Protein AF-A0A5E4Q870-F1 (afdb_monomer)

Sequence (388 aa):
MEVLGPQESLSTSPPDKPKLMNGGNYILEGRDSSKSTWLLFAPGTRDEAGSLAKFLSVFSRHGVNLSHIESRSSARRPGYEFMVECEHGSGDFAAVPWFPRRIRDLDRFANQILSYGAELDSDHPGFTDAEYRARRKYFADIAYHYKHGQPLPHVVYTKDEIATWGAVFRKLTELYPTHACKEHNHVFPLLIENCGYREDNIPQLEDVSNFLKDCTGFTLRPVAGLLSSRDFLAGLAFRVFHSTQYIRHHSRPLYTPEPDCFWFTVEFGLCRQDGELKAFGAGLLSSFGELQYCLSGEPELKPFEPEVTGIQKYPITEYQPIYFVANSFESAKEKMIKFSETIPRDFGVRYNPYTQSIDILDSPKQMKDLLRQVHTEMDHLLKTLEKI

Foldseek 3Di:
DDDDDDDDPDPPDPWAAWDQDPFDRAIHHTHPQPDWDKDKDDDPDDDDPCPVVVVCVVCVVQQWDWPDWDWDQDPPDGDIIIITTTRGPGGDPVDDPDFFFFLQCLLVFLLRADDQFLAHDPPAPCNVPPVLSVVLNVQNVQQNPDGPPDQRDDDDDDQLLLQLQLVQLVLLVVCCVPAADPVCVVCVVVCVVFQVPDSRDDGGQRSVQVVCCVVPNAGEGEGRADGRLRSQVSCVLLNYHHDHDDAGDSVCSQDDLGDDPPPQPQAFEWEDDPNAIHTNHPVLSRHSVLSCVVRVPQAAEAADACVVVVPDGFDSRDRTNYHHYYHDPVRVVVRVVVVVVVPDDQWDWDQDNVRSGIDTGNDPVVVVVVVVVVVVVVVVVVVVVVVD

Solvent-accessible surface area (backbone atoms only — not comparable to full-atom values): 22728 Å² total; per-residue (Å²): 139,82,83,82,72,84,79,77,77,78,78,76,73,74,54,48,64,35,42,81,42,91,70,55,84,52,23,44,69,40,48,65,79,87,54,68,51,73,47,78,49,59,76,92,64,82,94,52,94,62,47,67,59,61,59,55,46,56,35,58,75,27,49,30,43,68,77,42,80,47,77,44,78,37,93,87,50,97,59,56,30,36,42,35,30,32,39,69,92,37,51,56,62,95,58,79,75,88,73,72,48,41,65,63,45,51,62,76,53,64,72,54,52,59,46,62,37,54,60,67,56,87,84,43,93,43,49,84,39,66,67,56,37,53,52,37,34,54,44,21,54,53,23,65,70,59,50,79,90,58,84,58,83,80,75,90,75,52,72,63,57,31,50,33,49,20,60,43,45,54,59,36,63,74,42,36,86,76,41,38,28,69,68,55,65,62,47,50,62,52,36,35,74,71,28,49,52,47,50,86,36,78,56,48,65,45,48,45,20,52,52,37,33,76,76,73,56,29,36,63,38,64,24,33,41,44,53,19,44,64,60,50,56,56,32,50,68,66,36,32,46,77,39,70,82,72,77,74,51,69,95,42,60,86,60,80,85,84,82,75,73,61,49,60,44,61,25,46,13,31,32,50,56,98,87,40,79,21,38,69,3,51,57,31,75,74,26,65,69,49,42,51,45,77,71,65,74,78,46,47,80,41,75,63,43,67,84,61,56,75,72,59,74,59,69,83,90,54,80,66,63,64,38,25,36,28,74,40,73,67,58,48,49,54,50,49,52,58,52,54,71,72,52,95,62,98,51,46,77,44,71,38,82,92,77,43,27,52,46,76,46,73,47,75,64,60,51,52,55,50,52,51,51,54,49,52,53,50,53,51,49,52,62,49,57,77,73,110

Structure (mmCIF, N/CA/C/O backbone):
data_AF-A0A5E4Q870-F1
#
_entry.id   AF-A0A5E4Q870-F1
#
loop_
_atom_site.group_PDB
_atom_site.id
_atom_site.type_symbol
_atom_site.label_atom_id
_atom_site.label_alt_id
_atom_site.label_comp_id
_atom_site.label_asym_id
_atom_site.label_entity_id
_atom_site.label_seq_id
_atom_site.pdbx_PDB_ins_code
_atom_site.Cartn_x
_atom_site.Cartn_y
_atom_site.Cartn_z
_atom_site.occupancy
_atom_site.B_iso_or_equiv
_atom_site.auth_seq_id
_atom_site.auth_comp_id
_atom_site.auth_asym_id
_atom_site.auth_atom_id
_atom_site.pdbx_PDB_model_num
ATOM 1 N N . MET A 1 1 ? 45.204 -42.569 -15.835 1.00 34.38 1 MET A N 1
ATOM 2 C CA . MET A 1 1 ? 44.010 -43.168 -15.207 1.00 34.38 1 MET A CA 1
ATOM 3 C C . MET A 1 1 ? 44.022 -42.693 -13.764 1.00 34.38 1 MET A C 1
ATOM 5 O O . MET A 1 1 ? 44.590 -43.354 -12.909 1.00 34.38 1 MET A O 1
ATOM 9 N N . GLU A 1 2 ? 43.568 -41.461 -13.541 1.00 26.22 2 GLU A N 1
ATOM 10 C CA . GLU A 1 2 ? 43.507 -40.863 -12.203 1.00 26.22 2 GLU A CA 1
ATOM 11 C C . GLU A 1 2 ? 42.165 -41.214 -11.569 1.00 26.22 2 GLU A C 1
ATOM 13 O O . GLU A 1 2 ? 41.113 -41.107 -12.199 1.00 26.22 2 GLU A O 1
ATOM 18 N N . VAL A 1 3 ? 42.241 -41.719 -10.344 1.00 28.73 3 VAL A N 1
ATOM 19 C CA . VAL A 1 3 ? 41.113 -42.193 -9.552 1.00 28.73 3 VAL A CA 1
ATOM 20 C C . VAL A 1 3 ? 40.398 -40.970 -8.981 1.00 28.73 3 VAL A C 1
ATOM 22 O O . VAL A 1 3 ? 40.966 -40.244 -8.170 1.00 28.73 3 VAL A O 1
ATOM 25 N N . LEU A 1 4 ? 39.163 -40.734 -9.427 1.00 31.64 4 LEU A N 1
ATOM 26 C CA . LEU A 1 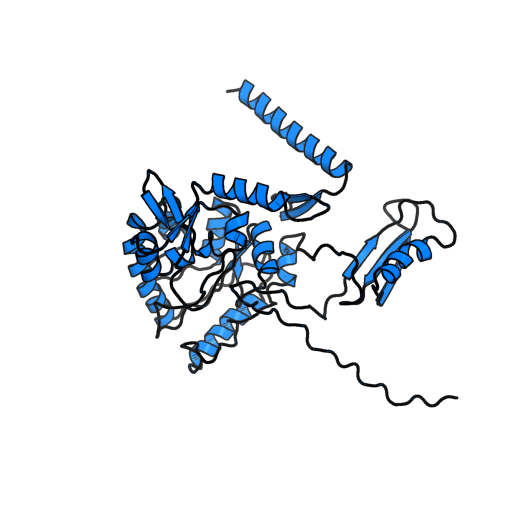4 ? 38.281 -39.702 -8.883 1.00 31.64 4 LEU A CA 1
ATOM 27 C C . LEU A 1 4 ? 37.914 -40.064 -7.436 1.00 31.64 4 LEU A C 1
ATOM 29 O O . LEU A 1 4 ? 37.296 -41.100 -7.189 1.00 31.64 4 LEU A O 1
ATOM 33 N N . GLY A 1 5 ? 38.314 -39.215 -6.488 1.00 34.06 5 GLY A N 1
ATOM 34 C CA . GLY A 1 5 ? 37.804 -39.241 -5.117 1.00 34.06 5 GLY A CA 1
ATOM 35 C C . GLY A 1 5 ? 36.318 -38.849 -5.058 1.00 34.06 5 GLY A C 1
ATOM 36 O O . GLY A 1 5 ? 35.787 -38.320 -6.040 1.00 34.06 5 GLY A O 1
ATOM 37 N N . PRO A 1 6 ? 35.625 -39.114 -3.936 1.00 31.77 6 PRO A N 1
ATOM 38 C CA . PRO A 1 6 ? 34.196 -38.850 -3.816 1.00 31.77 6 PRO A CA 1
ATOM 39 C C . PRO A 1 6 ? 33.921 -37.353 -3.979 1.00 31.77 6 PRO A C 1
ATOM 41 O O . PRO A 1 6 ? 34.582 -36.533 -3.346 1.00 31.77 6 PRO A O 1
ATOM 44 N N . GLN A 1 7 ? 32.941 -37.013 -4.822 1.00 32.59 7 GLN A N 1
ATOM 45 C CA . GLN A 1 7 ? 32.405 -35.658 -4.932 1.00 32.59 7 GLN A CA 1
ATOM 46 C C . GLN A 1 7 ? 31.969 -35.182 -3.542 1.00 32.59 7 GLN A C 1
ATOM 48 O O . GLN A 1 7 ? 31.058 -35.760 -2.946 1.00 32.59 7 GLN A O 1
ATOM 53 N N . GLU A 1 8 ? 32.617 -34.132 -3.035 1.00 29.36 8 GLU A N 1
ATOM 54 C CA . GLU A 1 8 ? 32.072 -33.343 -1.937 1.00 29.36 8 GLU A CA 1
ATOM 55 C C . GLU A 1 8 ? 30.670 -32.893 -2.346 1.00 29.36 8 GLU A C 1
ATOM 57 O O . GLU A 1 8 ? 30.467 -32.269 -3.390 1.00 29.36 8 GLU A O 1
ATOM 62 N N . SER A 1 9 ? 29.683 -33.277 -1.540 1.00 28.94 9 SER A N 1
ATOM 63 C CA . SER A 1 9 ? 28.315 -32.810 -1.679 1.00 28.94 9 SER A CA 1
ATOM 64 C C . SER A 1 9 ? 28.327 -31.284 -1.661 1.00 28.94 9 SER A C 1
ATOM 66 O O . SER A 1 9 ? 28.672 -30.689 -0.638 1.00 28.94 9 SER A O 1
ATOM 68 N N . LEU A 1 10 ? 27.947 -30.665 -2.780 1.00 30.84 10 LEU A N 1
ATOM 69 C CA . LEU A 1 10 ? 27.603 -29.249 -2.847 1.00 30.84 10 LEU A CA 1
ATOM 70 C C . LEU A 1 10 ? 26.642 -28.946 -1.695 1.00 30.84 10 LEU A C 1
ATOM 72 O O . LEU A 1 10 ? 25.490 -29.380 -1.699 1.00 30.84 10 LEU A O 1
ATOM 76 N N . SER A 1 11 ? 27.144 -28.242 -0.682 1.00 28.45 11 SER A N 1
ATOM 77 C CA . SER A 1 11 ? 26.327 -27.701 0.392 1.00 28.45 11 SER A CA 1
ATOM 78 C C . SER A 1 11 ? 25.436 -26.641 -0.254 1.00 28.45 11 SER A C 1
ATOM 80 O O . SER A 1 11 ? 25.856 -25.505 -0.474 1.00 28.45 11 SER A O 1
ATOM 82 N N . THR A 1 12 ? 24.220 -27.022 -0.634 1.00 31.17 12 THR A N 1
ATOM 83 C CA . THR A 1 12 ? 23.179 -26.063 -0.984 1.00 31.17 12 THR A CA 1
ATOM 84 C C . THR A 1 12 ? 22.791 -25.369 0.314 1.00 31.17 12 THR A C 1
ATOM 86 O O . THR A 1 12 ? 22.024 -25.914 1.111 1.00 31.17 12 THR A O 1
ATOM 89 N N . SER A 1 13 ? 23.367 -24.196 0.568 1.00 32.78 13 SER A N 1
ATOM 90 C CA . SER A 1 13 ? 22.831 -23.280 1.565 1.00 32.78 13 SER A CA 1
ATOM 91 C C . SER A 1 13 ? 21.344 -23.056 1.249 1.00 32.78 13 SER A C 1
ATOM 93 O O . SER A 1 13 ? 20.990 -22.877 0.078 1.00 32.78 13 SER A O 1
ATOM 95 N N . PRO A 1 14 ? 20.441 -23.125 2.245 1.00 40.41 14 PRO A N 1
ATOM 96 C CA . PRO A 1 14 ? 19.041 -22.796 2.012 1.00 40.41 14 PRO A CA 1
ATOM 97 C C . PRO A 1 14 ? 18.946 -21.368 1.445 1.00 40.41 14 PRO A C 1
ATOM 99 O O . PRO A 1 14 ? 19.812 -20.549 1.766 1.00 40.41 14 PRO A O 1
ATOM 102 N N . PRO A 1 15 ? 17.942 -21.057 0.600 1.00 50.78 15 PRO A N 1
ATOM 103 C CA . PRO A 1 15 ? 17.728 -19.687 0.137 1.00 50.78 15 PRO A CA 1
ATOM 104 C C . PRO A 1 15 ? 17.719 -18.747 1.347 1.00 50.78 15 PRO A C 1
ATOM 106 O O . PRO A 1 15 ? 17.046 -19.047 2.341 1.00 50.78 15 PRO A O 1
ATOM 109 N N . ASP A 1 16 ? 18.486 -17.651 1.284 1.00 66.06 16 ASP A N 1
ATOM 110 C CA . ASP A 1 16 ? 18.460 -16.636 2.339 1.00 66.06 16 ASP A CA 1
ATOM 111 C C . ASP A 1 16 ? 17.007 -16.179 2.462 1.00 66.06 16 ASP A C 1
ATOM 113 O O . ASP A 1 16 ? 16.440 -15.645 1.511 1.00 66.06 16 ASP A O 1
ATOM 117 N N . LYS A 1 17 ? 16.368 -16.438 3.603 1.00 70.69 17 LYS A N 1
ATOM 118 C CA . LYS A 1 17 ? 15.019 -15.934 3.872 1.00 70.69 17 LYS A CA 1
ATOM 119 C C . LYS A 1 17 ? 15.074 -14.406 4.022 1.00 70.69 17 LYS A C 1
ATOM 121 O O . LYS A 1 17 ? 16.126 -13.885 4.406 1.00 70.69 17 LYS A O 1
ATOM 126 N N . PRO A 1 18 ? 13.966 -13.682 3.764 1.00 80.12 18 PRO A N 1
ATOM 127 C CA . PRO A 1 18 ? 13.876 -12.273 4.130 1.00 80.12 18 PRO A CA 1
ATOM 128 C C . PRO A 1 18 ? 14.265 -12.060 5.599 1.00 80.12 18 PRO A C 1
ATOM 130 O O . PRO A 1 18 ? 14.118 -12.972 6.417 1.00 80.12 18 PRO A O 1
ATOM 133 N N . LYS A 1 19 ? 14.758 -10.867 5.950 1.00 82.69 19 LYS A N 1
ATOM 134 C CA . LYS A 1 19 ? 15.234 -10.566 7.310 1.00 82.69 19 LYS A CA 1
ATOM 135 C C . LYS A 1 19 ? 14.814 -9.174 7.776 1.00 82.69 19 LYS A C 1
ATOM 137 O O . LYS A 1 19 ? 15.059 -8.191 7.082 1.00 82.69 19 LYS A O 1
ATOM 142 N N . LEU A 1 20 ? 14.254 -9.081 8.984 1.00 80.31 20 LEU A N 1
ATOM 143 C CA . LEU A 1 20 ? 14.001 -7.799 9.646 1.00 80.31 20 LEU A CA 1
ATOM 144 C C . LEU A 1 20 ? 15.324 -7.128 10.045 1.00 80.31 20 LEU A C 1
ATOM 146 O O . LEU A 1 20 ? 16.193 -7.750 10.664 1.00 80.31 20 LEU A O 1
ATOM 150 N N . MET A 1 21 ? 15.473 -5.856 9.693 1.00 80.56 21 MET A N 1
ATOM 151 C CA . MET A 1 21 ? 16.670 -5.068 9.964 1.00 80.56 21 MET A CA 1
ATOM 152 C C . MET A 1 21 ? 16.521 -4.256 11.253 1.00 80.56 21 MET A C 1
ATOM 154 O O . MET A 1 21 ? 15.448 -3.754 11.577 1.00 80.56 21 MET A O 1
ATOM 158 N N . ASN A 1 22 ? 17.622 -4.101 11.995 1.00 74.31 22 ASN A N 1
ATOM 159 C CA . ASN A 1 22 ? 17.614 -3.365 13.259 1.00 74.31 22 ASN A CA 1
ATOM 160 C C . ASN A 1 22 ? 17.220 -1.893 13.057 1.00 74.31 22 ASN A C 1
ATOM 162 O O . ASN A 1 22 ? 17.796 -1.205 12.216 1.00 74.31 22 ASN A O 1
ATOM 166 N N . GLY A 1 23 ? 16.329 -1.393 13.918 1.00 66.81 23 GLY A N 1
ATOM 167 C CA . GLY A 1 23 ? 15.981 0.029 13.997 1.00 66.81 23 GLY A CA 1
ATOM 168 C C . GLY A 1 23 ? 14.707 0.448 13.259 1.00 66.81 23 GLY A C 1
ATOM 169 O O . GLY A 1 23 ? 14.521 1.648 13.070 1.00 66.81 23 GLY A O 1
ATOM 170 N N . GLY A 1 24 ? 13.847 -0.498 12.864 1.00 71.38 24 GLY A N 1
ATOM 171 C CA . GLY A 1 24 ? 12.538 -0.202 12.280 1.00 71.38 24 GLY A CA 1
ATOM 172 C C . GLY A 1 24 ? 11.807 -1.440 11.753 1.00 71.38 24 GLY A C 1
ATOM 173 O O . GLY A 1 24 ? 12.074 -2.558 12.185 1.00 71.38 24 GLY A O 1
ATOM 174 N N . ASN A 1 25 ? 10.905 -1.224 10.796 1.00 77.69 25 ASN A N 1
ATOM 175 C CA . ASN A 1 25 ? 10.112 -2.240 10.097 1.00 77.69 25 ASN A CA 1
ATOM 176 C C . ASN A 1 25 ? 10.728 -2.681 8.752 1.00 77.69 25 ASN A C 1
ATOM 178 O O . ASN A 1 25 ? 10.073 -3.372 7.976 1.00 77.69 25 ASN A O 1
ATOM 182 N N . TYR A 1 26 ? 11.953 -2.247 8.433 1.00 82.56 26 TYR A N 1
ATOM 183 C CA . TYR A 1 26 ? 12.580 -2.561 7.150 1.00 82.56 26 TYR A CA 1
ATOM 184 C C . TYR A 1 26 ? 12.913 -4.054 7.063 1.00 82.56 26 TYR A C 1
ATOM 186 O O . TYR A 1 26 ? 13.690 -4.575 7.868 1.00 82.56 26 TYR A O 1
ATOM 194 N N . ILE A 1 27 ? 12.353 -4.724 6.057 1.00 81.81 27 ILE A N 1
ATOM 195 C CA . ILE A 1 27 ? 12.596 -6.136 5.771 1.00 81.81 27 ILE A CA 1
ATOM 196 C C . ILE A 1 27 ? 13.452 -6.227 4.514 1.00 81.81 27 ILE A C 1
ATOM 198 O O . ILE A 1 27 ? 12.992 -5.912 3.413 1.00 81.81 27 ILE A O 1
ATOM 202 N N . LEU A 1 28 ? 14.688 -6.685 4.694 1.00 81.88 28 LEU A N 1
ATOM 203 C CA . LEU A 1 28 ? 15.610 -6.983 3.608 1.00 81.88 28 LEU A CA 1
ATOM 204 C C . LEU A 1 28 ? 15.137 -8.236 2.863 1.00 81.88 28 LEU A C 1
ATOM 206 O O . LEU A 1 28 ? 14.824 -9.248 3.496 1.00 81.88 28 LEU A O 1
ATOM 210 N N . GLU A 1 29 ? 15.094 -8.167 1.532 1.00 79.75 29 GLU A N 1
ATOM 211 C CA . GLU A 1 29 ? 14.752 -9.303 0.679 1.00 79.75 29 GLU A CA 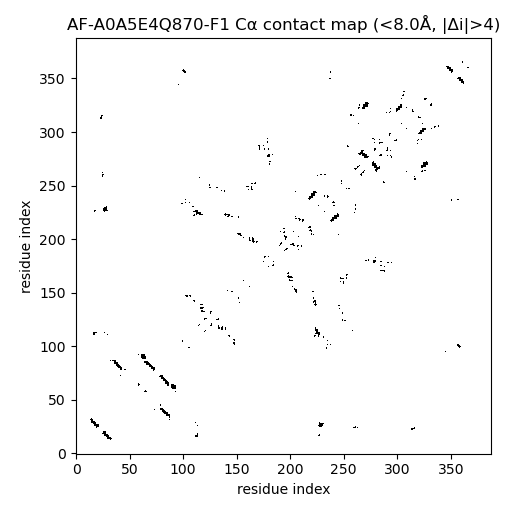1
ATOM 212 C C . GLU A 1 29 ? 15.655 -10.523 0.907 1.00 79.75 29 GLU A C 1
ATOM 214 O O . GLU A 1 29 ? 16.857 -10.416 1.157 1.00 79.75 29 GLU A O 1
ATOM 219 N N . GLY A 1 30 ? 15.049 -11.704 0.798 1.00 69.06 30 GLY A N 1
ATOM 220 C CA . GLY A 1 30 ? 15.774 -12.963 0.782 1.00 69.06 30 GLY A CA 1
ATOM 221 C C . GLY A 1 30 ? 16.439 -13.226 -0.572 1.00 69.06 30 GLY A C 1
ATOM 222 O O . GLY A 1 30 ? 15.958 -12.762 -1.608 1.00 69.06 30 GLY A O 1
ATOM 223 N N . ARG A 1 31 ? 17.526 -14.007 -0.597 1.00 65.50 31 ARG A N 1
ATOM 224 C CA . ARG A 1 31 ? 18.103 -14.497 -1.858 1.00 65.50 31 ARG A CA 1
ATOM 225 C C . ARG A 1 31 ? 17.307 -15.696 -2.338 1.00 65.50 31 ARG A C 1
ATOM 227 O O . ARG A 1 31 ? 17.291 -16.749 -1.701 1.00 65.50 31 ARG A O 1
ATOM 234 N N . ASP A 1 32 ? 16.686 -15.553 -3.499 1.00 59.06 32 ASP A N 1
ATOM 235 C CA . ASP A 1 32 ? 16.038 -16.673 -4.166 1.00 59.06 32 ASP A CA 1
ATOM 236 C C . ASP A 1 32 ? 17.072 -17.507 -4.932 1.00 59.06 32 ASP A C 1
ATOM 238 O O . ASP A 1 32 ? 17.370 -17.237 -6.097 1.00 59.06 32 ASP A O 1
ATOM 242 N N . SER A 1 33 ? 17.605 -18.538 -4.273 1.00 49.47 33 SER A N 1
ATOM 243 C CA . SER A 1 33 ? 18.595 -19.455 -4.852 1.00 49.47 33 SER A CA 1
ATOM 244 C C . SER A 1 33 ? 18.071 -20.274 -6.040 1.00 49.47 33 SER A C 1
ATOM 246 O O . SER A 1 33 ? 18.860 -20.933 -6.712 1.00 49.47 33 SER A O 1
ATOM 248 N N . SER A 1 34 ? 16.764 -20.230 -6.335 1.00 50.38 34 SER A N 1
ATOM 249 C CA . SER A 1 34 ? 16.153 -20.961 -7.453 1.00 50.38 34 SER A CA 1
ATOM 250 C C . SER A 1 34 ? 16.127 -20.184 -8.775 1.00 50.38 34 SER A C 1
ATOM 252 O O . SER A 1 34 ? 15.692 -20.720 -9.797 1.00 50.38 34 SER A O 1
ATOM 254 N N . LYS A 1 35 ? 16.562 -18.916 -8.781 1.00 57.50 35 LYS A N 1
ATOM 255 C CA . LYS A 1 35 ? 16.386 -18.014 -9.926 1.00 57.50 35 LYS A CA 1
ATOM 256 C C . LYS A 1 35 ? 17.698 -17.706 -10.639 1.00 57.50 35 LYS A C 1
ATOM 258 O O . LYS A 1 35 ? 18.497 -16.893 -10.172 1.00 57.50 35 LYS A O 1
ATOM 263 N N . SER A 1 36 ? 17.847 -18.271 -11.834 1.00 56.16 36 SER A N 1
ATOM 264 C CA . SER A 1 36 ? 18.851 -17.845 -12.806 1.00 56.16 36 SER A CA 1
ATOM 265 C C . SER A 1 36 ? 18.412 -16.570 -13.533 1.00 56.16 36 SER A C 1
ATOM 267 O O . SER A 1 36 ? 17.265 -16.454 -13.984 1.00 56.16 36 SER A O 1
ATOM 269 N N . THR A 1 37 ? 19.327 -15.614 -13.693 1.00 72.75 37 THR A N 1
ATOM 270 C CA . THR A 1 37 ? 19.075 -14.403 -14.487 1.00 72.75 37 THR A CA 1
ATOM 271 C C . THR A 1 37 ? 19.427 -14.679 -15.939 1.00 72.75 37 THR A C 1
ATOM 273 O O . THR A 1 37 ? 20.583 -14.928 -16.261 1.00 72.75 37 THR A O 1
ATOM 276 N N . TRP A 1 38 ? 18.434 -14.596 -16.822 1.00 71.19 38 TRP A N 1
ATOM 277 C CA . TRP A 1 38 ? 18.636 -14.727 -18.262 1.00 71.19 38 TRP A CA 1
ATOM 278 C C . TRP A 1 38 ? 18.725 -13.344 -18.910 1.00 71.19 38 TRP A C 1
ATOM 280 O O . TRP A 1 38 ? 17.777 -12.558 -18.839 1.00 71.19 38 TRP A O 1
ATOM 290 N N . LEU A 1 39 ? 19.842 -13.045 -19.570 1.00 78.12 39 LEU A N 1
ATOM 291 C CA . LEU A 1 39 ? 20.020 -11.833 -20.365 1.00 78.12 39 LEU A CA 1
ATOM 292 C C . LEU A 1 39 ? 20.000 -12.182 -21.849 1.00 78.12 39 LEU A C 1
ATOM 294 O O . LEU A 1 39 ? 20.816 -12.967 -22.324 1.00 78.12 39 LEU A O 1
ATOM 298 N N . LEU A 1 40 ? 19.090 -11.549 -22.588 1.00 77.44 40 LEU A N 1
ATOM 299 C CA . LEU A 1 40 ? 19.073 -11.575 -24.045 1.00 77.44 40 LEU A CA 1
ATOM 300 C C . LEU A 1 40 ? 19.614 -10.246 -24.567 1.00 77.44 40 LEU A C 1
ATOM 302 O O . LEU A 1 40 ? 19.002 -9.197 -24.360 1.00 77.44 40 LEU A O 1
ATOM 306 N N . PHE A 1 41 ? 20.726 -10.283 -25.288 1.00 79.38 41 PHE A N 1
ATOM 307 C CA . PHE A 1 41 ? 21.295 -9.102 -25.923 1.00 79.38 41 PHE A CA 1
ATOM 308 C C . PHE A 1 41 ? 21.727 -9.411 -27.351 1.00 79.38 41 PHE A C 1
ATOM 310 O O . PHE A 1 41 ? 22.021 -10.546 -27.707 1.00 79.38 41 PHE A O 1
ATOM 317 N N . ALA A 1 42 ? 21.776 -8.381 -28.192 1.00 76.75 42 ALA A N 1
ATOM 318 C CA . ALA A 1 42 ? 22.473 -8.479 -29.466 1.00 76.75 42 ALA A CA 1
ATOM 319 C C . ALA A 1 42 ? 23.435 -7.295 -29.611 1.00 76.75 42 ALA A C 1
ATOM 321 O O . ALA A 1 42 ? 23.049 -6.157 -29.297 1.00 76.75 42 ALA A O 1
ATOM 322 N N . PRO A 1 43 ? 24.667 -7.534 -30.076 1.00 75.06 43 PRO A N 1
ATOM 323 C CA . PRO A 1 43 ? 25.654 -6.485 -30.251 1.00 75.06 43 PRO A CA 1
ATOM 324 C C . PRO A 1 43 ? 25.199 -5.406 -31.231 1.00 75.06 43 PRO A C 1
ATOM 326 O O . PRO A 1 43 ? 24.482 -5.674 -32.194 1.00 75.06 43 PRO A O 1
ATOM 329 N N . GLY A 1 44 ? 25.598 -4.160 -30.974 1.00 66.81 44 GLY A N 1
ATOM 330 C CA . GLY A 1 44 ? 25.367 -3.041 -31.895 1.00 66.81 44 GLY A CA 1
ATOM 331 C C . GLY A 1 44 ? 26.428 -2.915 -32.996 1.00 66.81 44 GLY A C 1
ATOM 332 O O . GLY A 1 44 ? 26.247 -2.135 -33.925 1.00 66.81 44 GLY A O 1
ATOM 333 N N . THR A 1 45 ? 27.536 -3.650 -32.887 1.00 66.00 45 THR A N 1
ATOM 334 C CA . THR A 1 45 ? 28.685 -3.591 -33.802 1.00 66.00 45 THR A CA 1
ATOM 335 C C . THR A 1 45 ? 28.678 -4.762 -34.783 1.00 66.00 45 THR A C 1
ATOM 337 O O . THR A 1 45 ? 28.065 -5.791 -34.510 1.00 66.00 45 THR A O 1
ATOM 340 N N . ARG A 1 46 ? 29.385 -4.625 -35.916 1.00 68.62 46 ARG A N 1
ATOM 341 C CA . ARG A 1 46 ? 29.600 -5.731 -36.867 1.00 68.62 46 ARG A CA 1
ATOM 342 C C . ARG A 1 46 ? 30.225 -6.945 -36.168 1.00 68.62 46 ARG A C 1
ATOM 344 O O . ARG A 1 46 ? 31.060 -6.790 -35.276 1.00 68.62 46 ARG A O 1
ATOM 351 N N . ASP A 1 47 ? 29.827 -8.137 -36.608 1.00 68.12 47 ASP A N 1
ATOM 352 C CA . ASP A 1 47 ? 30.459 -9.384 -36.186 1.00 68.12 47 ASP A CA 1
ATOM 353 C C . ASP A 1 47 ? 31.893 -9.440 -36.724 1.00 68.12 47 ASP A C 1
ATOM 355 O O . ASP A 1 47 ? 32.129 -9.448 -37.932 1.00 68.12 47 ASP A O 1
ATOM 359 N N . GLU A 1 48 ? 32.851 -9.475 -35.803 1.00 77.19 48 GLU A N 1
ATOM 360 C CA . GLU A 1 48 ? 34.276 -9.645 -36.061 1.00 77.19 48 GLU A CA 1
ATOM 361 C C . GLU A 1 48 ? 34.784 -10.828 -35.230 1.00 77.19 48 GLU A C 1
ATOM 363 O O . GLU A 1 48 ? 34.181 -11.220 -34.221 1.00 77.19 48 GLU A O 1
ATOM 368 N N . ALA A 1 49 ? 35.912 -11.413 -35.637 1.00 76.62 49 ALA A N 1
ATOM 369 C CA . ALA A 1 49 ? 36.533 -12.487 -34.873 1.00 76.62 49 ALA A CA 1
ATOM 370 C C . ALA A 1 49 ? 36.832 -12.019 -33.433 1.00 76.62 49 ALA A C 1
ATOM 372 O O . ALA A 1 49 ? 37.474 -10.993 -33.210 1.00 76.62 49 ALA A O 1
ATOM 373 N N . GLY A 1 50 ? 36.339 -12.771 -32.445 1.00 76.12 50 GLY A N 1
ATOM 374 C CA . GLY A 1 50 ? 36.509 -12.456 -31.023 1.00 76.12 50 GLY A CA 1
ATOM 375 C C . GLY A 1 50 ? 35.469 -11.499 -30.423 1.00 76.12 50 GLY A C 1
ATOM 376 O O . GLY A 1 50 ? 35.534 -11.235 -29.223 1.00 76.12 50 GLY A O 1
ATOM 377 N N . SER A 1 51 ? 34.484 -11.014 -31.191 1.00 76.81 51 SER A N 1
ATOM 378 C CA . SER A 1 51 ? 33.428 -10.128 -30.670 1.00 76.81 51 SER A CA 1
ATOM 379 C C . SER A 1 51 ? 32.647 -10.753 -29.510 1.00 76.81 51 SER A C 1
ATOM 381 O O . SER A 1 51 ? 32.461 -10.100 -28.486 1.00 76.81 51 SER A O 1
ATOM 383 N N . LEU A 1 52 ? 32.279 -12.037 -29.595 1.00 78.50 52 LEU A N 1
ATOM 384 C CA . LEU A 1 52 ? 31.603 -12.736 -28.495 1.00 78.50 52 LEU A CA 1
ATOM 385 C C . LEU A 1 52 ? 32.440 -12.747 -27.209 1.00 78.50 52 LEU A C 1
ATOM 387 O O . LEU A 1 52 ? 31.931 -12.409 -26.147 1.00 78.50 52 LEU A O 1
ATOM 391 N N . ALA A 1 53 ? 33.732 -13.072 -27.301 1.00 82.00 53 ALA A N 1
ATOM 392 C CA . ALA A 1 53 ? 34.625 -13.070 -26.143 1.00 82.00 53 ALA A CA 1
ATOM 393 C C . ALA A 1 53 ? 34.732 -11.670 -25.515 1.00 82.00 53 ALA A C 1
ATOM 395 O O . ALA A 1 53 ? 34.710 -11.537 -24.293 1.00 82.00 53 ALA A O 1
ATOM 396 N N . LYS A 1 54 ? 34.761 -10.610 -26.337 1.00 81.94 54 LYS A N 1
ATOM 397 C CA . LYS A 1 54 ? 34.708 -9.224 -25.849 1.00 81.94 54 LYS A CA 1
ATOM 398 C C . LYS A 1 54 ? 33.402 -8.935 -25.106 1.00 81.94 54 LYS A C 1
ATOM 400 O O . LYS A 1 54 ? 33.465 -8.330 -24.038 1.00 81.94 54 LYS A O 1
ATOM 405 N N . PHE A 1 55 ? 32.250 -9.390 -25.603 1.00 81.44 55 PHE A N 1
ATOM 406 C CA . PHE A 1 55 ? 30.972 -9.209 -24.902 1.00 81.44 55 PHE A CA 1
ATOM 407 C C . PHE A 1 55 ? 30.915 -10.005 -23.602 1.00 81.44 55 PHE A C 1
ATOM 409 O O . PHE A 1 55 ? 30.613 -9.439 -22.561 1.00 81.44 55 PHE A O 1
ATOM 416 N N . LEU A 1 56 ? 31.290 -11.282 -23.620 1.00 85.12 56 LEU A N 1
ATOM 417 C CA . LEU A 1 56 ? 31.265 -12.123 -22.423 1.00 85.12 56 LEU A CA 1
ATOM 418 C C . LEU A 1 56 ? 32.290 -11.685 -21.366 1.00 85.12 56 LEU A C 1
ATOM 420 O O . LEU A 1 56 ? 32.069 -11.886 -20.175 1.00 85.12 56 LEU A O 1
ATOM 424 N N . SER A 1 57 ? 33.374 -11.009 -21.767 1.00 85.06 57 SER A N 1
ATOM 425 C CA . SER A 1 57 ? 34.371 -10.479 -20.827 1.00 85.06 57 SER A CA 1
ATOM 426 C C . SER A 1 57 ? 33.791 -9.492 -19.813 1.00 85.06 57 SER A C 1
ATOM 428 O O . SER A 1 57 ? 34.419 -9.257 -18.783 1.00 85.06 57 SER A O 1
ATOM 430 N N . VAL A 1 58 ? 32.627 -8.882 -20.088 1.00 79.88 58 VAL A N 1
ATOM 431 C CA . VAL A 1 58 ? 31.984 -7.990 -19.118 1.00 79.88 58 VAL A CA 1
ATOM 432 C C . VAL A 1 58 ? 31.501 -8.764 -17.889 1.00 79.88 58 VAL A C 1
ATOM 434 O O . VAL A 1 58 ? 31.618 -8.249 -16.786 1.00 79.88 58 VAL A O 1
ATOM 437 N N . PHE A 1 59 ? 31.064 -10.014 -18.060 1.00 83.50 59 PHE A N 1
ATOM 438 C CA . PHE A 1 59 ? 30.605 -10.879 -16.971 1.00 83.50 59 PHE A CA 1
ATOM 439 C C . PHE A 1 59 ? 31.774 -11.250 -16.065 1.00 83.50 59 PHE A C 1
ATOM 441 O O . PHE A 1 59 ? 31.752 -10.957 -14.875 1.00 83.50 59 PHE A O 1
ATOM 448 N N . SER A 1 60 ? 32.865 -11.741 -16.659 1.00 80.88 60 SER A N 1
ATOM 449 C CA . SER A 1 60 ? 34.089 -12.066 -15.919 1.00 80.88 60 SER A CA 1
ATOM 450 C C . SER A 1 60 ? 34.689 -10.854 -15.191 1.00 80.88 60 SER A C 1
ATOM 452 O O . SER A 1 60 ? 35.095 -10.980 -14.039 1.00 80.88 60 SER A O 1
ATOM 454 N N . ARG A 1 61 ? 34.684 -9.662 -15.808 1.00 80.25 61 ARG A N 1
ATOM 455 C CA . ARG A 1 61 ? 35.161 -8.420 -15.165 1.00 80.25 61 ARG A CA 1
ATOM 456 C C . ARG A 1 61 ? 34.367 -8.027 -13.920 1.00 80.25 61 ARG A C 1
ATOM 458 O O . ARG A 1 61 ? 34.934 -7.408 -13.029 1.00 80.25 61 ARG A O 1
ATOM 465 N N . HIS A 1 62 ? 33.090 -8.385 -13.873 1.00 76.81 62 HIS A N 1
ATOM 466 C CA . HIS A 1 62 ? 32.209 -8.123 -12.739 1.00 76.81 62 HIS A CA 1
ATOM 467 C C . HIS A 1 62 ? 32.065 -9.341 -11.817 1.00 76.81 62 HIS A C 1
ATOM 469 O O . HIS A 1 62 ? 31.204 -9.348 -10.948 1.00 76.81 62 HIS A O 1
ATOM 475 N N . GLY A 1 63 ? 32.888 -10.382 -11.993 1.00 76.62 63 GLY A N 1
ATOM 476 C CA . GLY A 1 63 ? 32.824 -11.608 -11.193 1.00 76.62 63 GLY A CA 1
ATOM 477 C C . GLY A 1 63 ? 31.565 -12.449 -11.421 1.00 76.62 63 GLY A C 1
ATOM 478 O O . GLY A 1 63 ? 31.279 -13.324 -10.611 1.00 76.62 63 GLY A O 1
ATOM 479 N N . VAL A 1 64 ? 30.797 -12.176 -12.481 1.00 80.94 64 VAL A N 1
ATOM 480 C CA . VAL A 1 64 ? 29.577 -12.917 -12.811 1.00 80.94 64 VAL A CA 1
ATOM 481 C C . VAL A 1 64 ? 29.935 -14.168 -13.593 1.00 80.94 64 VAL A C 1
ATOM 483 O O . VAL A 1 64 ? 30.501 -14.101 -14.689 1.00 80.94 64 VAL A O 1
ATOM 486 N N . ASN A 1 65 ? 29.565 -15.308 -13.032 1.00 81.56 65 ASN A N 1
ATOM 487 C CA . ASN A 1 65 ? 29.672 -16.605 -13.668 1.00 81.56 65 ASN A CA 1
ATOM 488 C C . ASN A 1 65 ? 28.459 -16.841 -14.570 1.00 81.56 65 ASN A C 1
ATOM 490 O O . ASN A 1 65 ? 27.350 -16.364 -14.319 1.00 81.56 65 ASN A O 1
ATOM 494 N N . LEU A 1 66 ? 28.675 -17.601 -15.638 1.00 83.75 66 LEU A N 1
ATOM 495 C CA . LEU A 1 66 ? 27.637 -17.960 -16.595 1.00 83.75 66 LEU A CA 1
ATOM 496 C C . LEU A 1 66 ? 27.408 -19.468 -16.523 1.00 83.75 66 LEU A C 1
ATOM 498 O O . LEU A 1 66 ? 28.345 -20.236 -16.732 1.00 83.75 66 LEU A O 1
ATOM 502 N N . SER A 1 67 ? 26.174 -19.883 -16.242 1.00 81.44 67 SER A N 1
ATOM 503 C CA . SER A 1 67 ? 25.770 -21.294 -16.233 1.00 81.44 67 SER A CA 1
ATOM 504 C C . SER A 1 67 ? 25.411 -21.789 -17.633 1.00 81.44 67 SER A C 1
ATOM 506 O O . SER A 1 67 ? 25.616 -22.961 -17.953 1.00 81.44 67 SER A O 1
ATOM 508 N N . HIS A 1 68 ? 24.915 -20.895 -18.494 1.00 81.06 68 HIS A N 1
ATOM 509 C CA . HIS A 1 68 ? 24.535 -21.217 -19.864 1.00 81.06 68 HIS A CA 1
ATOM 510 C C . HIS A 1 68 ? 24.795 -20.046 -20.813 1.00 81.06 68 HIS A C 1
ATOM 512 O O . HIS A 1 68 ? 24.591 -18.882 -20.472 1.00 81.06 68 HIS A O 1
ATOM 518 N N . ILE A 1 69 ? 25.236 -20.351 -22.034 1.00 85.69 69 ILE A N 1
ATOM 519 C CA . ILE A 1 69 ? 25.436 -19.371 -23.104 1.00 85.69 69 ILE A CA 1
ATOM 520 C C . ILE A 1 69 ? 24.908 -19.971 -24.399 1.00 85.69 69 ILE A C 1
ATOM 522 O O . ILE A 1 69 ? 25.383 -21.007 -24.861 1.00 85.69 69 ILE A O 1
ATOM 526 N N . GLU A 1 70 ? 23.965 -19.274 -25.014 1.00 83.38 70 GLU A N 1
ATOM 527 C CA . GLU A 1 70 ? 23.368 -19.627 -26.289 1.00 83.38 70 GLU A CA 1
ATOM 528 C C . GLU A 1 70 ? 23.525 -18.467 -27.277 1.00 83.38 70 GLU A C 1
ATOM 530 O O . GLU A 1 70 ? 23.349 -17.301 -26.926 1.00 83.38 70 GLU A O 1
ATOM 535 N N . SER A 1 71 ? 23.834 -18.782 -28.537 1.00 83.06 71 SER A N 1
ATOM 536 C CA . SER A 1 71 ? 23.784 -17.827 -29.645 1.00 83.06 71 SER A CA 1
ATOM 537 C C . SER A 1 71 ? 22.833 -18.305 -30.740 1.00 83.06 71 SER A C 1
ATOM 539 O O . SER A 1 71 ? 22.761 -19.498 -31.053 1.00 83.06 71 SER A O 1
ATOM 541 N N . ARG A 1 72 ? 22.083 -17.373 -31.333 1.00 78.75 72 ARG A N 1
ATOM 542 C CA . ARG A 1 72 ? 21.137 -17.627 -32.432 1.00 78.75 72 ARG A CA 1
ATOM 543 C C . ARG A 1 72 ? 21.199 -16.509 -33.458 1.00 78.75 72 ARG A C 1
ATOM 545 O O . ARG A 1 72 ? 21.496 -15.371 -33.111 1.00 78.75 72 ARG A O 1
ATOM 552 N N . SER A 1 73 ? 20.907 -16.807 -34.722 1.00 77.69 73 SER A N 1
ATOM 553 C CA . SER A 1 73 ? 20.732 -15.757 -35.733 1.00 77.69 73 SER A CA 1
ATOM 554 C C . SER A 1 73 ? 19.572 -14.845 -35.327 1.00 77.69 73 SER A C 1
ATOM 556 O O . SER A 1 73 ? 18.492 -15.326 -34.985 1.00 77.69 73 SER A O 1
ATOM 558 N N . SER A 1 74 ? 19.790 -13.530 -35.333 1.00 73.25 74 SER A N 1
ATOM 559 C CA . SER A 1 74 ? 18.759 -12.569 -34.945 1.00 73.25 74 SER A CA 1
ATOM 560 C C . SER A 1 74 ? 17.681 -12.470 -36.023 1.00 73.25 74 SER A C 1
ATOM 562 O O . SER A 1 74 ? 17.969 -12.267 -37.200 1.00 73.25 74 SER A O 1
ATOM 564 N N . ALA A 1 75 ? 16.418 -12.553 -35.604 1.00 69.56 75 ALA A N 1
ATOM 565 C CA . ALA A 1 75 ? 15.266 -12.297 -36.469 1.00 69.56 75 ALA A CA 1
ATOM 566 C C . ALA A 1 75 ? 14.932 -10.796 -36.599 1.00 69.56 75 ALA A C 1
ATOM 568 O O . ALA A 1 75 ? 14.085 -10.418 -37.404 1.00 69.56 75 ALA A O 1
ATOM 569 N N . ARG A 1 76 ? 15.557 -9.932 -35.782 1.00 64.25 76 ARG A N 1
ATOM 570 C CA . ARG A 1 76 ? 15.218 -8.500 -35.656 1.00 64.25 76 ARG A CA 1
ATOM 571 C C . ARG A 1 76 ? 16.226 -7.574 -36.331 1.00 64.25 76 ARG A C 1
ATOM 573 O O . ARG A 1 76 ? 15.871 -6.463 -36.714 1.00 64.25 76 ARG A O 1
ATOM 580 N N . ARG A 1 77 ? 17.483 -8.001 -36.435 1.00 71.62 77 ARG A N 1
ATOM 581 C CA . ARG A 1 77 ? 18.579 -7.250 -37.058 1.00 71.62 77 ARG A CA 1
ATOM 582 C C . ARG A 1 77 ? 19.585 -8.213 -37.690 1.00 71.62 77 ARG A C 1
ATOM 584 O O . ARG A 1 77 ? 19.664 -9.351 -37.250 1.00 71.62 77 ARG A O 1
ATOM 591 N N . PRO A 1 78 ? 20.380 -7.783 -38.680 1.00 73.12 78 PRO A N 1
ATOM 592 C CA . PRO A 1 78 ? 21.501 -8.588 -39.160 1.00 73.12 78 PRO A CA 1
ATOM 593 C C . PRO A 1 78 ? 22.484 -8.902 -38.015 1.00 73.12 78 PRO A C 1
ATOM 595 O O . PRO A 1 78 ? 22.892 -7.982 -37.306 1.00 73.12 78 PRO A O 1
ATOM 598 N N . GLY A 1 79 ? 22.859 -10.175 -37.843 1.00 79.00 79 GLY A N 1
ATOM 599 C CA . GLY A 1 79 ? 23.822 -10.638 -36.829 1.00 79.00 79 GLY A CA 1
ATOM 600 C C . GLY A 1 79 ? 23.270 -11.723 -35.897 1.00 79.00 79 GLY A C 1
ATOM 601 O O . GLY A 1 79 ? 22.261 -12.365 -36.203 1.00 79.00 79 GLY A O 1
ATOM 602 N N . TYR A 1 80 ? 23.930 -11.925 -34.754 1.00 78.38 80 TYR A N 1
ATOM 603 C CA . TYR A 1 80 ? 23.534 -12.896 -33.725 1.00 78.38 80 TYR A CA 1
ATOM 604 C C . TYR A 1 80 ? 22.924 -12.234 -32.480 1.00 78.38 80 TYR A C 1
ATOM 606 O O . TYR A 1 80 ? 23.327 -11.152 -32.053 1.00 78.38 80 TYR A O 1
ATOM 614 N N . GLU A 1 81 ? 21.954 -12.918 -31.881 1.00 79.25 81 GLU A N 1
ATOM 615 C CA . GLU A 1 81 ? 21.460 -12.692 -30.525 1.00 79.25 81 GLU A CA 1
ATOM 616 C C . GLU A 1 81 ? 22.099 -13.699 -29.573 1.00 79.25 81 GLU A C 1
ATOM 618 O O . GLU A 1 81 ? 22.264 -14.873 -29.909 1.00 79.25 81 GLU A O 1
ATOM 623 N N . PHE A 1 82 ? 22.458 -13.221 -28.387 1.00 84.19 82 PHE A N 1
ATOM 624 C CA . PHE A 1 82 ? 23.062 -14.000 -27.322 1.00 84.19 82 PHE A CA 1
ATOM 625 C C . PHE A 1 82 ? 22.119 -14.034 -26.138 1.00 84.19 82 PHE A C 1
ATOM 627 O O . PHE A 1 82 ? 21.653 -12.996 -25.666 1.00 84.19 82 PHE A O 1
ATOM 634 N N . MET A 1 83 ? 21.859 -15.242 -25.671 1.00 79.62 83 MET A N 1
ATOM 635 C CA . MET A 1 83 ? 21.100 -15.518 -24.473 1.00 79.62 83 MET A CA 1
ATOM 636 C C . MET A 1 83 ? 22.064 -16.127 -23.460 1.00 79.62 83 MET A C 1
ATOM 638 O O . MET A 1 83 ? 22.634 -17.187 -23.703 1.00 79.62 83 MET A O 1
ATOM 642 N N . VAL A 1 84 ? 22.292 -15.430 -22.355 1.00 84.88 84 VAL A N 1
ATOM 643 C CA . VAL A 1 84 ? 23.192 -15.880 -21.291 1.00 84.88 84 VAL A CA 1
ATOM 644 C C . VAL A 1 84 ? 22.413 -16.071 -20.008 1.00 84.88 84 VAL A C 1
ATOM 646 O O . VAL A 1 84 ? 21.624 -15.211 -19.624 1.00 84.88 84 VAL A O 1
ATOM 649 N N . GLU A 1 85 ? 22.639 -17.198 -19.357 1.00 80.81 85 GLU A N 1
ATOM 650 C CA . GLU A 1 85 ? 22.166 -17.480 -18.014 1.00 80.81 85 GLU A CA 1
ATOM 651 C C . GLU A 1 85 ? 23.309 -17.200 -17.040 1.00 80.81 85 GLU A C 1
ATOM 653 O O . GLU A 1 85 ? 24.397 -17.772 -17.155 1.00 80.81 85 GLU A O 1
ATOM 658 N N . CYS A 1 86 ? 23.074 -16.285 -16.108 1.00 80.12 86 CYS A N 1
ATOM 659 C CA . CYS A 1 86 ? 24.016 -15.942 -15.054 1.00 80.12 86 CYS A CA 1
ATOM 660 C C . CYS A 1 86 ? 23.771 -16.819 -13.825 1.00 80.12 86 CYS A C 1
ATOM 662 O O . CYS A 1 86 ? 22.626 -16.970 -13.383 1.00 80.12 86 CYS A O 1
ATOM 664 N N . GLU A 1 87 ? 24.856 -17.337 -13.251 1.00 70.69 87 GLU A N 1
ATOM 665 C CA . GLU A 1 87 ? 24.820 -18.076 -11.994 1.00 70.69 87 GLU A CA 1
ATOM 666 C C . GLU A 1 87 ? 24.415 -17.133 -10.853 1.00 70.69 87 GLU A C 1
ATOM 668 O O . GLU A 1 87 ? 24.947 -16.026 -10.705 1.00 70.69 87 GLU A O 1
ATOM 673 N N . HIS A 1 88 ? 23.454 -17.570 -10.043 1.00 65.62 88 HIS A N 1
ATOM 674 C CA . HIS A 1 88 ? 22.917 -16.768 -8.952 1.00 65.62 88 HIS A CA 1
ATOM 675 C C . HIS A 1 88 ? 23.985 -16.475 -7.886 1.00 65.62 88 HIS A C 1
ATOM 677 O O . HIS A 1 88 ? 24.699 -17.370 -7.447 1.00 65.62 88 HIS A O 1
ATOM 683 N N . GLY A 1 89 ? 24.074 -15.219 -7.436 1.00 59.78 89 GLY A N 1
ATOM 684 C CA . GLY A 1 89 ? 25.016 -14.805 -6.388 1.00 59.78 89 GLY A CA 1
ATOM 685 C C . GLY A 1 89 ? 26.478 -14.687 -6.834 1.00 59.78 89 GLY A C 1
ATOM 686 O O . GLY A 1 89 ? 27.337 -14.432 -5.991 1.00 59.78 89 GLY A O 1
ATOM 687 N N . SER A 1 90 ? 26.767 -14.853 -8.130 1.00 59.53 90 SER A N 1
ATOM 688 C CA . SER A 1 90 ? 28.099 -14.626 -8.691 1.00 59.53 90 SER A CA 1
ATOM 689 C C . SER A 1 90 ? 28.269 -13.170 -9.131 1.00 59.53 90 SER A C 1
ATOM 691 O O . SER A 1 90 ? 27.504 -12.660 -9.950 1.00 59.53 90 SER A O 1
ATOM 693 N N . GLY A 1 91 ? 29.293 -12.515 -8.583 1.00 55.94 91 GLY A N 1
ATOM 694 C CA . GLY A 1 91 ? 29.714 -11.178 -8.986 1.00 55.94 91 GLY A CA 1
ATOM 695 C C . GLY A 1 91 ? 28.742 -10.046 -8.675 1.00 55.94 91 GLY A C 1
ATOM 696 O O . GLY A 1 91 ? 27.670 -10.227 -8.109 1.00 55.94 91 GLY A O 1
ATOM 697 N N . ASP A 1 92 ? 29.164 -8.852 -9.062 1.00 58.09 92 ASP A N 1
ATOM 698 C CA . ASP A 1 92 ? 28.421 -7.605 -8.969 1.00 58.09 92 ASP A CA 1
ATOM 699 C C . ASP A 1 92 ? 28.685 -6.865 -10.285 1.00 58.09 92 ASP A C 1
ATOM 701 O O . ASP A 1 92 ? 29.602 -6.050 -10.405 1.00 58.09 92 ASP A O 1
ATOM 705 N N . PHE A 1 93 ? 27.893 -7.150 -11.331 1.00 56.97 93 PHE A N 1
ATOM 706 C CA . PHE A 1 93 ? 27.505 -5.999 -12.152 1.00 56.97 93 PHE A CA 1
ATOM 707 C C . PHE A 1 93 ? 26.855 -5.086 -11.145 1.00 56.97 93 PHE A C 1
ATOM 709 O O . PHE A 1 93 ? 26.027 -5.634 -10.436 1.00 56.97 93 PHE A O 1
ATOM 716 N N . ALA A 1 94 ? 27.193 -3.801 -11.066 1.00 53.22 94 ALA A N 1
ATOM 717 C CA . ALA A 1 94 ? 26.447 -2.823 -10.275 1.00 53.22 94 ALA A CA 1
ATOM 718 C C . ALA A 1 94 ? 24.976 -2.818 -10.743 1.00 53.22 94 ALA A C 1
ATOM 720 O O . ALA A 1 94 ? 24.530 -1.986 -11.533 1.00 53.22 94 ALA A O 1
ATOM 721 N N . ALA A 1 95 ? 24.266 -3.877 -10.386 1.00 60.16 95 ALA A N 1
ATOM 722 C CA . ALA A 1 95 ? 23.153 -4.411 -11.119 1.00 60.16 95 ALA A CA 1
ATOM 723 C C . ALA A 1 95 ? 21.982 -3.774 -10.450 1.00 60.16 95 ALA A C 1
ATOM 725 O O . ALA A 1 95 ? 21.768 -3.913 -9.246 1.00 60.16 95 ALA A O 1
ATOM 726 N N . VAL A 1 96 ? 21.238 -3.054 -11.268 1.00 66.88 96 VAL A N 1
ATOM 727 C CA . VAL A 1 96 ? 19.936 -2.547 -10.904 1.00 66.88 96 VAL A CA 1
ATOM 728 C C . VAL A 1 96 ? 19.189 -3.661 -10.167 1.00 66.88 96 VAL A C 1
ATOM 730 O O . VAL A 1 96 ? 18.956 -4.715 -10.774 1.00 66.88 96 VAL A O 1
ATOM 733 N N . PRO A 1 97 ? 18.839 -3.466 -8.880 1.00 77.62 97 PRO A N 1
ATOM 734 C CA . PRO A 1 97 ? 18.089 -4.462 -8.140 1.00 77.62 97 PRO A CA 1
ATOM 735 C C . PRO A 1 97 ? 16.855 -4.858 -8.941 1.00 77.62 97 PRO A C 1
ATOM 737 O O . PRO A 1 97 ? 16.161 -3.991 -9.479 1.00 77.62 97 PRO A O 1
ATOM 740 N N . TRP A 1 98 ? 16.609 -6.162 -9.062 1.00 80.25 98 TRP A N 1
ATOM 741 C CA . TRP A 1 98 ? 15.487 -6.655 -9.853 1.00 80.25 98 TRP A CA 1
ATOM 742 C C . TRP A 1 98 ? 14.168 -6.041 -9.361 1.00 80.25 98 TRP A C 1
ATOM 744 O O . TRP A 1 98 ? 13.946 -5.886 -8.159 1.00 80.25 98 TRP A O 1
ATOM 754 N N . PHE A 1 99 ? 13.280 -5.715 -10.300 1.00 82.94 99 PHE A N 1
ATOM 755 C CA . PHE A 1 99 ? 11.916 -5.287 -10.013 1.00 82.94 99 PHE A CA 1
ATOM 756 C C . PHE A 1 99 ? 10.936 -5.880 -11.042 1.00 82.94 99 PHE A C 1
ATOM 758 O O . PHE A 1 99 ? 11.311 -6.098 -12.203 1.00 82.94 99 PHE A O 1
ATOM 765 N N . PRO A 1 100 ? 9.676 -6.149 -10.650 1.00 84.19 100 PRO A N 1
ATOM 766 C CA . PRO A 1 100 ? 8.633 -6.610 -11.566 1.00 84.19 100 PRO A CA 1
ATOM 767 C C . PRO A 1 100 ? 8.395 -5.595 -12.692 1.00 84.19 100 PRO A C 1
ATOM 769 O O . PRO A 1 100 ? 8.262 -4.397 -12.445 1.00 84.19 100 PRO A O 1
ATOM 772 N N . ARG A 1 101 ? 8.306 -6.066 -13.944 1.00 83.50 101 ARG A N 1
ATOM 773 C CA . ARG A 1 101 ? 8.051 -5.203 -15.114 1.00 83.50 101 ARG A CA 1
ATOM 774 C C . ARG A 1 101 ? 6.617 -5.282 -15.607 1.00 83.50 101 ARG A C 1
ATOM 776 O O . ARG A 1 101 ? 6.150 -4.360 -16.269 1.00 83.50 101 ARG A O 1
ATOM 783 N N . ARG A 1 102 ? 5.920 -6.374 -15.318 1.00 84.44 102 ARG A N 1
ATOM 784 C CA . ARG A 1 102 ? 4.496 -6.570 -15.595 1.00 84.44 102 ARG A CA 1
ATOM 785 C C . ARG A 1 102 ? 3.784 -6.909 -14.299 1.00 84.44 102 ARG A C 1
ATOM 787 O O . ARG A 1 102 ? 4.357 -7.583 -13.452 1.00 84.44 102 ARG A O 1
ATOM 794 N N . ILE A 1 103 ? 2.509 -6.547 -14.192 1.00 90.44 103 ILE A N 1
ATOM 795 C CA . ILE A 1 103 ? 1.698 -6.842 -13.001 1.00 90.44 103 ILE A CA 1
ATOM 796 C C . ILE A 1 103 ? 1.666 -8.342 -12.638 1.00 90.44 103 ILE A C 1
ATOM 798 O O . ILE A 1 103 ? 1.646 -8.705 -11.468 1.00 90.44 103 ILE A O 1
ATOM 802 N N . ARG A 1 104 ? 1.755 -9.240 -13.629 1.00 88.12 104 ARG A N 1
ATOM 803 C CA . ARG A 1 104 ? 1.847 -10.694 -13.395 1.00 88.12 104 ARG A CA 1
ATOM 804 C C . ARG A 1 104 ? 3.163 -11.139 -12.750 1.00 88.12 104 ARG A C 1
ATOM 806 O O . ARG A 1 104 ? 3.219 -12.214 -12.169 1.00 88.12 104 ARG A O 1
ATOM 813 N N . ASP A 1 105 ? 4.223 -10.336 -12.846 1.00 86.00 105 ASP A N 1
ATOM 814 C CA . ASP A 1 105 ? 5.525 -10.673 -12.266 1.00 86.00 105 ASP A CA 1
ATOM 815 C C . ASP A 1 105 ? 5.485 -10.636 -10.730 1.00 86.00 105 ASP A C 1
ATOM 817 O O . ASP A 1 105 ? 6.356 -11.229 -10.098 1.00 86.00 105 ASP A O 1
ATOM 821 N N . LEU A 1 106 ? 4.451 -10.026 -10.129 1.00 89.69 106 LEU A N 1
ATOM 822 C CA . LEU A 1 106 ? 4.189 -10.081 -8.685 1.00 89.69 106 LEU A CA 1
ATOM 823 C C . LEU A 1 106 ? 4.007 -11.530 -8.186 1.00 89.69 106 LEU A C 1
ATOM 825 O O . LEU A 1 106 ? 4.381 -11.855 -7.061 1.00 89.69 106 LEU A O 1
ATOM 829 N N . ASP A 1 107 ? 3.534 -12.446 -9.045 1.00 88.25 107 ASP A N 1
ATOM 830 C CA . ASP A 1 107 ? 3.421 -13.878 -8.723 1.00 88.25 107 ASP A CA 1
ATOM 831 C C . ASP A 1 107 ? 4.770 -14.538 -8.391 1.00 88.25 107 ASP A C 1
ATOM 833 O O . ASP A 1 107 ? 4.789 -15.636 -7.829 1.00 88.25 107 ASP A O 1
ATOM 837 N N . ARG A 1 108 ? 5.894 -13.906 -8.761 1.00 83.94 108 ARG A N 1
ATOM 838 C CA . ARG A 1 108 ? 7.246 -14.455 -8.584 1.00 83.94 108 ARG A CA 1
ATOM 839 C C . ARG A 1 108 ? 7.793 -14.303 -7.171 1.00 83.94 108 ARG A C 1
ATOM 841 O O . ARG A 1 108 ? 8.721 -15.037 -6.837 1.00 83.94 108 ARG A O 1
ATOM 848 N N . PHE A 1 109 ? 7.288 -13.356 -6.387 1.00 82.12 109 PHE A N 1
ATOM 849 C CA . PHE A 1 109 ? 7.796 -13.069 -5.040 1.00 82.12 109 PHE A CA 1
ATOM 850 C C . PHE A 1 109 ? 6.709 -13.054 -3.966 1.00 82.12 109 PHE A C 1
ATOM 852 O O . PHE A 1 109 ? 7.041 -13.076 -2.791 1.00 82.12 109 PHE A O 1
ATOM 859 N N . ALA A 1 110 ? 5.422 -13.095 -4.331 1.00 81.81 110 ALA A N 1
ATOM 860 C CA . ALA A 1 110 ? 4.312 -13.050 -3.372 1.00 81.81 110 ALA A CA 1
ATOM 861 C C . ALA A 1 110 ? 4.342 -14.145 -2.280 1.00 81.81 110 ALA A C 1
ATOM 863 O O . ALA A 1 110 ? 3.654 -14.017 -1.271 1.00 81.81 110 ALA A O 1
ATOM 864 N N . ASN A 1 111 ? 5.141 -15.202 -2.468 1.00 82.25 111 ASN A N 1
ATOM 865 C CA . ASN A 1 111 ? 5.306 -16.301 -1.513 1.00 82.25 111 ASN A CA 1
ATOM 866 C C . ASN A 1 111 ? 6.605 -16.199 -0.684 1.00 82.25 111 ASN A C 1
ATOM 868 O O . ASN A 1 111 ? 6.880 -17.085 0.122 1.00 82.25 111 ASN A O 1
ATOM 872 N N . GLN A 1 112 ? 7.417 -15.151 -0.869 1.00 82.06 112 GLN A N 1
ATOM 873 C CA . GLN A 1 112 ? 8.652 -14.915 -0.113 1.00 82.06 112 GLN A CA 1
ATOM 874 C C . GLN A 1 112 ? 8.339 -14.186 1.201 1.00 82.06 112 GLN A C 1
ATOM 876 O O . GLN A 1 112 ? 8.511 -12.977 1.324 1.00 82.06 112 GLN A O 1
ATOM 881 N N . ILE A 1 113 ? 7.832 -14.943 2.175 1.00 79.06 113 ILE A N 1
ATOM 882 C CA . ILE A 1 113 ? 7.352 -14.414 3.458 1.00 79.06 113 ILE A CA 1
ATOM 883 C C . ILE A 1 113 ? 8.460 -14.443 4.519 1.00 79.06 113 ILE A C 1
ATOM 885 O O . ILE A 1 113 ? 9.143 -15.457 4.672 1.00 79.06 113 ILE A O 1
ATOM 889 N N . LEU A 1 114 ? 8.602 -13.349 5.273 1.00 76.25 114 LEU A N 1
ATOM 890 C CA . LEU A 1 114 ? 9.470 -13.253 6.451 1.00 76.25 114 LEU A CA 1
ATOM 891 C C . LEU A 1 114 ? 8.872 -13.998 7.654 1.00 76.25 114 LEU A C 1
ATOM 893 O O . LEU A 1 114 ? 9.493 -14.899 8.212 1.00 76.25 114 LEU A O 1
ATOM 897 N N . SER A 1 115 ? 7.689 -13.557 8.079 1.00 69.19 115 SER A N 1
ATOM 898 C CA . SER A 1 115 ? 7.044 -13.924 9.342 1.00 69.19 115 SER A CA 1
ATOM 899 C C . SER A 1 115 ? 5.530 -13.711 9.258 1.00 69.19 115 SER A C 1
ATOM 901 O O . SER A 1 115 ? 5.013 -13.249 8.234 1.00 69.19 115 SER A O 1
ATOM 903 N N . TYR A 1 116 ? 4.817 -14.089 10.326 1.00 68.38 116 TYR A N 1
ATOM 904 C CA . TYR A 1 116 ? 3.354 -14.018 10.416 1.00 68.38 116 TYR A CA 1
ATOM 905 C C . TYR A 1 116 ? 2.650 -14.752 9.262 1.00 68.38 116 TYR A C 1
ATOM 907 O O . TYR A 1 116 ? 1.582 -14.356 8.807 1.00 68.38 116 TYR A O 1
ATOM 915 N N . GLY A 1 117 ? 3.257 -15.836 8.775 1.00 71.31 117 GLY A N 1
ATOM 916 C CA . GLY A 1 117 ? 2.663 -16.735 7.790 1.00 71.31 117 GLY A CA 1
ATOM 917 C C . GLY A 1 117 ? 1.793 -17.802 8.458 1.00 71.31 117 GLY A C 1
ATOM 918 O O . GLY A 1 117 ? 0.904 -17.510 9.261 1.00 71.31 117 GLY A O 1
ATOM 919 N N . ALA A 1 118 ? 2.081 -19.066 8.139 1.00 73.06 118 ALA A N 1
ATOM 920 C CA . ALA A 1 118 ? 1.509 -20.219 8.837 1.00 73.06 118 ALA A CA 1
ATOM 921 C C . ALA A 1 118 ? 2.153 -20.467 10.217 1.00 73.06 118 ALA A C 1
ATOM 923 O O . ALA A 1 118 ? 1.511 -21.029 11.102 1.00 73.06 118 ALA A O 1
ATOM 924 N N . GLU A 1 119 ? 3.411 -20.057 10.396 1.00 78.31 119 GLU A N 1
ATOM 925 C CA . GLU A 1 119 ? 4.133 -20.145 11.667 1.00 78.31 119 GLU A CA 1
ATOM 926 C C . GLU A 1 119 ? 4.000 -18.826 12.437 1.00 78.31 119 GLU A C 1
ATOM 928 O O . GLU A 1 119 ? 4.099 -17.742 11.855 1.00 78.31 119 GLU A O 1
ATOM 933 N N . LEU A 1 120 ? 3.740 -18.938 13.741 1.00 79.25 120 LEU A N 1
ATOM 934 C CA . LEU A 1 120 ? 3.552 -17.817 14.660 1.00 79.25 120 LEU A CA 1
ATOM 935 C C . LEU A 1 120 ? 4.695 -17.797 15.674 1.00 79.25 120 LEU A C 1
ATOM 937 O O . LEU A 1 120 ? 5.149 -18.859 16.107 1.00 79.25 120 LEU A O 1
ATOM 941 N N . ASP A 1 121 ? 5.103 -16.601 16.085 1.00 81.69 121 ASP A N 1
ATOM 942 C CA . ASP A 1 121 ? 6.104 -16.421 17.135 1.00 81.69 121 ASP A CA 1
ATOM 943 C C . ASP A 1 121 ? 5.564 -16.853 18.508 1.00 81.69 121 ASP A C 1
ATOM 945 O O . ASP A 1 121 ? 4.353 -16.862 18.748 1.00 81.69 121 ASP A O 1
ATOM 949 N N . SER A 1 122 ? 6.461 -17.231 19.425 1.00 82.62 122 SER A N 1
ATOM 950 C CA . SER A 1 122 ? 6.095 -17.813 20.729 1.00 82.62 122 SER A CA 1
ATOM 951 C C . SER A 1 122 ? 5.296 -16.883 21.645 1.00 82.62 122 SER A C 1
ATOM 953 O O . SER A 1 122 ? 4.613 -17.344 22.557 1.00 82.62 122 SER A O 1
ATOM 955 N N . ASP A 1 123 ? 5.402 -15.577 21.427 1.00 81.31 123 ASP A N 1
ATOM 956 C CA . ASP A 1 123 ? 4.697 -14.517 22.146 1.00 81.31 123 ASP A CA 1
ATOM 957 C C . ASP A 1 123 ? 3.352 -14.136 21.497 1.00 81.31 123 ASP A C 1
ATOM 959 O O . ASP A 1 123 ? 2.569 -13.384 22.087 1.00 81.31 123 ASP A O 1
ATOM 963 N N . HIS A 1 124 ? 3.030 -14.688 20.320 1.00 82.88 124 HIS A N 1
ATOM 964 C CA . HIS A 1 124 ? 1.753 -14.458 19.657 1.00 82.88 124 HIS A CA 1
ATOM 965 C C . HIS A 1 124 ? 0.589 -15.063 20.482 1.00 82.88 124 HIS A C 1
ATOM 967 O O . HIS A 1 124 ? 0.671 -16.217 20.907 1.00 82.88 124 HIS A O 1
ATOM 973 N N . PRO A 1 125 ? -0.557 -14.367 20.662 1.00 84.12 125 PRO A N 1
ATOM 974 C CA . PRO A 1 125 ? -1.660 -14.845 21.513 1.00 84.12 125 PRO A CA 1
ATOM 975 C C . PRO A 1 125 ? -2.233 -16.209 21.105 1.00 84.12 125 PRO A C 1
ATOM 977 O O . PRO A 1 125 ? -2.678 -16.976 21.950 1.00 84.12 125 PRO A O 1
ATOM 980 N N . GLY A 1 126 ? -2.216 -16.493 19.802 1.00 86.31 126 GLY A N 1
ATOM 981 C CA . GLY A 1 126 ? -2.623 -17.771 19.214 1.00 86.31 126 GLY A CA 1
ATOM 982 C C . GLY A 1 126 ? -1.500 -18.807 19.073 1.00 86.31 126 GLY A C 1
ATOM 983 O O . GLY A 1 126 ? -1.701 -19.803 18.388 1.00 86.31 126 GLY A O 1
ATOM 984 N N . PHE A 1 127 ? -0.310 -18.590 19.653 1.00 86.81 127 PHE A N 1
ATOM 985 C CA . PHE A 1 127 ? 0.824 -19.512 19.499 1.00 86.81 127 PHE A CA 1
ATOM 986 C C . PHE A 1 127 ? 0.504 -20.915 20.008 1.00 86.81 127 PHE A C 1
ATOM 988 O O . PHE A 1 127 ? 0.898 -21.891 19.378 1.00 86.81 127 PHE A O 1
ATOM 995 N N . THR A 1 128 ? -0.231 -21.041 21.116 1.00 89.25 128 THR A N 1
ATOM 996 C CA . THR A 1 128 ? -0.605 -22.335 21.709 1.00 89.25 128 THR A CA 1
ATOM 997 C C . THR A 1 128 ? -1.936 -22.885 21.191 1.00 89.25 128 THR A C 1
ATOM 999 O O . THR A 1 128 ? -2.169 -24.087 21.321 1.00 89.25 128 THR A O 1
ATOM 1002 N N . ASP A 1 129 ? -2.747 -22.073 20.512 1.00 91.00 129 ASP A N 1
ATOM 1003 C CA . ASP A 1 129 ? -4.048 -22.458 19.959 1.00 91.00 129 ASP A CA 1
ATOM 1004 C C . ASP A 1 129 ? -3.895 -23.258 18.650 1.00 91.00 129 ASP A C 1
ATOM 1006 O O . ASP A 1 129 ? -3.488 -22.745 17.606 1.00 91.00 129 ASP A O 1
ATOM 1010 N N . ALA A 1 130 ? -4.219 -24.551 18.704 1.00 93.31 130 ALA A N 1
ATOM 1011 C CA . ALA A 1 130 ? -4.117 -25.441 17.553 1.00 93.31 130 ALA A CA 1
ATOM 1012 C C . ALA A 1 130 ? -5.129 -25.124 16.441 1.00 93.31 130 ALA A C 1
ATOM 1014 O O . ALA A 1 130 ? -4.783 -25.260 15.264 1.00 93.31 130 ALA A O 1
ATOM 1015 N N . GLU A 1 131 ? -6.342 -24.693 16.792 1.00 93.75 131 GLU A N 1
ATOM 1016 C CA . GLU A 1 131 ? -7.383 -24.355 15.821 1.00 93.75 131 GLU A CA 1
ATOM 1017 C C . GLU A 1 131 ? -7.023 -23.060 15.096 1.00 93.75 131 GLU A C 1
ATOM 1019 O O . GLU A 1 131 ? -7.062 -23.012 13.865 1.00 93.75 131 GLU A O 1
ATOM 1024 N N . TYR A 1 132 ? -6.554 -22.047 15.829 1.00 91.31 132 TYR A N 1
ATOM 1025 C CA . TYR A 1 132 ? -6.092 -20.795 15.234 1.00 91.31 132 TYR A CA 1
ATOM 1026 C C . TYR A 1 132 ? -4.874 -21.001 14.322 1.00 91.31 132 TYR A C 1
ATOM 1028 O O . TYR A 1 132 ? -4.840 -20.464 13.214 1.00 91.31 132 TYR A O 1
ATOM 1036 N N . ARG A 1 133 ? -3.892 -21.827 14.716 1.00 90.81 133 ARG A N 1
ATOM 1037 C CA . ARG A 1 133 ? -2.751 -22.170 13.840 1.00 90.81 133 ARG A CA 1
ATOM 1038 C C . ARG A 1 133 ? -3.201 -22.879 12.558 1.00 90.81 133 ARG A C 1
ATOM 1040 O O . ARG A 1 133 ? -2.741 -22.528 11.471 1.00 90.81 133 ARG A O 1
ATOM 1047 N N . ALA A 1 134 ? -4.120 -23.842 12.658 1.00 93.31 134 ALA A N 1
ATOM 1048 C CA . ALA A 1 134 ? -4.680 -24.515 11.485 1.00 93.31 134 ALA A CA 1
ATOM 1049 C C . ALA A 1 134 ? -5.446 -23.531 10.582 1.00 93.31 134 ALA A C 1
ATOM 1051 O O . ALA A 1 134 ? -5.304 -23.562 9.357 1.00 93.31 134 ALA A O 1
ATOM 1052 N N . ARG A 1 135 ? -6.195 -22.603 11.186 1.00 94.06 135 ARG A N 1
ATOM 1053 C CA . ARG A 1 135 ? -6.919 -21.542 10.484 1.00 94.06 135 ARG A CA 1
ATOM 1054 C C . ARG A 1 135 ? -5.972 -20.565 9.777 1.00 94.06 135 ARG A C 1
ATOM 1056 O O . ARG A 1 135 ? -6.212 -20.229 8.622 1.00 94.06 135 ARG A O 1
ATOM 1063 N N . ARG A 1 136 ? -4.850 -20.181 10.396 1.00 90.50 136 ARG A N 1
ATOM 1064 C CA . ARG A 1 136 ? -3.783 -19.378 9.762 1.00 90.50 136 ARG A CA 1
ATOM 1065 C C . ARG A 1 136 ? -3.142 -20.095 8.583 1.00 90.50 136 ARG A C 1
ATOM 1067 O O . ARG A 1 136 ? -2.959 -19.484 7.532 1.00 90.50 136 ARG A O 1
ATOM 1074 N N . LYS A 1 137 ? -2.870 -21.396 8.718 1.00 92.06 137 LYS A N 1
ATOM 1075 C CA . LYS A 1 137 ? -2.368 -22.212 7.608 1.00 92.06 137 LYS A CA 1
ATOM 1076 C C . LYS A 1 137 ? -3.338 -22.229 6.421 1.00 92.06 137 LYS A C 1
ATOM 1078 O O . LYS A 1 137 ? -2.886 -22.071 5.294 1.00 92.06 137 LYS A O 1
ATOM 1083 N N . TYR A 1 138 ? -4.645 -22.346 6.663 1.00 94.12 138 TYR A N 1
ATOM 1084 C CA . TYR A 1 138 ? -5.664 -22.265 5.609 1.00 94.12 138 TYR A CA 1
ATOM 1085 C C . TYR A 1 138 ? -5.582 -20.949 4.810 1.00 94.12 138 TYR A C 1
ATOM 1087 O O . TYR A 1 138 ? -5.553 -20.979 3.581 1.00 94.12 138 TYR A O 1
ATOM 1095 N N . PHE A 1 139 ? -5.469 -19.800 5.486 1.00 92.19 139 PHE A N 1
ATOM 1096 C CA . PHE A 1 139 ? -5.307 -18.500 4.819 1.00 92.19 139 PHE A CA 1
ATOM 1097 C C . PHE A 1 139 ? -3.973 -18.368 4.073 1.00 92.19 139 PHE A C 1
ATOM 1099 O O . PHE A 1 139 ? -3.931 -17.832 2.966 1.00 92.19 139 PHE A O 1
ATOM 1106 N N . ALA A 1 140 ? -2.884 -18.880 4.651 1.00 90.12 140 ALA A N 1
ATOM 1107 C CA . ALA A 1 140 ? -1.585 -18.896 3.989 1.00 90.12 140 ALA A CA 1
ATOM 1108 C C . ALA A 1 140 ? -1.623 -19.743 2.706 1.00 90.12 140 ALA A C 1
ATOM 1110 O O . ALA A 1 140 ? -1.147 -19.299 1.663 1.00 90.12 140 ALA A O 1
ATOM 1111 N N . ASP A 1 141 ? -2.256 -20.919 2.755 1.00 92.88 141 ASP A N 1
ATOM 1112 C CA . ASP A 1 141 ? -2.411 -21.800 1.599 1.00 92.88 141 ASP A CA 1
ATOM 1113 C C . ASP A 1 141 ? -3.237 -21.120 0.488 1.00 92.88 141 ASP A C 1
ATOM 1115 O O . ASP A 1 141 ? -2.863 -21.227 -0.679 1.00 92.88 141 ASP A O 1
ATOM 1119 N N . ILE A 1 142 ? -4.283 -20.348 0.818 1.00 93.50 142 ILE A N 1
ATOM 1120 C CA . ILE A 1 142 ? -5.006 -19.517 -0.165 1.00 93.50 142 ILE A CA 1
ATOM 1121 C C . ILE A 1 142 ? -4.050 -18.553 -0.883 1.00 93.50 142 ILE A C 1
ATOM 1123 O O . ILE A 1 142 ? -3.986 -18.540 -2.116 1.00 93.50 142 ILE A O 1
ATOM 1127 N N . ALA A 1 143 ? -3.283 -17.768 -0.123 1.00 93.00 143 ALA A N 1
ATOM 1128 C CA . ALA A 1 143 ? -2.374 -16.775 -0.686 1.00 93.00 143 ALA A CA 1
ATOM 1129 C C . ALA A 1 143 ? -1.264 -17.416 -1.539 1.00 93.00 143 ALA A C 1
ATOM 1131 O O . ALA A 1 143 ? -0.952 -16.913 -2.618 1.00 93.00 143 ALA A O 1
ATOM 1132 N N . TYR A 1 144 ? -0.714 -18.559 -1.110 1.00 90.88 144 TYR A N 1
ATOM 1133 C CA . TYR A 1 144 ? 0.351 -19.255 -1.837 1.00 90.88 144 TYR A CA 1
ATOM 1134 C C . TYR A 1 144 ? -0.077 -19.792 -3.206 1.00 90.88 144 TYR A C 1
ATOM 1136 O O . TYR A 1 144 ? 0.757 -19.866 -4.119 1.00 90.88 144 TYR A O 1
ATOM 1144 N N . HIS A 1 145 ? -1.353 -20.158 -3.353 1.00 94.44 145 HIS A N 1
ATOM 1145 C CA . HIS A 1 145 ? -1.906 -20.702 -4.594 1.00 94.44 145 HIS A CA 1
ATOM 1146 C C . HIS A 1 145 ? -2.511 -19.635 -5.513 1.00 94.44 145 HIS A C 1
ATOM 1148 O O . HIS A 1 145 ? -2.699 -19.910 -6.700 1.00 94.44 145 HIS A O 1
ATOM 1154 N N . TYR A 1 146 ? -2.770 -18.425 -5.011 1.00 95.62 146 TYR A N 1
ATOM 1155 C CA . TYR A 1 146 ? -3.299 -17.334 -5.822 1.00 95.62 146 TYR A CA 1
ATOM 1156 C C . TYR A 1 146 ? -2.309 -16.891 -6.911 1.00 95.62 146 TYR A C 1
ATOM 1158 O O . TYR A 1 146 ? -1.111 -16.686 -6.668 1.00 95.62 146 TYR A O 1
ATOM 1166 N N . LYS A 1 147 ? -2.828 -16.697 -8.127 1.00 94.38 147 LYS A N 1
ATOM 1167 C CA . LYS A 1 147 ? -2.103 -16.126 -9.268 1.00 94.38 147 LYS A CA 1
ATOM 1168 C C . LYS A 1 147 ? -2.843 -14.935 -9.853 1.00 94.38 147 LYS A C 1
ATOM 1170 O O . LYS A 1 147 ? -4.070 -14.889 -9.866 1.00 94.38 147 LYS A O 1
ATOM 1175 N N . HIS A 1 148 ? -2.084 -13.971 -10.367 1.00 92.81 148 HIS A N 1
ATOM 1176 C CA . HIS A 1 148 ? -2.655 -12.764 -10.948 1.00 92.81 148 HIS A CA 1
ATOM 1177 C C . HIS A 1 148 ? -3.641 -13.099 -12.082 1.00 92.81 148 HIS A C 1
ATOM 1179 O O . HIS A 1 148 ? -3.325 -13.867 -12.993 1.00 92.81 148 HIS A O 1
ATOM 1185 N N . GLY A 1 149 ? -4.821 -12.476 -12.038 1.00 92.19 149 GLY A N 1
ATOM 1186 C CA . GLY A 1 149 ? -5.900 -12.674 -13.009 1.00 92.19 149 GLY A CA 1
ATOM 1187 C C . GLY A 1 149 ? -6.922 -13.740 -12.609 1.00 92.19 149 GLY A C 1
ATOM 1188 O O . GLY A 1 149 ? -7.935 -13.874 -13.291 1.00 92.19 149 GLY A O 1
ATOM 1189 N N . GLN A 1 150 ? -6.687 -14.478 -11.522 1.00 96.31 150 GLN A N 1
ATOM 1190 C CA . GLN A 1 150 ? -7.708 -15.324 -10.905 1.00 96.31 150 GLN A CA 1
ATOM 1191 C C . GLN A 1 150 ? -8.675 -14.478 -10.062 1.00 96.31 150 GLN A C 1
ATOM 1193 O O . GLN A 1 150 ? -8.263 -13.430 -9.557 1.00 96.31 150 GLN A O 1
ATOM 1198 N N . PRO A 1 151 ? -9.932 -14.924 -9.884 1.00 95.94 151 PRO A N 1
ATOM 1199 C CA . PRO A 1 151 ? -10.815 -14.338 -8.882 1.00 95.94 151 PRO A CA 1
ATOM 1200 C C . PRO A 1 151 ? -10.218 -14.504 -7.481 1.00 95.94 151 PRO A C 1
ATOM 1202 O O . PRO A 1 151 ? -9.492 -15.470 -7.206 1.00 95.94 151 PRO A O 1
ATOM 1205 N N . LEU A 1 152 ? -10.503 -13.547 -6.604 1.00 95.31 152 LEU A N 1
ATOM 1206 C CA . LEU A 1 152 ? -9.990 -13.548 -5.238 1.00 95.31 152 LEU A CA 1
ATOM 1207 C C . LEU A 1 152 ? -10.758 -14.574 -4.389 1.00 95.31 152 LEU A C 1
ATOM 1209 O O . LEU A 1 152 ? -11.981 -14.505 -4.312 1.00 95.31 152 LEU A O 1
ATOM 1213 N N . PRO A 1 153 ? -10.089 -15.531 -3.718 1.00 94.12 153 PRO A N 1
ATOM 1214 C CA . PRO A 1 153 ? -10.803 -16.596 -3.021 1.00 94.12 153 PRO A CA 1
ATOM 1215 C C . PRO A 1 153 ? -11.680 -16.069 -1.882 1.00 94.12 153 PRO A C 1
ATOM 1217 O O . PRO A 1 153 ? -11.194 -15.414 -0.954 1.00 94.12 153 PRO A O 1
ATOM 1220 N N . HIS A 1 154 ? -12.969 -16.403 -1.946 1.00 94.88 154 HIS A N 1
ATOM 1221 C CA . HIS A 1 154 ? -13.925 -16.111 -0.887 1.00 94.88 154 HIS A CA 1
ATOM 1222 C C . HIS A 1 154 ? -13.688 -17.006 0.328 1.00 94.88 154 HIS A C 1
ATOM 1224 O O . HIS A 1 154 ? -13.458 -18.212 0.207 1.00 94.88 154 HIS A O 1
ATOM 1230 N N . VAL A 1 155 ? -13.810 -16.416 1.515 1.00 94.38 155 VAL A N 1
ATOM 1231 C CA . VAL A 1 155 ? -13.671 -17.122 2.785 1.00 94.38 155 VAL A CA 1
ATOM 1232 C C . VAL A 1 155 ? -14.956 -17.030 3.591 1.00 94.38 155 VAL A C 1
ATOM 1234 O O . VAL A 1 155 ? -15.476 -15.951 3.864 1.00 94.38 155 VAL A O 1
ATOM 1237 N N . VAL A 1 156 ? -15.433 -18.191 4.039 1.00 96.69 156 VAL A N 1
ATOM 1238 C CA . VAL A 1 156 ? -16.472 -18.270 5.065 1.00 96.69 156 VAL A CA 1
ATOM 1239 C C . VAL A 1 156 ? -15.809 -18.085 6.428 1.00 96.69 156 VAL A C 1
ATOM 1241 O O . VAL A 1 156 ? -15.104 -18.978 6.913 1.00 96.69 156 VAL A O 1
ATOM 1244 N N . TYR A 1 157 ? -16.003 -16.909 7.021 1.00 95.81 157 TYR A N 1
ATOM 1245 C CA . TYR A 1 157 ? -15.528 -16.587 8.365 1.00 95.81 157 TYR A CA 1
ATOM 1246 C C . TYR A 1 157 ? -16.389 -17.262 9.441 1.00 95.81 157 TYR A C 1
ATOM 1248 O O . TYR A 1 157 ? -17.594 -17.458 9.265 1.00 95.81 157 TYR A O 1
ATOM 1256 N N . THR A 1 158 ? -15.770 -17.648 10.556 1.00 96.69 158 THR A N 1
ATOM 1257 C CA . THR A 1 158 ? -16.476 -18.238 11.698 1.00 96.69 158 THR A CA 1
ATOM 1258 C C . THR A 1 158 ? -17.233 -17.165 12.481 1.00 96.69 158 THR A C 1
ATOM 1260 O O . THR A 1 158 ? -16.997 -15.965 12.338 1.00 96.69 158 THR A O 1
ATOM 1263 N N . LYS A 1 159 ? -18.146 -17.593 13.359 1.00 96.56 159 LYS A N 1
ATOM 1264 C CA . LYS A 1 159 ? -18.886 -16.669 14.231 1.00 96.56 159 LYS A CA 1
ATOM 1265 C C . LYS A 1 159 ? -17.961 -15.883 15.165 1.00 96.56 159 LYS A C 1
ATOM 1267 O O . LYS A 1 159 ? -18.205 -14.701 15.379 1.00 96.56 159 LYS A O 1
ATOM 1272 N N . ASP A 1 160 ? -16.900 -16.511 15.669 1.00 94.19 160 ASP A N 1
ATOM 1273 C CA . ASP A 1 160 ? -15.944 -15.866 16.578 1.00 94.19 160 ASP A CA 1
ATOM 1274 C C . ASP A 1 160 ? -15.044 -14.864 15.843 1.00 94.19 160 ASP A C 1
ATOM 1276 O O . ASP A 1 160 ? -14.734 -13.795 16.375 1.00 94.19 160 ASP A O 1
ATOM 1280 N N . GLU A 1 161 ? -14.678 -15.165 14.592 1.00 94.94 161 GLU A N 1
ATOM 1281 C CA . GLU A 1 161 ? -13.982 -14.225 13.708 1.00 94.94 161 GLU A CA 1
ATOM 1282 C C . GLU A 1 161 ? -14.868 -12.992 13.449 1.00 94.94 161 GLU A C 1
ATOM 1284 O O . GLU A 1 161 ? -14.442 -11.861 13.678 1.00 94.94 161 GLU A O 1
ATOM 1289 N N . ILE A 1 162 ? -16.136 -13.193 13.077 1.00 96.38 162 ILE A N 1
ATOM 1290 C CA . ILE A 1 162 ? -17.092 -12.095 12.849 1.00 96.38 162 ILE A CA 1
ATOM 1291 C C . ILE A 1 162 ? -17.334 -11.283 14.131 1.00 96.38 162 ILE A C 1
ATOM 1293 O O . ILE A 1 162 ? -17.360 -10.056 14.085 1.00 96.38 162 ILE A O 1
ATOM 1297 N N . ALA A 1 163 ? -17.455 -11.934 15.291 1.00 95.50 163 ALA A N 1
ATOM 1298 C CA . ALA A 1 163 ? -17.614 -11.241 16.570 1.00 95.50 163 ALA A CA 1
ATOM 1299 C C . ALA A 1 163 ? -16.381 -10.388 16.924 1.00 95.50 163 ALA A C 1
ATOM 1301 O O . ALA A 1 163 ? -16.518 -9.263 17.411 1.00 95.50 163 ALA A O 1
ATOM 1302 N N . THR A 1 164 ? -15.179 -10.899 16.639 1.00 93.06 164 THR A N 1
ATOM 1303 C CA . THR A 1 164 ? -13.913 -10.168 16.809 1.00 93.06 164 THR A CA 1
ATOM 1304 C C . THR A 1 164 ? -13.868 -8.934 15.910 1.00 93.06 164 THR A C 1
ATOM 1306 O O . THR A 1 164 ? -13.517 -7.847 16.373 1.00 93.06 164 THR A O 1
ATOM 1309 N N . TRP A 1 165 ? -14.272 -9.080 14.646 1.00 94.81 165 TRP A N 1
ATOM 1310 C CA . TRP A 1 165 ? -14.413 -7.967 13.709 1.00 94.81 165 TRP A CA 1
ATOM 1311 C C . TRP A 1 165 ? -15.399 -6.916 14.219 1.00 94.81 165 TRP A C 1
ATOM 1313 O O . TRP A 1 165 ? -15.033 -5.748 14.324 1.00 94.81 165 TRP A O 1
ATOM 1323 N N . GLY A 1 166 ? -16.610 -7.324 14.606 1.00 95.06 166 GLY A N 1
ATOM 1324 C CA . GLY A 1 166 ? -17.651 -6.408 15.068 1.00 95.06 166 GLY A CA 1
ATOM 1325 C C . GLY A 1 166 ? -17.235 -5.594 16.293 1.00 95.06 166 GLY A C 1
ATOM 1326 O O . GLY A 1 166 ? -17.496 -4.392 16.363 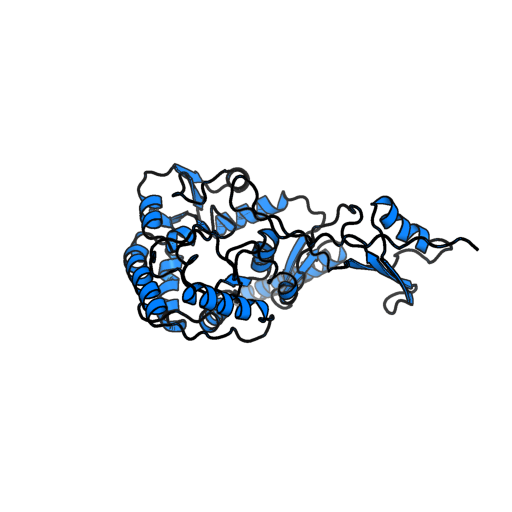1.00 95.06 166 GLY A O 1
ATOM 1327 N N . ALA A 1 167 ? -16.505 -6.211 17.229 1.00 93.75 167 ALA A N 1
ATOM 1328 C CA . ALA A 1 167 ? -15.973 -5.516 18.399 1.00 93.75 167 ALA A CA 1
ATOM 1329 C C . ALA A 1 167 ? -15.009 -4.372 18.025 1.00 93.75 167 ALA A C 1
ATOM 1331 O O . ALA A 1 167 ? -15.068 -3.296 18.626 1.00 93.75 167 ALA A O 1
ATOM 1332 N N . VAL A 1 168 ? -14.143 -4.591 17.030 1.00 92.19 168 VAL A N 1
ATOM 1333 C CA . VAL A 1 168 ? -13.193 -3.584 16.527 1.00 92.19 168 VAL A CA 1
ATOM 1334 C C . VAL A 1 168 ? -13.906 -2.537 15.674 1.00 92.19 168 VAL A C 1
ATOM 1336 O O . VAL A 1 168 ? -13.715 -1.341 15.890 1.00 92.19 168 VAL A O 1
ATOM 1339 N N . PHE A 1 169 ? -14.762 -2.986 14.752 1.00 95.06 169 PHE A N 1
ATOM 1340 C CA . PHE A 1 169 ? -15.528 -2.142 13.839 1.00 95.06 169 PHE A CA 1
ATOM 1341 C C . PHE A 1 169 ? -16.314 -1.083 14.611 1.00 95.06 169 PHE A C 1
ATOM 1343 O O . PHE A 1 169 ? -16.122 0.110 14.387 1.00 95.06 169 PHE A O 1
ATOM 1350 N N . ARG A 1 170 ? -17.111 -1.506 15.600 1.00 95.81 170 ARG A N 1
ATOM 1351 C CA . ARG A 1 170 ? -17.931 -0.606 16.420 1.00 95.81 170 ARG A CA 1
ATOM 1352 C C . ARG A 1 170 ? -17.095 0.507 17.051 1.00 95.81 170 ARG A C 1
ATOM 1354 O O . ARG A 1 170 ? -17.396 1.683 16.873 1.00 95.81 170 ARG A O 1
ATOM 1361 N N . LYS A 1 171 ? -15.995 0.139 17.717 1.00 94.81 171 LYS A N 1
ATOM 1362 C CA . LYS A 1 171 ? -15.118 1.089 18.417 1.00 94.81 171 LYS A CA 1
ATOM 1363 C C . LYS A 1 171 ? -14.469 2.109 17.495 1.00 94.81 171 LYS A C 1
ATOM 1365 O O . LYS A 1 171 ? -14.376 3.276 17.858 1.00 94.81 171 LYS A O 1
ATOM 1370 N N . LEU A 1 172 ? -14.017 1.684 16.322 1.00 95.38 172 LEU A N 1
ATOM 1371 C CA . LEU A 1 172 ? -13.365 2.590 15.384 1.00 95.38 172 LEU A CA 1
ATOM 1372 C C . LEU A 1 172 ? -14.375 3.513 14.693 1.00 95.38 172 LEU A C 1
ATOM 1374 O O . LEU A 1 172 ? -14.125 4.711 14.580 1.00 95.38 172 LEU A O 1
ATOM 1378 N N . THR A 1 173 ? -15.552 2.996 14.323 1.00 96.19 173 THR A N 1
ATOM 1379 C CA . THR A 1 173 ? -16.598 3.809 13.679 1.00 96.19 173 THR A CA 1
ATOM 1380 C C . THR A 1 173 ? -17.155 4.922 14.565 1.00 96.19 173 THR A C 1
ATOM 1382 O O . THR A 1 173 ? -17.557 5.957 14.041 1.00 96.19 173 THR A O 1
ATOM 1385 N N . GLU A 1 174 ? -17.109 4.768 15.893 1.00 96.75 174 GLU A N 1
ATOM 1386 C CA . GLU A 1 174 ? -17.424 5.846 16.845 1.00 96.75 174 GLU A CA 1
ATOM 1387 C C . GLU A 1 174 ? -16.415 7.012 16.764 1.00 96.75 174 GLU A C 1
ATOM 1389 O O . GLU A 1 174 ? -16.776 8.163 17.012 1.00 96.75 174 GLU A O 1
ATOM 1394 N N . LEU A 1 175 ? -15.155 6.735 16.404 1.00 97.31 175 LEU A N 1
ATOM 1395 C CA . LEU A 1 175 ? -14.064 7.716 16.386 1.00 97.31 175 LEU A CA 1
ATOM 1396 C C . LEU A 1 175 ? -13.849 8.369 15.015 1.00 97.31 175 LEU A C 1
ATOM 1398 O O . LEU A 1 175 ? -13.393 9.513 14.955 1.00 97.31 175 LEU A O 1
ATOM 1402 N N . TYR A 1 176 ? -14.172 7.682 13.915 1.00 98.19 176 TYR A N 1
ATOM 1403 C CA . TYR A 1 176 ? -13.891 8.170 12.559 1.00 98.19 176 TYR A CA 1
ATOM 1404 C C . TYR A 1 176 ? -14.427 9.576 12.247 1.00 98.19 176 TYR A C 1
ATOM 1406 O O . TYR A 1 176 ? -13.637 10.380 11.741 1.00 98.19 176 TYR A O 1
ATOM 1414 N N . PRO A 1 177 ? -15.674 9.955 12.606 1.00 97.19 177 PRO A N 1
ATOM 1415 C CA . PRO A 1 177 ? -16.198 11.281 12.274 1.00 97.19 177 PRO A CA 1
ATOM 1416 C C . PRO A 1 177 ? -15.368 12.440 12.840 1.00 97.19 177 PRO A C 1
ATOM 1418 O O . PRO A 1 177 ? -15.343 13.528 12.270 1.00 97.19 177 PRO A O 1
ATOM 1421 N N . THR A 1 178 ? -14.687 12.219 13.967 1.00 96.12 178 THR A N 1
ATOM 1422 C CA . THR A 1 178 ? -13.925 13.254 14.677 1.00 96.12 178 THR A CA 1
ATOM 1423 C C . THR A 1 178 ? -12.416 13.145 14.456 1.00 96.12 178 THR A C 1
ATOM 1425 O O . THR A 1 178 ? -11.751 14.181 14.382 1.00 96.12 178 THR A O 1
ATOM 1428 N N . HIS A 1 179 ? -11.879 11.931 14.301 1.00 97.69 179 HIS A N 1
ATOM 1429 C CA . HIS A 1 179 ? -10.433 11.682 14.265 1.00 97.69 179 HIS A CA 1
ATOM 1430 C C . HIS A 1 179 ? -9.887 11.410 12.855 1.00 97.69 179 HIS A C 1
ATOM 1432 O O . HIS A 1 179 ? -8.747 11.775 12.560 1.00 97.69 179 HIS A O 1
ATOM 1438 N N . ALA A 1 180 ? -10.668 10.773 11.977 1.00 98.00 180 ALA A N 1
ATOM 1439 C CA . ALA A 1 180 ? -10.208 10.399 10.641 1.00 98.00 180 ALA A CA 1
ATOM 1440 C C . ALA A 1 180 ? -10.263 11.581 9.661 1.00 98.00 180 ALA A C 1
ATOM 1442 O O . ALA A 1 180 ? -11.075 12.499 9.807 1.00 98.00 180 ALA A O 1
ATOM 1443 N N . CYS A 1 181 ? -9.406 11.558 8.640 1.00 97.81 181 CYS A N 1
ATOM 1444 C CA . CYS A 1 181 ? -9.421 12.562 7.580 1.00 97.81 181 CYS A CA 1
ATOM 1445 C C . CYS A 1 181 ? -10.725 12.529 6.766 1.00 97.81 181 CYS A C 1
ATOM 1447 O O . CYS A 1 181 ? -11.457 11.533 6.731 1.00 97.81 181 CYS A O 1
ATOM 1449 N N . LYS A 1 182 ? -11.025 13.635 6.079 1.00 97.38 182 LYS A N 1
ATOM 1450 C CA . LYS A 1 182 ? -12.241 13.780 5.271 1.00 97.38 182 LYS A CA 1
ATOM 1451 C C . LYS A 1 182 ? -12.342 12.726 4.168 1.00 97.38 182 LYS A C 1
ATOM 1453 O O . LYS A 1 182 ? -13.446 12.299 3.863 1.00 97.38 182 LYS A O 1
ATOM 1458 N N . GLU A 1 183 ? -11.225 12.284 3.586 1.00 97.44 183 GLU A N 1
ATOM 1459 C CA . GLU A 1 183 ? -11.213 11.257 2.541 1.00 97.44 183 GLU A CA 1
ATOM 1460 C C . GLU A 1 183 ? -11.664 9.900 3.094 1.00 97.44 183 GLU A C 1
ATOM 1462 O O . GLU A 1 183 ? -12.461 9.220 2.450 1.00 97.44 183 GLU A O 1
ATOM 1467 N N . HIS A 1 184 ? -11.245 9.541 4.314 1.00 98.00 184 HIS A N 1
ATOM 1468 C CA . HIS A 1 184 ? -11.748 8.347 4.995 1.00 98.00 184 HIS A CA 1
ATOM 1469 C C . HIS A 1 184 ? -13.258 8.457 5.237 1.00 98.00 184 HIS A C 1
ATOM 1471 O O . HIS A 1 184 ? -14.013 7.580 4.829 1.00 98.00 184 HIS A O 1
ATOM 1477 N N . ASN A 1 185 ? -13.714 9.568 5.823 1.00 98.06 185 ASN A N 1
ATOM 1478 C CA . ASN A 1 185 ? -15.136 9.793 6.107 1.00 98.06 185 ASN A CA 1
ATOM 1479 C C . ASN A 1 185 ? -16.004 9.913 4.840 1.00 98.06 185 ASN A C 1
ATOM 1481 O O . ASN A 1 185 ? -17.200 9.638 4.887 1.00 98.06 185 ASN A O 1
ATOM 1485 N N . HIS A 1 186 ? -15.416 10.291 3.704 1.00 98.00 186 HIS A N 1
ATOM 1486 C CA . HIS A 1 186 ? -16.090 10.320 2.409 1.00 98.00 186 HIS A CA 1
ATOM 1487 C C . HIS A 1 186 ? -16.272 8.916 1.818 1.00 98.00 186 HIS A C 1
ATOM 1489 O O . HIS A 1 186 ? -17.346 8.600 1.311 1.00 98.00 186 HIS A O 1
ATOM 1495 N N . VAL A 1 187 ? -15.237 8.073 1.884 1.00 98.12 187 VAL A N 1
ATOM 1496 C CA . VAL A 1 187 ? -15.237 6.744 1.249 1.00 98.12 187 VAL A CA 1
ATOM 1497 C C . VAL A 1 187 ? -15.875 5.675 2.138 1.00 98.12 187 VAL A C 1
ATOM 1499 O O . VAL A 1 187 ? -16.477 4.737 1.623 1.00 98.12 187 VAL A O 1
ATOM 1502 N N . PHE A 1 188 ? -15.799 5.801 3.464 1.00 98.12 188 PHE A N 1
ATOM 1503 C CA . PHE A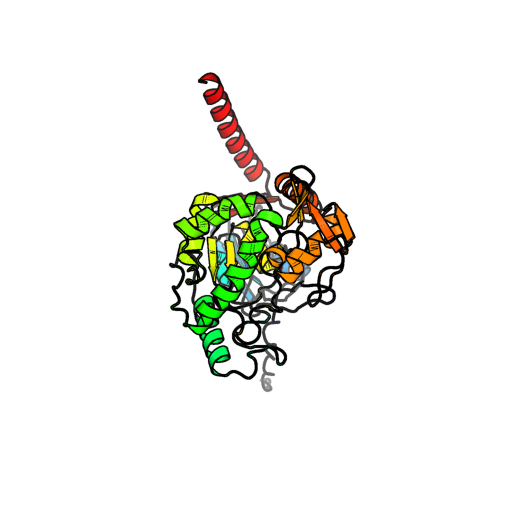 1 188 ? -16.290 4.772 4.385 1.00 98.12 188 PHE A CA 1
ATOM 1504 C C . PHE A 1 188 ? -17.783 4.423 4.201 1.00 98.12 188 PHE A C 1
ATOM 1506 O O . PHE A 1 188 ? -18.091 3.234 4.119 1.00 98.12 188 PHE A O 1
ATOM 1513 N N . PRO A 1 189 ? -18.716 5.385 4.026 1.00 98.12 189 PRO A N 1
ATOM 1514 C CA . PRO A 1 189 ? -20.108 5.061 3.705 1.00 98.12 189 PRO A CA 1
ATOM 1515 C C . PRO A 1 189 ? -20.265 4.258 2.403 1.00 98.12 189 PRO A C 1
ATOM 1517 O O . PRO A 1 189 ? -21.105 3.364 2.333 1.00 98.12 189 PRO A O 1
ATOM 1520 N N . LEU A 1 190 ? -19.419 4.516 1.398 1.00 98.38 190 LEU A N 1
ATOM 1521 C CA . LEU A 1 190 ? -19.428 3.778 0.132 1.00 98.38 190 LEU A CA 1
ATOM 1522 C C . LEU A 1 190 ? -18.955 2.331 0.320 1.00 98.38 190 LEU A C 1
ATOM 1524 O O . LEU A 1 190 ? -19.477 1.432 -0.336 1.00 98.38 190 LEU A O 1
ATOM 1528 N N . LEU A 1 191 ? -18.014 2.085 1.237 1.00 97.75 191 LEU A N 1
ATOM 1529 C CA . LEU A 1 191 ? -17.585 0.731 1.603 1.00 97.75 191 LEU A CA 1
ATOM 1530 C C . LEU A 1 191 ? -18.696 -0.045 2.330 1.00 97.75 191 LEU A C 1
ATOM 1532 O O . LEU A 1 191 ? -18.847 -1.249 2.112 1.00 97.75 191 LEU A O 1
ATOM 1536 N N . ILE A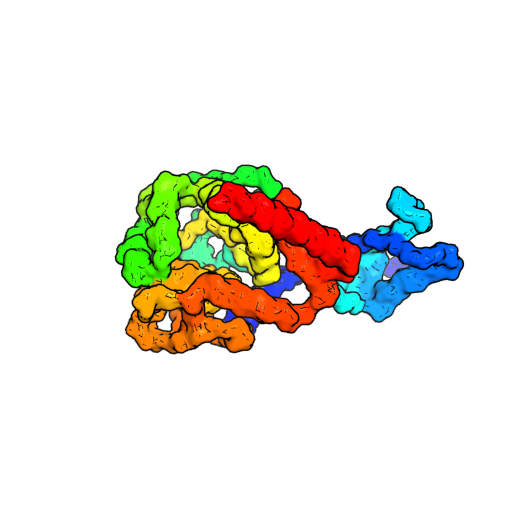 1 192 ? -19.502 0.628 3.159 1.00 97.56 192 ILE A N 1
ATOM 1537 C CA . ILE A 1 192 ? -20.688 0.019 3.790 1.00 97.56 192 ILE A CA 1
ATOM 1538 C C . ILE A 1 192 ? -21.694 -0.403 2.715 1.00 97.56 192 ILE A C 1
ATOM 1540 O O . ILE A 1 192 ? -22.169 -1.539 2.727 1.00 97.56 192 ILE A O 1
ATOM 1544 N N . GLU A 1 193 ? -21.987 0.499 1.778 1.00 97.50 193 GLU A N 1
ATOM 1545 C CA . GLU A 1 193 ? -22.990 0.293 0.732 1.00 97.50 193 GLU A CA 1
ATOM 1546 C C . GLU A 1 193 ? -22.568 -0.760 -0.302 1.00 97.50 193 GLU A C 1
ATOM 1548 O O . GLU A 1 193 ? -23.369 -1.620 -0.663 1.00 97.50 193 GLU A O 1
ATOM 1553 N N . ASN A 1 194 ? -21.310 -0.727 -0.753 1.00 97.56 194 ASN A N 1
ATOM 1554 C CA . ASN A 1 194 ? -20.865 -1.486 -1.928 1.00 97.56 194 ASN A CA 1
ATOM 1555 C C . ASN A 1 194 ? -19.993 -2.703 -1.592 1.00 97.56 194 ASN A C 1
ATOM 1557 O O . ASN A 1 194 ? -19.900 -3.620 -2.399 1.00 97.56 194 ASN A O 1
ATOM 1561 N N . CYS A 1 195 ? -19.345 -2.724 -0.423 1.00 97.31 195 CYS A N 1
ATOM 1562 C CA . CYS A 1 195 ? -18.380 -3.769 -0.051 1.00 97.31 195 CYS A CA 1
ATOM 1563 C C . CYS A 1 195 ? -18.805 -4.580 1.181 1.00 97.31 195 CYS A C 1
ATOM 1565 O O . CYS A 1 195 ? -18.039 -5.399 1.687 1.00 97.31 195 CYS A O 1
ATOM 1567 N N . GLY A 1 196 ? -20.005 -4.332 1.714 1.00 95.56 196 GLY A N 1
ATOM 1568 C CA . GLY A 1 196 ? -20.526 -5.068 2.862 1.00 95.56 196 GLY A CA 1
ATOM 1569 C C . GLY A 1 196 ? -19.789 -4.796 4.174 1.00 95.56 196 GLY A C 1
ATOM 1570 O O . GLY A 1 196 ? -19.814 -5.655 5.056 1.00 95.56 196 GLY A O 1
ATOM 1571 N N . TYR A 1 197 ? -19.156 -3.628 4.331 1.00 97.62 197 TYR A N 1
ATOM 1572 C CA . TYR A 1 197 ? -18.585 -3.212 5.616 1.00 97.62 197 TYR A CA 1
ATOM 1573 C C . TYR A 1 197 ? -19.708 -3.025 6.634 1.00 97.62 197 TYR A C 1
ATOM 1575 O O . TYR A 1 197 ? -20.473 -2.068 6.562 1.00 97.62 197 TYR A O 1
ATOM 1583 N N . ARG A 1 198 ? -19.826 -3.950 7.584 1.00 97.12 198 ARG A N 1
ATOM 1584 C CA . ARG A 1 198 ? -20.813 -3.889 8.666 1.00 97.12 198 ARG A CA 1
ATOM 1585 C C . ARG A 1 198 ? -20.254 -4.546 9.910 1.00 97.12 198 ARG A C 1
ATOM 1587 O O . ARG A 1 198 ? -19.384 -5.402 9.815 1.00 97.12 198 ARG A O 1
ATOM 1594 N N . GLU A 1 199 ? -20.801 -4.208 11.069 1.00 96.81 199 GLU A N 1
ATOM 1595 C CA . GLU A 1 199 ? -20.393 -4.820 12.337 1.00 96.81 199 GLU A CA 1
ATOM 1596 C C . GLU A 1 199 ? -20.549 -6.356 12.335 1.00 96.81 199 GLU A C 1
ATOM 1598 O O . GLU A 1 199 ? -19.759 -7.064 12.950 1.00 96.81 199 GLU A O 1
ATOM 1603 N N . ASP A 1 200 ? -21.537 -6.879 11.607 1.00 97.62 200 ASP A N 1
ATOM 1604 C CA . ASP A 1 200 ? -21.883 -8.300 11.546 1.00 97.62 200 ASP A CA 1
ATOM 1605 C C . ASP A 1 200 ? -21.284 -9.048 10.342 1.00 97.62 200 ASP A C 1
ATOM 1607 O O . ASP A 1 200 ? -21.630 -10.206 10.106 1.00 97.62 200 ASP A O 1
ATOM 1611 N N . ASN A 1 201 ? -20.409 -8.406 9.560 1.00 97.19 201 ASN A N 1
ATOM 1612 C CA . ASN A 1 201 ? -19.886 -8.978 8.323 1.00 97.19 201 ASN A CA 1
ATOM 1613 C C . ASN A 1 201 ? -18.455 -8.528 8.024 1.00 97.19 201 ASN A C 1
ATOM 1615 O O . ASN A 1 201 ? -18.191 -7.335 7.886 1.00 97.19 201 ASN A O 1
ATOM 1619 N N . ILE A 1 202 ? -17.559 -9.502 7.841 1.00 97.62 202 ILE A N 1
ATOM 1620 C CA . ILE A 1 202 ? -16.202 -9.258 7.345 1.00 97.62 202 ILE A CA 1
ATOM 1621 C C . ILE A 1 202 ? -16.261 -9.152 5.809 1.00 97.62 202 ILE A C 1
ATOM 1623 O O . ILE A 1 202 ? -16.711 -10.105 5.162 1.00 97.62 202 ILE A O 1
ATOM 1627 N N . PRO A 1 203 ? -15.823 -8.028 5.211 1.00 97.19 203 PRO A N 1
ATOM 1628 C CA . PRO A 1 203 ? -15.776 -7.850 3.759 1.00 97.19 203 PRO A CA 1
ATOM 1629 C C . PRO A 1 203 ? -14.904 -8.902 3.065 1.00 97.19 203 PRO A C 1
ATOM 1631 O O . PRO A 1 203 ? -13.850 -9.281 3.576 1.00 97.19 203 PRO A O 1
ATOM 1634 N N . GLN A 1 204 ? -15.310 -9.348 1.874 1.00 97.69 204 GLN A N 1
ATOM 1635 C CA . GLN A 1 204 ? -14.475 -10.215 1.040 1.00 97.69 204 GLN A CA 1
ATOM 1636 C C . GLN A 1 204 ? -13.477 -9.376 0.241 1.00 97.69 204 GLN A C 1
ATOM 1638 O O . GLN A 1 204 ? -13.821 -8.312 -0.273 1.00 97.69 204 GLN A O 1
ATOM 1643 N N . LEU A 1 205 ? -12.244 -9.873 0.080 1.00 96.69 205 LEU A N 1
ATOM 1644 C CA . LEU A 1 205 ? -11.225 -9.147 -0.687 1.00 96.69 205 LEU A CA 1
ATOM 1645 C C . LEU A 1 205 ? -11.642 -8.912 -2.144 1.00 96.69 205 LEU A C 1
ATOM 1647 O O . LEU A 1 205 ? -11.246 -7.899 -2.709 1.00 96.69 205 LEU A O 1
ATOM 1651 N N . GLU A 1 206 ? -12.414 -9.822 -2.749 1.00 97.38 206 GLU A N 1
ATOM 1652 C CA . GLU A 1 206 ? -12.908 -9.672 -4.124 1.00 97.38 206 GLU A CA 1
ATOM 1653 C C . GLU A 1 206 ? -13.764 -8.412 -4.279 1.00 97.38 206 GLU A C 1
ATOM 1655 O O . GLU A 1 206 ? -13.459 -7.561 -5.116 1.00 97.38 206 GLU A O 1
ATOM 1660 N N . ASP A 1 207 ? -14.773 -8.249 -3.421 1.00 97.69 207 ASP A N 1
ATOM 1661 C CA . ASP A 1 207 ? -15.695 -7.112 -3.454 1.00 97.69 207 ASP A CA 1
ATOM 1662 C C . ASP A 1 207 ? -14.947 -5.789 -3.245 1.00 97.69 207 ASP A C 1
ATOM 1664 O O . ASP A 1 207 ? -15.099 -4.843 -4.022 1.00 97.69 207 ASP A O 1
ATOM 1668 N N . VAL A 1 208 ? -14.054 -5.753 -2.250 1.00 98.19 208 VAL A N 1
ATOM 1669 C CA . VAL A 1 208 ? -13.229 -4.570 -1.966 1.00 98.19 208 VAL A CA 1
ATOM 1670 C C . VAL A 1 208 ? -12.271 -4.274 -3.119 1.00 98.19 208 VAL A C 1
ATOM 1672 O O . VAL A 1 208 ? -12.119 -3.121 -3.516 1.00 98.19 208 VAL A O 1
ATOM 1675 N N . SER A 1 209 ? -11.636 -5.294 -3.699 1.00 98.06 209 SER A N 1
ATOM 1676 C CA . SER A 1 209 ? -10.725 -5.122 -4.833 1.00 98.06 209 SER A CA 1
ATOM 1677 C C . SER A 1 209 ? -11.444 -4.592 -6.071 1.00 98.06 209 SER A C 1
ATOM 1679 O O . SER A 1 209 ? -10.874 -3.775 -6.792 1.00 98.06 209 SER A O 1
ATOM 1681 N N . ASN A 1 210 ? -12.672 -5.042 -6.330 1.00 98.31 210 ASN A N 1
ATOM 1682 C CA . ASN A 1 210 ? -13.478 -4.551 -7.446 1.00 98.31 210 ASN A CA 1
ATOM 1683 C C . ASN A 1 210 ? -13.862 -3.082 -7.239 1.00 98.31 210 ASN A C 1
ATOM 1685 O O . ASN A 1 210 ? -13.625 -2.262 -8.123 1.00 98.31 210 ASN A O 1
ATOM 1689 N N . PHE A 1 211 ? -14.328 -2.724 -6.040 1.00 98.38 211 PHE A N 1
ATOM 1690 C CA . PHE A 1 211 ? -14.625 -1.334 -5.692 1.00 98.38 211 PHE A CA 1
ATOM 1691 C C . PHE A 1 211 ? -13.397 -0.418 -5.837 1.00 98.38 211 PHE A C 1
ATOM 1693 O O . PHE A 1 211 ? -13.460 0.620 -6.494 1.00 98.38 211 PHE A O 1
ATOM 1700 N N . LEU A 1 212 ? -12.241 -0.818 -5.293 1.00 98.12 212 LEU A N 1
ATOM 1701 C CA . LEU A 1 212 ? -10.997 -0.048 -5.414 1.00 98.12 212 LEU A CA 1
ATOM 1702 C C . LEU A 1 212 ? -10.554 0.127 -6.872 1.00 98.12 212 LEU A C 1
ATOM 1704 O O . LEU A 1 212 ? -10.039 1.194 -7.242 1.00 98.12 212 LEU A O 1
ATOM 1708 N N . LYS A 1 213 ? -10.767 -0.901 -7.699 1.00 97.62 213 LYS A N 1
ATOM 1709 C CA . LYS A 1 213 ? -10.425 -0.885 -9.120 1.00 97.62 213 LYS A CA 1
ATOM 1710 C C . LYS A 1 213 ? -11.284 0.122 -9.867 1.00 97.62 213 LYS A C 1
ATOM 1712 O O . LYS A 1 213 ? -10.736 0.896 -10.651 1.00 97.62 213 LYS A O 1
ATOM 1717 N N . ASP A 1 214 ? -12.574 0.162 -9.570 1.00 97.81 214 ASP A N 1
ATOM 1718 C CA . ASP A 1 214 ? -13.514 1.091 -10.194 1.00 97.81 214 ASP A CA 1
ATOM 1719 C C . ASP A 1 214 ? -13.284 2.539 -9.735 1.00 97.81 214 ASP A C 1
ATOM 1721 O O . ASP A 1 214 ? -13.424 3.469 -10.528 1.00 97.81 214 ASP A O 1
ATOM 1725 N N . CYS A 1 215 ? -12.849 2.752 -8.487 1.00 97.56 215 CYS A N 1
ATOM 1726 C CA . CYS A 1 215 ? -12.559 4.093 -7.976 1.00 97.56 215 CYS A CA 1
ATOM 1727 C C . CYS A 1 215 ? -11.211 4.654 -8.454 1.00 97.56 215 CYS A C 1
ATOM 1729 O O . CYS A 1 215 ? -11.114 5.824 -8.821 1.00 97.56 215 CYS A O 1
ATOM 1731 N N . THR A 1 216 ? -10.138 3.858 -8.388 1.00 96.94 216 THR A N 1
ATOM 1732 C CA . THR A 1 216 ? -8.757 4.362 -8.558 1.00 96.94 216 THR A CA 1
ATOM 1733 C C . THR A 1 216 ? -7.847 3.437 -9.366 1.00 96.94 216 THR A C 1
ATOM 1735 O O . THR A 1 216 ? -6.671 3.746 -9.587 1.00 96.94 216 THR A O 1
ATOM 1738 N N . GLY A 1 217 ? -8.352 2.294 -9.825 1.00 97.56 217 GLY A N 1
ATOM 1739 C CA . GLY A 1 217 ? -7.551 1.251 -10.460 1.00 97.56 217 GLY A CA 1
ATOM 1740 C C . GLY A 1 217 ? -6.674 0.456 -9.489 1.00 97.56 217 GLY A C 1
ATOM 1741 O O . GLY A 1 217 ? -5.829 -0.303 -9.960 1.00 97.56 217 GLY A O 1
ATOM 1742 N N . PHE A 1 218 ? -6.836 0.631 -8.171 1.00 98.12 218 PHE A N 1
ATOM 1743 C CA . PHE A 1 218 ? -6.178 -0.220 -7.179 1.00 98.12 218 PHE A CA 1
ATOM 1744 C C . PHE A 1 218 ? -6.827 -1.600 -7.117 1.00 98.12 218 PHE A C 1
ATOM 1746 O O . PHE A 1 218 ? -8.027 -1.738 -7.298 1.00 98.12 218 PHE A O 1
ATOM 1753 N N . THR A 1 219 ? -6.036 -2.631 -6.841 1.00 98.06 219 THR A N 1
ATOM 1754 C CA . THR A 1 219 ? -6.533 -3.999 -6.634 1.00 98.06 219 THR A CA 1
ATOM 1755 C C . THR A 1 219 ? -5.872 -4.624 -5.417 1.00 98.06 219 THR A C 1
ATOM 1757 O O . THR A 1 219 ? -4.774 -4.219 -5.022 1.00 98.06 219 THR A O 1
ATOM 1760 N N . LEU A 1 220 ? -6.538 -5.613 -4.826 1.00 97.00 220 LEU A N 1
ATOM 1761 C CA . LEU A 1 220 ? -5.996 -6.378 -3.710 1.00 97.00 220 LEU A CA 1
ATOM 1762 C C . LEU A 1 220 ? -5.349 -7.670 -4.199 1.00 97.00 220 LEU A C 1
ATOM 1764 O O . LEU A 1 220 ? -5.755 -8.273 -5.195 1.00 97.00 220 LEU A O 1
ATOM 1768 N N . ARG A 1 221 ? -4.335 -8.112 -3.459 1.00 96.62 221 ARG A N 1
ATOM 1769 C CA . ARG A 1 221 ? -3.703 -9.416 -3.629 1.00 96.62 221 ARG A CA 1
ATOM 1770 C C . ARG A 1 221 ? -3.573 -10.096 -2.266 1.00 96.62 221 ARG A C 1
ATOM 1772 O O . ARG A 1 221 ? -2.994 -9.480 -1.375 1.00 96.62 221 ARG A O 1
ATOM 1779 N N . PRO A 1 222 ? -4.041 -11.344 -2.092 1.00 95.44 222 PRO A N 1
ATOM 1780 C CA . PRO A 1 222 ? -3.906 -12.050 -0.834 1.00 95.44 222 PRO A CA 1
ATOM 1781 C C . PRO A 1 222 ? -2.426 -12.323 -0.587 1.00 95.44 222 PRO A C 1
ATOM 1783 O O . PRO A 1 222 ? -1.703 -12.764 -1.486 1.00 95.44 222 PRO A O 1
ATOM 1786 N N . VAL A 1 223 ? -1.976 -12.058 0.632 1.00 92.94 223 VAL A N 1
ATOM 1787 C CA . VAL A 1 223 ? -0.616 -12.353 1.076 1.00 92.94 223 VAL A CA 1
ATOM 1788 C C . VAL A 1 223 ? -0.664 -13.157 2.366 1.00 92.94 223 VAL A C 1
ATOM 1790 O O . VAL A 1 223 ? -1.524 -12.942 3.218 1.00 92.94 223 VAL A O 1
ATOM 1793 N N . ALA A 1 224 ? 0.236 -14.132 2.487 1.00 88.81 224 ALA A N 1
ATOM 1794 C CA . ALA A 1 224 ? 0.246 -15.039 3.630 1.00 88.81 224 ALA A CA 1
ATOM 1795 C C . ALA A 1 224 ? 0.789 -14.380 4.908 1.00 88.81 224 ALA A C 1
ATOM 1797 O O . ALA A 1 224 ? 0.433 -14.819 5.994 1.00 88.81 224 ALA A O 1
ATOM 1798 N N . GLY A 1 225 ? 1.642 -13.362 4.775 1.00 87.38 225 GLY A N 1
ATOM 1799 C CA . GLY A 1 225 ? 2.312 -12.664 5.871 1.00 87.38 225 GLY A CA 1
ATOM 1800 C C . GLY A 1 225 ? 3.165 -11.512 5.338 1.00 87.38 225 GLY A C 1
ATOM 1801 O O . GLY A 1 225 ? 2.890 -10.988 4.258 1.00 87.38 225 GLY A O 1
ATOM 1802 N N . LEU A 1 226 ? 4.220 -11.137 6.062 1.00 85.62 226 LEU A N 1
ATOM 1803 C CA . LEU A 1 226 ? 5.056 -9.993 5.686 1.00 85.62 226 LEU A CA 1
ATOM 1804 C C . LEU A 1 226 ? 5.983 -10.311 4.507 1.00 85.62 226 LEU A C 1
ATOM 1806 O O . LEU A 1 226 ? 6.787 -11.244 4.571 1.00 85.62 226 LEU A O 1
ATOM 1810 N N . LEU A 1 227 ? 5.893 -9.503 3.450 1.00 87.00 227 LEU A N 1
ATOM 1811 C CA . LEU A 1 227 ? 6.847 -9.487 2.338 1.00 87.00 227 LEU A CA 1
ATOM 1812 C C . LEU A 1 227 ? 8.087 -8.664 2.694 1.00 87.00 227 LEU A C 1
ATOM 1814 O O . LEU A 1 227 ? 8.091 -7.898 3.658 1.00 87.00 227 LEU A O 1
ATOM 1818 N N . SER A 1 228 ? 9.135 -8.776 1.875 1.00 87.56 228 SER A N 1
ATOM 1819 C CA . SER A 1 228 ? 10.219 -7.795 1.922 1.00 87.56 228 SER A CA 1
ATOM 1820 C C . SER A 1 228 ? 9.692 -6.390 1.614 1.00 87.56 228 SER A C 1
ATOM 1822 O O . SER A 1 228 ? 8.728 -6.223 0.857 1.00 87.56 228 SER A O 1
ATOM 1824 N N . SER A 1 229 ? 10.341 -5.356 2.158 1.00 86.81 229 SER A N 1
ATOM 1825 C CA . SER A 1 229 ? 9.922 -3.977 1.891 1.00 86.81 229 SER A CA 1
ATOM 1826 C C . SER A 1 229 ? 10.027 -3.644 0.400 1.00 86.81 229 SER A C 1
ATOM 1828 O O . SER A 1 229 ? 9.175 -2.936 -0.131 1.00 86.81 229 SER A O 1
ATOM 1830 N N . ARG A 1 230 ? 11.026 -4.194 -0.307 1.00 87.88 230 ARG A N 1
ATOM 1831 C CA . ARG A 1 230 ? 11.155 -4.041 -1.763 1.00 87.88 230 ARG A CA 1
ATOM 1832 C C . ARG A 1 230 ? 9.948 -4.616 -2.493 1.00 87.88 230 ARG A C 1
ATOM 1834 O O . ARG A 1 230 ? 9.386 -3.939 -3.348 1.00 87.88 230 ARG A O 1
ATOM 1841 N N . ASP A 1 231 ? 9.571 -5.845 -2.169 1.00 89.62 231 ASP A N 1
ATOM 1842 C CA . ASP A 1 231 ? 8.506 -6.573 -2.858 1.00 89.62 231 ASP A CA 1
ATOM 1843 C C . ASP A 1 231 ? 7.135 -5.940 -2.621 1.00 89.62 231 ASP A C 1
ATOM 1845 O O . ASP A 1 231 ? 6.355 -5.754 -3.561 1.00 89.62 231 ASP A O 1
ATOM 1849 N N . PHE A 1 232 ? 6.861 -5.540 -1.377 1.00 90.81 232 PHE A N 1
ATOM 1850 C CA . PHE A 1 232 ? 5.625 -4.849 -1.035 1.00 90.81 232 PHE A CA 1
ATOM 1851 C C . PHE A 1 232 ? 5.505 -3.513 -1.783 1.00 90.81 232 PHE A C 1
ATOM 1853 O O . PHE A 1 232 ? 4.519 -3.280 -2.489 1.00 90.81 232 PHE A O 1
ATOM 1860 N N . LEU A 1 233 ? 6.543 -2.667 -1.713 1.00 91.31 233 LEU A N 1
ATOM 1861 C CA . LEU A 1 233 ? 6.561 -1.362 -2.383 1.00 91.31 233 LEU A CA 1
ATOM 1862 C C . LEU A 1 233 ? 6.547 -1.492 -3.913 1.00 91.31 233 LEU A C 1
ATOM 1864 O O . LEU A 1 233 ? 5.936 -0.668 -4.596 1.00 91.31 233 LEU A O 1
ATOM 1868 N N . ALA A 1 234 ? 7.162 -2.540 -4.468 1.00 91.56 234 ALA A N 1
ATOM 1869 C CA . ALA A 1 234 ? 7.082 -2.833 -5.893 1.00 91.56 234 ALA A CA 1
ATOM 1870 C C . ALA A 1 234 ? 5.645 -3.151 -6.337 1.00 91.56 234 ALA A C 1
ATOM 1872 O O . ALA A 1 234 ? 5.261 -2.761 -7.438 1.00 91.56 234 ALA A O 1
ATOM 1873 N N . GLY A 1 235 ? 4.830 -3.790 -5.488 1.00 94.50 235 GLY A N 1
ATOM 1874 C CA . GLY A 1 235 ? 3.396 -3.989 -5.733 1.00 94.50 235 GLY A CA 1
ATOM 1875 C C . GLY A 1 235 ? 2.623 -2.675 -5.875 1.00 94.50 235 GLY A C 1
ATOM 1876 O O . GLY A 1 235 ? 1.830 -2.517 -6.810 1.00 94.50 235 GLY A O 1
ATOM 1877 N N . LEU A 1 236 ? 2.924 -1.688 -5.025 1.00 95.88 236 LEU A N 1
ATOM 1878 C CA . LEU A 1 236 ? 2.266 -0.376 -5.057 1.00 95.88 236 LEU A CA 1
ATOM 1879 C C . LEU A 1 236 ? 2.493 0.367 -6.382 1.00 95.88 236 LEU A C 1
ATOM 1881 O O . LEU A 1 236 ? 1.607 1.094 -6.833 1.00 95.88 236 LEU A O 1
ATOM 1885 N N . ALA A 1 237 ? 3.621 0.132 -7.064 1.00 95.12 237 ALA A N 1
ATOM 1886 C CA . ALA A 1 237 ? 3.884 0.697 -8.392 1.00 95.12 237 ALA A CA 1
ATOM 1887 C C . ALA A 1 237 ? 2.871 0.236 -9.461 1.00 95.12 237 ALA A C 1
ATOM 1889 O O . ALA A 1 237 ? 2.650 0.944 -10.442 1.00 95.12 237 ALA A O 1
ATOM 1890 N N . PHE A 1 238 ? 2.224 -0.917 -9.254 1.00 97.00 238 PHE A N 1
ATOM 1891 C CA . PHE A 1 238 ? 1.149 -1.449 -10.100 1.00 97.00 238 PHE A CA 1
ATOM 1892 C C . PHE A 1 238 ? -0.248 -1.138 -9.560 1.00 97.00 238 PHE A C 1
ATOM 1894 O O . PHE A 1 238 ? -1.228 -1.660 -10.091 1.00 97.00 238 PHE A O 1
ATOM 1901 N N . ARG A 1 239 ? -0.353 -0.321 -8.502 1.00 97.88 239 ARG A N 1
ATOM 1902 C CA . ARG A 1 239 ? -1.587 -0.144 -7.724 1.00 97.88 239 ARG A CA 1
ATOM 1903 C C . ARG A 1 239 ? -2.117 -1.477 -7.172 1.00 97.88 239 ARG A C 1
ATOM 1905 O O . ARG A 1 239 ? -3.319 -1.721 -7.146 1.00 97.88 239 ARG A O 1
ATOM 1912 N N . VAL A 1 240 ? -1.215 -2.366 -6.754 1.00 97.75 240 VAL A N 1
ATOM 1913 C CA . VAL A 1 240 ? -1.565 -3.637 -6.108 1.00 97.75 240 VAL A CA 1
ATOM 1914 C C . VAL A 1 240 ? -1.182 -3.558 -4.639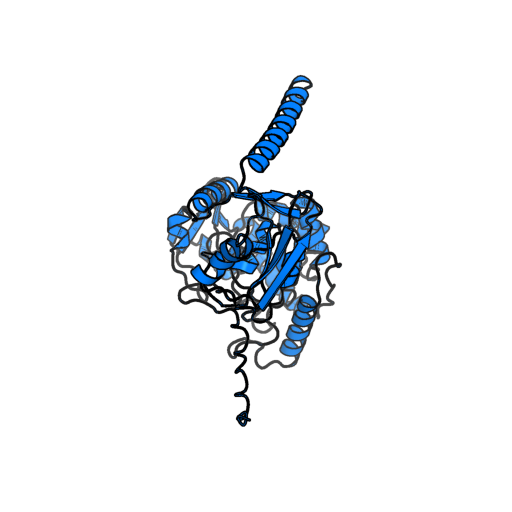 1.00 97.75 240 VAL A C 1
ATOM 1916 O O . VAL A 1 240 ? -0.003 -3.429 -4.313 1.00 97.75 240 VAL A O 1
ATOM 1919 N N . PHE A 1 241 ? -2.176 -3.652 -3.761 1.00 96.19 241 PHE A N 1
ATOM 1920 C CA . PHE A 1 241 ? -1.967 -3.711 -2.319 1.00 96.19 241 PHE A CA 1
ATOM 1921 C C . PHE A 1 241 ? -2.013 -5.171 -1.849 1.00 96.19 241 PHE A C 1
ATOM 1923 O O . PHE A 1 241 ? -2.989 -5.886 -2.098 1.00 96.19 241 PHE A O 1
ATOM 1930 N N . HIS A 1 242 ? -0.942 -5.629 -1.200 1.00 94.38 242 HIS A N 1
ATOM 1931 C CA . HIS A 1 242 ? -0.866 -6.976 -0.638 1.00 94.38 242 HIS A CA 1
ATOM 1932 C C . HIS A 1 242 ? -1.591 -6.990 0.712 1.00 94.38 242 HIS A C 1
ATOM 1934 O O . HIS A 1 242 ? -1.174 -6.305 1.635 1.00 94.38 242 HIS A O 1
ATOM 1940 N N . SER A 1 243 ? -2.680 -7.748 0.820 1.00 92.69 243 SER A N 1
ATOM 1941 C CA . SER A 1 243 ? -3.581 -7.746 1.975 1.00 92.69 243 SER A CA 1
ATOM 1942 C C . SER A 1 243 ? -3.725 -9.150 2.555 1.00 92.69 243 SER A C 1
ATOM 1944 O O . SER A 1 243 ? -3.897 -10.125 1.821 1.00 92.69 243 SER A O 1
ATOM 1946 N N . THR A 1 244 ? -3.623 -9.273 3.875 1.00 90.25 244 THR A N 1
ATOM 1947 C CA . THR A 1 244 ? -3.864 -10.533 4.584 1.00 90.25 244 THR A CA 1
ATOM 1948 C C . THR A 1 244 ? -5.369 -10.801 4.693 1.00 90.25 244 THR A C 1
ATOM 1950 O O . THR A 1 244 ? -6.180 -9.879 4.717 1.00 90.25 244 THR A O 1
ATOM 1953 N N . GLN A 1 245 ? -5.768 -12.078 4.732 1.00 89.19 245 GLN A N 1
ATOM 1954 C CA . GLN A 1 245 ? -7.184 -12.476 4.868 1.00 89.19 245 GLN A CA 1
ATOM 1955 C C . GLN A 1 245 ? -7.562 -12.980 6.262 1.00 89.19 245 GLN A C 1
ATOM 1957 O O . GLN A 1 245 ? -8.751 -13.102 6.568 1.00 89.19 245 GLN A O 1
ATOM 1962 N N . TYR A 1 246 ? -6.570 -13.318 7.086 1.00 86.38 246 TYR A N 1
ATOM 1963 C CA . TYR A 1 246 ? -6.811 -13.794 8.440 1.00 86.38 246 TYR A CA 1
ATOM 1964 C C . TYR A 1 246 ? -7.199 -12.633 9.363 1.00 86.38 246 TYR A C 1
ATOM 1966 O O . TYR A 1 246 ? -6.860 -11.478 9.117 1.00 86.38 246 TYR A O 1
ATOM 1974 N N . ILE A 1 247 ? -7.877 -12.953 10.463 1.00 84.62 247 ILE A N 1
ATOM 1975 C CA . ILE A 1 247 ? -8.221 -11.990 11.511 1.00 84.62 247 ILE A CA 1
ATOM 1976 C C . ILE A 1 247 ? -7.366 -12.218 12.759 1.00 84.62 247 ILE A C 1
ATOM 1978 O O . ILE A 1 247 ? -6.912 -13.331 13.022 1.00 84.62 247 ILE A O 1
ATOM 1982 N N . ARG A 1 248 ? -7.155 -11.150 13.532 1.00 85.44 248 ARG A N 1
ATOM 1983 C CA . ARG A 1 248 ? -6.481 -11.183 14.838 1.00 85.44 248 ARG A CA 1
ATOM 1984 C C . ARG A 1 248 ? -7.135 -12.186 15.796 1.00 85.44 248 ARG A C 1
ATOM 1986 O O . ARG A 1 248 ? -8.338 -12.431 15.739 1.00 85.44 248 ARG A O 1
ATOM 1993 N N . HIS A 1 249 ? -6.340 -12.720 16.719 1.00 85.19 249 HIS A N 1
ATOM 1994 C CA . HIS A 1 249 ? -6.808 -13.695 17.700 1.00 85.19 249 HIS A CA 1
ATOM 1995 C C . HIS A 1 249 ? -7.859 -13.094 18.652 1.00 85.19 249 HIS A C 1
ATOM 1997 O O . HIS A 1 249 ? -7.646 -12.033 19.246 1.00 85.19 249 HIS A O 1
ATOM 2003 N N . HIS A 1 250 ? -8.967 -13.808 18.857 1.00 83.25 250 HIS A N 1
ATOM 2004 C CA . HIS A 1 250 ? -10.132 -13.335 19.617 1.00 83.25 250 HIS A CA 1
ATOM 2005 C C . HIS A 1 250 ? -9.832 -12.993 21.091 1.00 83.25 250 HIS A C 1
ATOM 2007 O O . HIS A 1 250 ? -10.558 -12.211 21.699 1.00 83.25 250 HIS A O 1
ATOM 2013 N N . SER A 1 251 ? -8.763 -13.543 21.687 1.00 82.50 251 SER A N 1
ATOM 2014 C CA . SER A 1 251 ? -8.358 -13.218 23.070 1.00 82.50 251 SER A CA 1
ATOM 2015 C C . SER A 1 251 ? -7.782 -11.806 23.235 1.00 82.50 251 SER A C 1
ATOM 2017 O O . SER A 1 251 ? -7.739 -11.290 24.352 1.00 82.50 251 SER A O 1
ATOM 2019 N N . ARG A 1 252 ? -7.333 -11.172 22.142 1.00 78.31 252 ARG A N 1
ATOM 2020 C CA . ARG A 1 252 ? -6.812 -9.797 22.121 1.00 78.31 252 ARG A CA 1
ATOM 2021 C C . ARG A 1 252 ? -7.351 -9.041 20.900 1.00 78.31 252 ARG A C 1
ATOM 2023 O O . ARG A 1 252 ? -6.581 -8.647 20.030 1.00 78.31 252 ARG A O 1
ATOM 2030 N N . PRO A 1 253 ? -8.667 -8.770 20.839 1.00 74.69 253 PRO A N 1
ATOM 2031 C CA . PRO A 1 253 ? -9.289 -8.141 19.672 1.00 74.69 253 PRO A CA 1
ATOM 2032 C C . PRO A 1 253 ? -8.778 -6.711 19.434 1.00 74.69 253 PRO A C 1
ATOM 2034 O O . PRO A 1 253 ? -8.913 -6.162 18.349 1.00 74.69 253 PRO A O 1
ATOM 2037 N N . LEU A 1 254 ? -8.156 -6.093 20.435 1.00 73.75 254 LEU A N 1
ATOM 2038 C CA . LEU A 1 254 ? -7.708 -4.706 20.401 1.00 73.75 254 LEU A CA 1
ATOM 2039 C C . LEU A 1 254 ? -6.195 -4.537 20.181 1.00 73.75 254 LEU A C 1
ATOM 2041 O O . LEU A 1 254 ? -5.711 -3.413 20.231 1.00 73.75 254 LEU A O 1
ATOM 2045 N N . TYR A 1 255 ? -5.451 -5.621 19.945 1.00 67.12 255 TYR A N 1
ATOM 2046 C CA . TYR A 1 255 ? -3.996 -5.580 19.774 1.00 67.12 255 TYR A CA 1
ATOM 2047 C C . TYR A 1 255 ? -3.539 -6.529 18.660 1.00 67.12 255 TYR A C 1
ATOM 2049 O O . TYR A 1 255 ? -3.976 -7.677 18.608 1.00 67.12 255 TYR A O 1
ATOM 2057 N N . THR A 1 256 ? -2.631 -6.065 17.798 1.00 58.19 256 THR A N 1
ATOM 2058 C CA . THR A 1 256 ? -1.908 -6.897 16.827 1.00 58.19 256 THR A CA 1
ATOM 2059 C C . THR A 1 256 ? -0.490 -6.342 16.628 1.00 58.19 256 THR A C 1
ATOM 2061 O O . THR A 1 256 ? -0.353 -5.123 16.537 1.00 58.19 256 THR A O 1
ATOM 2064 N N . PRO A 1 257 ? 0.562 -7.183 16.599 1.00 58.16 257 PRO A N 1
ATOM 2065 C CA . PRO A 1 257 ? 1.948 -6.736 16.426 1.00 58.16 257 PRO A CA 1
ATOM 2066 C C . PRO A 1 257 ? 2.373 -6.569 14.956 1.00 58.16 257 PRO A C 1
ATOM 2068 O O . PRO A 1 257 ? 3.539 -6.292 14.700 1.00 58.16 257 PRO A O 1
ATOM 2071 N N . GLU A 1 258 ? 1.478 -6.799 13.994 1.00 59.22 258 GLU A N 1
ATOM 2072 C CA . GLU A 1 258 ? 1.809 -6.925 12.568 1.00 59.22 258 GLU A CA 1
ATOM 2073 C C . GLU A 1 258 ? 2.036 -5.540 11.912 1.00 59.22 258 GLU A C 1
ATOM 2075 O O . GLU A 1 258 ? 1.070 -4.786 11.778 1.00 59.22 258 GLU A O 1
ATOM 2080 N N . PRO A 1 259 ? 3.274 -5.179 11.505 1.00 51.31 259 PRO A N 1
ATOM 2081 C CA . PRO A 1 259 ? 3.589 -3.872 10.928 1.00 51.31 259 PRO A CA 1
ATOM 2082 C C . PRO A 1 259 ? 3.685 -3.903 9.390 1.00 51.31 259 PRO A C 1
ATOM 2084 O O . PRO A 1 259 ? 4.311 -4.801 8.827 1.00 51.31 259 PRO A O 1
ATOM 2087 N N . ASP A 1 260 ? 3.148 -2.881 8.719 1.00 45.19 260 ASP A N 1
ATOM 2088 C CA . ASP A 1 260 ? 3.259 -2.665 7.265 1.00 45.19 260 ASP A CA 1
ATOM 2089 C C . ASP A 1 260 ? 4.320 -1.574 6.939 1.00 45.19 260 ASP A C 1
ATOM 2091 O O . ASP A 1 260 ? 4.828 -0.879 7.824 1.00 45.19 260 ASP A O 1
ATOM 2095 N N . CYS A 1 261 ? 4.789 -1.520 5.691 1.00 39.75 261 CYS A N 1
ATOM 2096 C CA . CYS A 1 261 ? 5.874 -0.700 5.161 1.00 39.75 261 CYS A CA 1
ATOM 2097 C C . CYS A 1 261 ? 5.408 0.741 4.869 1.00 39.75 261 CYS A C 1
ATOM 2099 O O . CYS A 1 261 ? 4.252 0.974 4.554 1.00 39.75 261 CYS A O 1
ATOM 2101 N N . PHE A 1 262 ? 6.335 1.717 4.853 1.00 68.88 262 PHE A N 1
ATOM 2102 C CA . PHE A 1 262 ? 6.032 3.151 4.623 1.00 68.88 262 PHE A CA 1
ATOM 2103 C C . PHE A 1 262 ? 5.431 3.873 5.862 1.00 68.88 262 PHE A C 1
ATOM 2105 O O . PHE A 1 262 ? 4.452 4.623 5.808 1.00 68.88 262 PHE A O 1
ATOM 2112 N N . TRP A 1 263 ? 6.117 3.666 6.993 1.00 80.00 263 TRP A N 1
ATOM 2113 C CA . TRP A 1 263 ? 5.691 3.924 8.374 1.00 80.00 263 TRP A CA 1
ATOM 2114 C C . TRP A 1 263 ? 5.080 5.307 8.654 1.00 80.00 263 TRP A C 1
ATOM 2116 O O . TRP A 1 263 ? 3.946 5.424 9.092 1.00 80.00 263 TRP A O 1
ATOM 2126 N N . PHE A 1 264 ? 5.793 6.397 8.380 1.00 86.56 264 PHE A N 1
ATOM 2127 C CA . PHE A 1 264 ? 5.363 7.732 8.826 1.00 86.56 264 PHE A CA 1
ATOM 2128 C C . PHE A 1 264 ? 4.336 8.427 7.923 1.00 86.56 264 PHE A C 1
ATOM 2130 O O . PHE A 1 264 ? 4.028 9.599 8.132 1.00 86.56 264 PHE A O 1
ATOM 2137 N N . THR A 1 265 ? 3.818 7.741 6.902 1.00 88.31 265 THR A N 1
ATOM 2138 C CA . THR A 1 265 ? 2.723 8.274 6.080 1.00 88.31 265 THR A CA 1
ATOM 2139 C C . THR A 1 265 ? 1.608 7.252 5.926 1.00 88.31 265 THR A C 1
ATOM 2141 O O . THR A 1 265 ? 0.561 7.429 6.532 1.00 88.31 265 THR A O 1
ATOM 2144 N N . VAL A 1 266 ? 1.809 6.174 5.169 1.00 87.25 266 VAL A N 1
ATOM 2145 C CA . VAL A 1 266 ? 0.738 5.197 4.913 1.00 87.25 266 VAL A CA 1
ATOM 2146 C C . VAL A 1 266 ? 0.297 4.490 6.201 1.00 87.25 266 VAL A C 1
ATOM 2148 O O . VAL A 1 266 ? -0.901 4.306 6.385 1.00 87.25 266 VAL A O 1
ATOM 2151 N N . GLU A 1 267 ? 1.211 4.213 7.138 1.00 86.19 267 GLU A N 1
ATOM 2152 C CA . GLU A 1 267 ? 0.863 3.547 8.408 1.00 86.19 267 GLU A CA 1
ATOM 2153 C C . GLU A 1 267 ? 0.442 4.507 9.525 1.00 86.19 267 GLU A C 1
ATOM 2155 O O . GLU A 1 267 ? -0.610 4.338 10.136 1.00 86.19 267 GLU A O 1
ATOM 2160 N N . PHE A 1 268 ? 1.239 5.543 9.787 1.00 91.38 268 PHE A N 1
ATOM 2161 C CA . PHE A 1 268 ? 1.079 6.447 10.933 1.00 91.38 268 PHE A CA 1
ATOM 2162 C C . PHE A 1 268 ? 1.034 7.924 10.518 1.00 91.38 268 PHE A C 1
ATOM 2164 O O . PHE A 1 268 ? 1.451 8.812 11.256 1.00 91.38 268 PHE A O 1
ATOM 2171 N N . GLY A 1 269 ? 0.553 8.215 9.309 1.00 93.44 269 GLY A N 1
ATOM 2172 C CA . GLY A 1 269 ? 0.462 9.577 8.794 1.00 93.44 269 GLY A CA 1
ATOM 2173 C C . GLY A 1 269 ? -0.704 10.386 9.359 1.00 93.44 269 GLY A C 1
ATOM 2174 O O . GLY A 1 269 ? -1.831 9.899 9.514 1.00 93.44 269 GLY A O 1
ATOM 2175 N N . LEU A 1 270 ? -0.432 11.672 9.586 1.00 96.69 270 LEU A N 1
ATOM 2176 C CA . LEU A 1 270 ? -1.419 12.689 9.938 1.00 96.69 270 LEU A CA 1
ATOM 2177 C C . LEU A 1 270 ? -1.499 13.755 8.844 1.00 96.69 270 LEU A C 1
ATOM 2179 O O . LEU A 1 270 ? -0.510 14.047 8.173 1.00 96.69 270 LEU A O 1
ATOM 2183 N N . CYS A 1 271 ? -2.653 14.391 8.676 1.00 96.00 271 CYS A N 1
ATOM 2184 C CA . CYS A 1 271 ? -2.827 15.508 7.751 1.00 96.00 271 CYS A CA 1
ATOM 2185 C C . CYS A 1 271 ? -3.498 16.712 8.411 1.00 96.00 271 CYS A C 1
ATOM 2187 O O . CYS A 1 271 ? -4.237 16.558 9.386 1.00 96.00 271 CYS A O 1
ATOM 2189 N N . ARG A 1 272 ? -3.274 17.911 7.856 1.00 92.88 272 ARG A N 1
ATOM 2190 C CA . ARG A 1 272 ? -4.026 19.119 8.238 1.00 92.88 272 ARG A CA 1
ATOM 2191 C C . ARG A 1 272 ? -5.193 19.364 7.291 1.00 92.88 272 ARG A C 1
ATOM 2193 O O . ARG A 1 272 ? -4.998 19.423 6.081 1.00 92.88 272 ARG A O 1
ATOM 2200 N N . GLN A 1 273 ? -6.388 19.544 7.841 1.00 90.56 273 GLN A N 1
ATOM 2201 C CA . GLN A 1 273 ? -7.608 19.843 7.090 1.00 90.56 273 GLN A CA 1
ATOM 2202 C C . GLN A 1 273 ? -8.372 20.938 7.819 1.00 90.56 273 GLN A C 1
ATOM 2204 O O . GLN A 1 273 ? -8.687 20.787 8.993 1.00 90.56 273 GLN A O 1
ATOM 2209 N N . ASP A 1 274 ? -8.590 22.065 7.142 1.00 88.75 274 ASP A N 1
ATOM 2210 C CA . ASP A 1 274 ? -9.315 23.219 7.692 1.00 88.75 274 ASP A CA 1
ATOM 2211 C C . ASP A 1 274 ? -8.759 23.712 9.046 1.00 88.75 274 ASP A C 1
ATOM 2213 O O . ASP A 1 274 ? -9.481 24.174 9.921 1.00 88.75 274 ASP A O 1
ATOM 2217 N N . GLY A 1 275 ? -7.434 23.609 9.220 1.00 87.69 275 GLY A N 1
ATOM 2218 C CA . GLY A 1 275 ? -6.728 23.978 10.453 1.00 87.69 275 GLY A CA 1
ATOM 2219 C C . GLY A 1 275 ? -6.672 22.877 11.518 1.00 87.69 275 GLY A C 1
ATOM 2220 O O . GLY A 1 275 ? -5.848 22.967 12.428 1.00 87.69 275 GLY A O 1
ATOM 2221 N N . GLU A 1 276 ? -7.455 21.808 11.374 1.00 93.19 276 GLU A N 1
ATOM 2222 C CA . GLU A 1 276 ? -7.479 20.668 12.290 1.00 93.19 276 GLU A CA 1
ATOM 2223 C C . GLU A 1 276 ? -6.499 19.566 11.877 1.00 93.19 276 GLU A C 1
ATOM 2225 O O . GLU A 1 276 ? -6.172 19.397 10.701 1.00 93.19 276 GLU A O 1
ATOM 2230 N N . LEU A 1 277 ? -6.032 18.796 12.860 1.00 95.75 277 LEU A N 1
ATOM 2231 C CA . LEU A 1 277 ? -5.225 17.600 12.642 1.00 95.75 277 LEU A CA 1
ATOM 2232 C C . LEU A 1 277 ? -6.145 16.383 12.519 1.00 95.75 277 LEU A C 1
ATOM 2234 O O . LEU A 1 277 ? -7.038 16.204 13.345 1.00 95.75 277 LEU A O 1
ATOM 2238 N N . LYS A 1 278 ? -5.923 15.550 11.503 1.00 97.31 278 LYS A N 1
ATOM 2239 C CA . LYS A 1 278 ? -6.685 14.319 11.260 1.00 97.31 278 LYS A CA 1
ATOM 2240 C C . LYS A 1 278 ? -5.752 13.161 10.931 1.00 97.31 278 LYS A C 1
ATOM 2242 O O . LYS A 1 278 ? -4.694 13.369 10.338 1.00 97.31 278 LYS A O 1
ATOM 2247 N N . ALA A 1 279 ? -6.157 11.946 11.279 1.00 97.69 279 ALA A N 1
ATOM 2248 C CA . ALA A 1 279 ? -5.416 10.732 10.964 1.00 97.69 279 ALA A CA 1
ATOM 2249 C C . ALA A 1 279 ? -5.813 10.163 9.598 1.00 97.69 279 ALA A C 1
ATOM 2251 O O . ALA A 1 279 ? -6.998 10.087 9.269 1.00 97.69 279 ALA A O 1
ATOM 2252 N N . PHE A 1 280 ? -4.818 9.736 8.820 1.00 96.38 280 PHE A N 1
ATOM 2253 C CA . PHE A 1 280 ? -5.036 8.956 7.597 1.00 96.38 280 PHE A CA 1
ATOM 2254 C C . PHE A 1 280 ? -4.242 7.645 7.570 1.00 96.38 280 PHE A C 1
ATOM 2256 O O . PHE A 1 280 ? -4.552 6.778 6.758 1.00 96.38 280 PHE A O 1
ATOM 2263 N N . GLY A 1 281 ? -3.234 7.500 8.436 1.00 94.88 281 GLY A N 1
ATOM 2264 C CA . GLY A 1 281 ? -2.431 6.288 8.529 1.00 94.88 281 GLY A CA 1
ATOM 2265 C C . GLY A 1 281 ? -3.256 5.052 8.909 1.00 94.88 281 GLY A C 1
ATOM 2266 O O . GLY A 1 281 ? -4.100 5.114 9.805 1.00 94.88 281 GLY A O 1
ATOM 2267 N N . ALA A 1 282 ? -3.011 3.926 8.241 1.00 91.94 282 ALA A N 1
ATOM 2268 C CA . ALA A 1 282 ? -3.731 2.670 8.440 1.00 91.94 282 ALA A CA 1
ATOM 2269 C C . ALA A 1 282 ? -3.586 2.104 9.865 1.00 91.94 282 ALA A C 1
ATOM 2271 O O . ALA A 1 282 ? -4.575 1.659 10.458 1.00 91.94 282 ALA A O 1
ATOM 2272 N N . GLY A 1 283 ? -2.388 2.179 10.449 1.00 90.00 283 GLY A N 1
ATOM 2273 C CA . GLY A 1 283 ? -2.119 1.814 11.841 1.00 90.00 283 GLY A CA 1
ATOM 2274 C C . GLY A 1 283 ? -2.941 2.642 12.831 1.00 90.00 283 GLY A C 1
ATOM 2275 O O . GLY A 1 283 ? -3.522 2.097 13.767 1.00 90.00 283 GLY A O 1
ATOM 2276 N N . LEU A 1 284 ? -3.108 3.943 12.564 1.00 93.56 284 LEU A N 1
ATOM 2277 C CA . LEU A 1 284 ? -3.966 4.821 13.369 1.00 93.56 284 LEU A CA 1
ATOM 2278 C C . LEU A 1 284 ? -5.446 4.469 13.201 1.00 93.56 284 LEU A C 1
ATOM 2280 O O . LEU A 1 284 ? -6.160 4.262 14.176 1.00 93.56 284 LEU A O 1
ATOM 2284 N N . LEU A 1 285 ? -5.919 4.347 11.962 1.00 94.88 285 LEU A N 1
ATOM 2285 C CA . LEU A 1 285 ? -7.331 4.096 11.659 1.00 94.88 285 LEU A CA 1
ATOM 2286 C C . LEU A 1 285 ? -7.810 2.686 12.043 1.00 94.88 285 LEU A C 1
ATOM 2288 O O . LEU A 1 285 ? -9.013 2.421 11.997 1.00 94.88 285 LEU A O 1
ATOM 2292 N N . SER A 1 286 ? -6.897 1.794 12.434 1.00 91.69 286 SER A N 1
ATOM 2293 C CA . SER A 1 286 ? -7.182 0.431 12.899 1.00 91.69 286 SER A CA 1
ATOM 2294 C C . SER A 1 286 ? -6.880 0.194 14.388 1.00 91.69 286 SER A C 1
ATOM 2296 O O . SER A 1 286 ? -7.167 -0.892 14.909 1.00 91.69 286 SER A O 1
ATOM 2298 N N . SER A 1 287 ? -6.370 1.214 15.092 1.00 91.38 287 SER A N 1
ATOM 2299 C CA . SER A 1 287 ? -6.021 1.183 16.515 1.00 91.38 287 SER A CA 1
ATOM 2300 C C . SER A 1 287 ? -6.735 2.306 17.263 1.00 91.38 287 SER A C 1
ATOM 2302 O O . SER A 1 287 ? -6.313 3.457 17.237 1.00 91.38 287 SER A O 1
ATOM 2304 N N . PHE A 1 288 ? -7.822 1.986 17.973 1.00 91.12 288 PHE A N 1
ATOM 2305 C CA . PHE A 1 288 ? -8.616 3.004 18.681 1.00 91.12 288 PHE A CA 1
ATOM 2306 C C . PHE A 1 288 ? -7.772 3.801 19.695 1.00 91.12 288 PHE A C 1
ATOM 2308 O O . PHE A 1 288 ? -7.943 5.010 19.820 1.00 91.12 288 PHE A O 1
ATOM 2315 N N . GLY A 1 289 ? -6.852 3.133 20.401 1.00 92.12 289 GLY A N 1
ATOM 2316 C CA . GLY A 1 289 ? -6.012 3.766 21.413 1.00 92.12 289 GLY A CA 1
ATOM 2317 C C . GLY A 1 289 ? -4.986 4.713 20.799 1.00 92.12 289 GLY A C 1
ATOM 2318 O O . GLY A 1 289 ? -4.806 5.826 21.291 1.00 92.12 289 GLY A O 1
ATOM 2319 N N . GLU A 1 290 ? -4.367 4.313 19.688 1.00 93.81 290 GLU A N 1
ATOM 2320 C CA . GLU A 1 290 ? -3.381 5.154 19.011 1.00 93.81 290 GLU A CA 1
ATOM 2321 C C . GLU A 1 290 ? -4.034 6.286 18.209 1.00 93.81 290 GLU A C 1
ATOM 2323 O O . GLU A 1 290 ? -3.487 7.382 18.149 1.00 93.81 290 GLU A O 1
ATOM 2328 N N . LEU A 1 291 ? -5.249 6.075 17.688 1.00 95.69 291 LEU A N 1
ATOM 2329 C CA . LEU A 1 291 ? -6.060 7.114 17.049 1.00 95.69 291 LEU A CA 1
ATOM 2330 C C . LEU A 1 291 ? -6.397 8.264 18.004 1.00 95.69 291 LEU A C 1
ATOM 2332 O O . LEU A 1 291 ? -6.386 9.425 17.605 1.00 95.69 291 LEU A O 1
ATOM 2336 N N . GLN A 1 292 ? -6.697 7.952 19.268 1.00 95.75 292 GLN A N 1
ATOM 2337 C CA . GLN A 1 292 ? -6.917 8.972 20.297 1.00 95.75 292 GLN A CA 1
ATOM 2338 C C . GLN A 1 292 ? -5.597 9.624 20.721 1.00 95.75 292 GLN A C 1
ATOM 2340 O O . GLN A 1 292 ? -5.511 10.846 20.844 1.00 95.75 292 GLN A O 1
ATOM 2345 N N . TYR A 1 293 ? -4.555 8.815 20.925 1.00 96.38 293 TYR A N 1
ATOM 2346 C CA . TYR A 1 293 ? -3.244 9.292 21.353 1.00 96.38 293 TYR A CA 1
ATOM 2347 C C . TYR A 1 293 ? -2.602 10.247 20.338 1.00 96.38 293 TYR A C 1
ATOM 2349 O O . TYR A 1 293 ? -2.117 11.307 20.736 1.00 96.38 293 TYR A O 1
ATOM 2357 N N . CYS A 1 294 ? -2.645 9.945 19.038 1.00 95.94 294 CYS A N 1
ATOM 2358 C CA . CYS A 1 294 ? -1.981 10.757 18.017 1.00 95.94 294 CYS A CA 1
ATOM 2359 C C . CYS A 1 294 ? -2.544 12.190 17.898 1.00 95.94 294 CYS A C 1
ATOM 2361 O O . CYS A 1 294 ? -1.848 13.083 17.415 1.00 95.94 294 CYS A O 1
ATOM 2363 N N . LEU A 1 295 ? -3.770 12.430 18.387 1.00 95.94 295 LEU A N 1
ATOM 2364 C CA . LEU A 1 295 ? -4.435 13.741 18.405 1.00 95.94 295 LEU A CA 1
ATOM 2365 C C . LEU A 1 295 ? -4.518 14.379 19.807 1.00 95.94 295 LEU A C 1
ATOM 2367 O O . LEU A 1 295 ? -5.096 15.453 19.957 1.00 95.94 295 LEU A O 1
ATOM 2371 N N . SER A 1 296 ? -3.944 13.745 20.833 1.00 95.38 296 SER A N 1
ATOM 2372 C CA . SER A 1 296 ? -4.038 14.178 22.241 1.00 95.38 296 SER A CA 1
ATOM 2373 C C . SER A 1 296 ? -3.199 15.411 22.602 1.00 95.38 296 SER A C 1
ATOM 2375 O O . SER A 1 296 ? -3.425 16.023 23.643 1.00 95.38 296 SER A O 1
ATOM 2377 N N . GLY A 1 297 ? -2.224 15.768 21.762 1.00 94.06 297 GLY A N 1
ATOM 2378 C CA . GLY A 1 297 ? -1.226 16.804 22.053 1.00 94.06 297 GLY A CA 1
ATOM 2379 C C . GLY A 1 297 ? 0.012 16.309 22.812 1.00 94.06 297 GLY A C 1
ATOM 2380 O O . GLY A 1 297 ? 0.969 17.066 22.932 1.00 94.06 297 GLY A O 1
ATOM 2381 N N . GLU A 1 298 ? 0.018 15.055 23.272 1.00 95.69 298 GLU A N 1
ATOM 2382 C CA . GLU A 1 298 ? 1.179 14.398 23.889 1.00 95.69 298 GLU A CA 1
ATOM 2383 C C . GLU A 1 298 ? 2.341 14.114 22.913 1.00 95.69 298 GLU A C 1
ATOM 2385 O O . GLU A 1 298 ? 3.492 14.354 23.285 1.00 95.69 298 GLU A O 1
ATOM 2390 N N . PRO A 1 299 ? 2.117 13.596 21.684 1.00 96.88 299 PRO A N 1
ATOM 2391 C CA . PRO A 1 299 ? 3.227 13.258 20.799 1.00 96.88 299 PRO A CA 1
ATOM 2392 C C . PRO A 1 299 ? 3.819 14.483 20.090 1.00 96.88 299 PRO A C 1
ATOM 2394 O O . PRO A 1 299 ? 3.143 15.481 19.828 1.00 96.88 299 PRO A O 1
ATOM 2397 N N . GLU A 1 300 ? 5.088 14.379 19.695 1.00 97.44 300 GLU A N 1
ATOM 2398 C CA . GLU A 1 300 ? 5.754 15.405 18.896 1.00 97.44 300 GLU A CA 1
ATOM 2399 C C . GLU A 1 300 ? 5.249 15.366 17.442 1.00 97.44 300 GLU A C 1
ATOM 2401 O O . GLU A 1 300 ? 5.181 14.311 16.809 1.00 97.44 300 GLU A O 1
ATOM 2406 N N . LEU A 1 301 ? 4.927 16.533 16.877 1.00 97.12 301 LEU A N 1
ATOM 2407 C CA . LEU A 1 301 ? 4.463 16.663 15.493 1.00 97.12 301 LEU A CA 1
ATOM 2408 C C . LEU A 1 301 ? 5.516 17.364 14.635 1.00 97.12 301 LEU A C 1
ATOM 2410 O O . LEU A 1 301 ? 5.920 18.489 14.934 1.00 97.12 301 LEU A O 1
ATOM 2414 N N . LYS A 1 302 ? 5.913 16.736 13.524 1.00 96.44 302 LYS A N 1
ATOM 2415 C CA . LYS A 1 302 ? 6.874 17.292 12.556 1.00 96.44 302 LYS A CA 1
ATOM 2416 C C . LYS A 1 302 ? 6.247 17.442 11.170 1.00 96.44 302 LYS A C 1
ATOM 2418 O O . LYS A 1 302 ? 5.371 16.658 10.812 1.00 96.44 302 LYS A O 1
ATOM 2423 N N . PRO A 1 303 ? 6.660 18.428 10.356 1.00 96.12 303 PRO A N 1
ATOM 2424 C CA . PRO A 1 303 ? 6.245 18.482 8.958 1.00 96.12 303 PRO A CA 1
ATOM 2425 C C . PRO A 1 303 ? 6.818 17.284 8.196 1.00 96.12 303 PRO A C 1
ATOM 2427 O O . PRO A 1 303 ? 7.980 16.926 8.384 1.00 96.12 303 PRO A O 1
ATOM 2430 N N . PHE A 1 304 ? 6.014 16.673 7.325 1.00 95.12 304 PHE A N 1
ATOM 2431 C CA . PHE A 1 304 ? 6.484 15.590 6.465 1.00 95.12 304 PHE A CA 1
ATOM 2432 C C . PHE A 1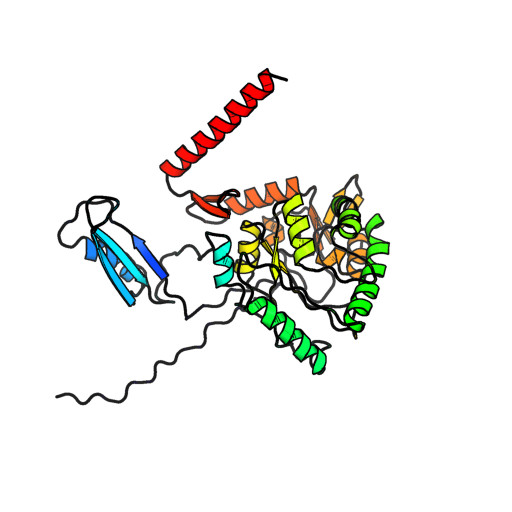 304 ? 7.503 16.108 5.443 1.00 95.12 304 PHE A C 1
ATOM 2434 O O . PHE A 1 304 ? 7.127 16.791 4.490 1.00 95.12 304 PHE A O 1
ATOM 2441 N N . GLU A 1 305 ? 8.773 15.753 5.637 1.00 93.44 305 GLU A N 1
ATOM 2442 C CA . GLU A 1 305 ? 9.880 15.973 4.698 1.00 93.44 305 GLU A CA 1
ATOM 2443 C C . GLU A 1 305 ? 10.599 14.634 4.473 1.00 93.44 305 GLU A C 1
ATOM 2445 O O . GLU A 1 305 ? 11.157 14.103 5.441 1.00 93.44 305 GLU A O 1
ATOM 2450 N N . PRO A 1 306 ? 10.574 14.038 3.266 1.00 90.81 306 PRO A N 1
ATOM 2451 C CA . PRO A 1 306 ? 11.098 12.691 3.029 1.00 90.81 306 PRO A CA 1
ATOM 2452 C C . PRO A 1 306 ? 12.552 12.474 3.470 1.00 90.81 306 PRO A C 1
ATOM 2454 O O . PRO A 1 306 ? 12.863 11.432 4.037 1.00 90.81 306 PRO A O 1
ATOM 2457 N N . GLU A 1 307 ? 13.425 13.464 3.285 1.00 89.31 307 GLU A N 1
ATOM 2458 C CA . GLU A 1 307 ? 14.850 13.395 3.627 1.00 89.31 307 GLU A CA 1
ATOM 2459 C C . GLU A 1 307 ? 15.080 13.268 5.139 1.00 89.31 307 GLU A C 1
ATOM 2461 O O . GLU A 1 307 ? 16.006 12.590 5.578 1.00 89.31 307 GLU A O 1
ATOM 2466 N N . VAL A 1 308 ? 14.222 13.906 5.939 1.00 90.38 308 VAL A N 1
ATOM 2467 C CA . VAL A 1 308 ? 14.262 13.842 7.409 1.00 90.38 308 VAL A CA 1
ATOM 2468 C C . VAL A 1 308 ? 13.490 12.622 7.907 1.00 90.38 308 VAL A C 1
ATOM 2470 O O . VAL A 1 308 ? 13.942 11.901 8.793 1.00 90.38 308 VAL A O 1
ATOM 2473 N N . THR A 1 309 ? 12.327 12.371 7.310 1.00 90.19 309 THR A N 1
ATOM 2474 C CA . THR A 1 309 ? 11.417 11.287 7.692 1.00 90.19 309 THR A CA 1
ATOM 2475 C C . THR A 1 309 ? 12.053 9.921 7.435 1.00 90.19 309 THR A C 1
ATOM 2477 O O . THR A 1 309 ? 11.943 9.026 8.266 1.00 90.19 309 THR A O 1
ATOM 2480 N N . GLY A 1 310 ? 12.767 9.763 6.316 1.00 85.25 310 GLY A N 1
ATOM 2481 C CA . GLY A 1 310 ? 13.378 8.499 5.900 1.00 85.25 310 GLY A CA 1
ATOM 2482 C C . GLY A 1 310 ? 14.516 8.004 6.798 1.00 85.25 310 GLY A C 1
ATOM 2483 O O . GLY A 1 310 ? 14.855 6.826 6.743 1.00 85.25 310 GLY A O 1
ATOM 2484 N N . ILE A 1 311 ? 15.087 8.872 7.640 1.00 86.00 311 ILE A N 1
ATOM 2485 C CA . ILE A 1 311 ? 16.147 8.519 8.602 1.00 86.00 311 ILE A CA 1
ATOM 2486 C C . ILE A 1 311 ? 15.664 8.512 10.061 1.00 86.00 311 ILE A C 1
ATOM 2488 O O . ILE A 1 311 ? 16.438 8.194 10.968 1.00 86.00 311 ILE A O 1
ATOM 2492 N N . GLN A 1 312 ? 14.403 8.876 10.310 1.00 87.62 312 GLN A N 1
ATOM 2493 C CA . GLN A 1 312 ? 13.835 8.917 11.653 1.00 87.62 312 GLN A CA 1
ATOM 2494 C C . GLN A 1 312 ? 13.638 7.491 12.188 1.00 87.62 312 GLN A C 1
ATOM 2496 O O . GLN A 1 312 ? 12.988 6.658 11.563 1.00 87.62 312 GLN A O 1
ATOM 2501 N N . LYS A 1 313 ? 14.172 7.217 13.384 1.00 88.00 313 LYS A N 1
ATOM 2502 C CA . LYS A 1 313 ? 13.942 5.955 14.106 1.00 88.00 313 LYS A CA 1
ATOM 2503 C C . LYS A 1 313 ? 12.577 5.960 14.795 1.00 88.00 313 LYS A C 1
ATOM 2505 O O . LYS A 1 313 ? 12.116 7.024 15.213 1.00 88.00 313 LYS A O 1
ATOM 2510 N N . TYR A 1 314 ? 11.988 4.783 14.975 1.00 84.25 314 TYR A N 1
ATOM 2511 C CA . TYR A 1 314 ? 10.684 4.603 15.619 1.00 84.25 314 TYR A CA 1
ATOM 2512 C C . TYR A 1 314 ? 10.589 3.279 16.388 1.00 84.25 314 TYR A C 1
ATOM 2514 O O . TYR A 1 314 ? 11.264 2.310 16.023 1.00 84.25 314 TYR A O 1
ATOM 2522 N N . PRO A 1 315 ? 9.752 3.222 17.440 1.00 85.81 315 PRO A N 1
ATOM 2523 C CA . PRO A 1 315 ? 9.339 1.966 18.051 1.00 85.81 315 PRO A CA 1
ATOM 2524 C C . PRO A 1 315 ? 8.273 1.273 17.191 1.00 85.81 315 PRO A C 1
ATOM 2526 O O . PRO A 1 315 ? 7.444 1.934 16.574 1.00 85.81 315 PRO A O 1
ATOM 2529 N N . ILE A 1 316 ? 8.268 -0.062 17.184 1.00 81.00 316 ILE A N 1
ATOM 2530 C CA . ILE A 1 316 ? 7.251 -0.872 16.481 1.00 81.00 316 ILE A CA 1
ATOM 2531 C C . ILE A 1 316 ? 6.232 -1.527 17.431 1.00 81.00 316 ILE A C 1
ATOM 2533 O O . ILE A 1 316 ? 5.216 -2.038 16.980 1.00 81.00 316 ILE A O 1
ATOM 2537 N N . THR A 1 317 ? 6.497 -1.523 18.741 1.00 82.06 317 THR A N 1
ATOM 2538 C CA . THR A 1 317 ? 5.668 -2.175 19.776 1.00 82.06 317 THR A CA 1
ATOM 2539 C C . THR A 1 317 ? 4.976 -1.194 20.723 1.00 82.06 317 THR A C 1
ATOM 2541 O O . THR A 1 317 ? 4.265 -1.619 21.630 1.00 82.06 317 THR A O 1
ATOM 2544 N N . GLU A 1 318 ? 5.210 0.105 20.550 1.00 87.06 318 GLU A N 1
ATOM 2545 C CA . GLU A 1 318 ? 4.709 1.185 21.404 1.00 87.06 318 GLU A CA 1
ATOM 2546 C C . GLU A 1 318 ? 4.083 2.276 20.530 1.00 87.06 318 GLU A C 1
ATOM 2548 O O . GLU A 1 318 ? 4.372 2.348 19.332 1.00 87.06 318 GLU A O 1
ATOM 2553 N N . TYR A 1 319 ? 3.251 3.135 21.126 1.00 91.75 319 TYR A N 1
ATOM 2554 C CA . TYR A 1 319 ? 2.699 4.285 20.411 1.00 91.75 319 TYR A CA 1
ATOM 2555 C C . TYR A 1 319 ? 3.804 5.213 19.914 1.00 91.75 319 TYR A C 1
ATOM 2557 O O . TYR A 1 319 ? 4.816 5.415 20.593 1.00 91.75 319 TYR A O 1
ATOM 2565 N N . GLN A 1 320 ? 3.603 5.800 18.734 1.00 92.31 320 GLN A N 1
ATOM 2566 C CA . GLN A 1 320 ? 4.654 6.606 18.119 1.00 92.31 320 GLN A CA 1
ATOM 2567 C C . GLN A 1 320 ? 4.904 7.903 18.902 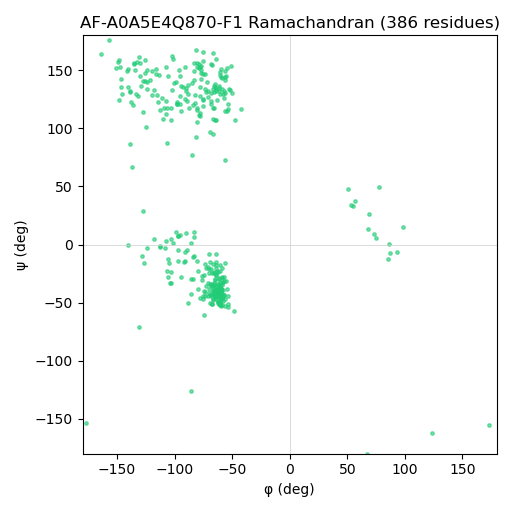1.00 92.31 320 GLN A C 1
ATOM 2569 O O . GLN A 1 320 ? 3.994 8.719 19.033 1.00 92.31 320 GLN A O 1
ATOM 2574 N N . PRO A 1 321 ? 6.140 8.171 19.359 1.00 93.88 321 PRO A N 1
ATOM 2575 C CA . PRO A 1 321 ? 6.449 9.419 20.056 1.00 93.88 321 PRO A CA 1
ATOM 2576 C C . PRO A 1 321 ? 6.475 10.628 19.109 1.00 93.88 321 PRO A C 1
ATOM 2578 O O . PRO A 1 321 ? 6.382 11.766 19.563 1.00 93.88 321 PRO A O 1
ATOM 2581 N N . ILE A 1 322 ? 6.640 10.386 17.801 1.00 94.88 322 ILE A N 1
ATOM 2582 C CA . ILE A 1 322 ? 6.748 11.403 16.754 1.00 94.88 322 ILE A CA 1
ATOM 2583 C C . ILE A 1 322 ? 5.833 11.013 15.591 1.00 94.88 322 ILE A C 1
ATOM 2585 O O . ILE A 1 322 ? 5.960 9.911 15.057 1.00 94.88 322 ILE A O 1
ATOM 2589 N N . TYR A 1 323 ? 4.994 11.945 15.142 1.00 95.94 323 TYR A N 1
ATOM 2590 C CA . TYR A 1 323 ? 4.204 11.814 13.917 1.00 95.94 323 TYR A CA 1
ATOM 2591 C C . TYR A 1 323 ? 4.608 12.864 12.884 1.00 95.94 323 TYR A C 1
ATOM 2593 O O . TYR A 1 323 ? 4.936 14.006 13.222 1.00 95.94 323 TYR A O 1
ATOM 2601 N N . PHE A 1 324 ? 4.531 12.491 11.606 1.00 95.44 324 PHE A N 1
ATOM 2602 C CA . PHE A 1 324 ? 4.752 13.415 10.498 1.00 95.44 324 PHE A CA 1
ATOM 2603 C C . PHE A 1 324 ? 3.426 13.850 9.883 1.00 95.44 324 PHE A C 1
ATOM 2605 O O . PHE A 1 324 ? 2.542 13.042 9.596 1.00 95.44 324 PHE A O 1
ATOM 2612 N N . VAL A 1 325 ? 3.304 15.159 9.684 1.00 96.62 325 VAL A N 1
ATOM 2613 C CA . VAL A 1 325 ? 2.082 15.806 9.226 1.00 96.62 325 VAL A CA 1
ATOM 2614 C C . VAL A 1 325 ? 2.240 16.231 7.770 1.00 96.62 325 VAL A C 1
ATOM 2616 O O . VAL A 1 325 ? 3.079 17.074 7.439 1.00 96.62 325 VAL A O 1
ATOM 2619 N N . ALA A 1 326 ? 1.418 15.658 6.896 1.00 94.69 326 ALA A N 1
ATOM 2620 C CA . ALA A 1 326 ? 1.293 16.066 5.505 1.00 94.69 326 ALA A CA 1
ATOM 2621 C C . ALA A 1 326 ? 0.303 17.236 5.366 1.00 94.69 326 ALA A C 1
ATOM 2623 O O . ALA A 1 326 ? -0.773 17.242 5.964 1.00 94.69 326 ALA A O 1
ATOM 2624 N N . ASN A 1 327 ? 0.633 18.220 4.527 1.00 92.38 327 ASN A N 1
ATOM 2625 C CA . ASN A 1 327 ? -0.292 19.321 4.227 1.00 92.38 327 ASN A CA 1
ATOM 2626 C C . ASN A 1 327 ? -1.488 18.844 3.389 1.00 92.38 327 ASN A C 1
ATOM 2628 O O . ASN A 1 327 ? -2.610 19.295 3.580 1.00 92.38 327 ASN A O 1
ATOM 2632 N N . SER A 1 328 ? -1.234 17.935 2.450 1.00 91.62 328 SER A N 1
ATOM 2633 C CA . SER A 1 328 ? -2.230 17.256 1.622 1.00 91.62 328 SER A CA 1
ATOM 2634 C C . SER A 1 328 ? -1.590 16.029 0.972 1.00 91.62 328 SER A C 1
ATOM 2636 O O . SER A 1 328 ? -0.359 15.934 0.907 1.00 91.62 328 SER A O 1
ATOM 2638 N N . PHE A 1 329 ? -2.400 15.109 0.443 1.00 91.06 329 PHE A N 1
ATOM 2639 C CA . PHE A 1 329 ? -1.879 13.984 -0.342 1.00 91.06 329 PHE A CA 1
ATOM 2640 C C . PHE A 1 329 ? -1.145 14.446 -1.604 1.00 91.06 329 PHE A C 1
ATOM 2642 O O . PHE A 1 329 ? -0.127 13.859 -1.960 1.00 91.06 329 PHE A O 1
ATOM 2649 N N . GLU A 1 330 ? -1.591 15.539 -2.231 1.00 92.75 330 GLU A N 1
ATOM 2650 C CA . GLU A 1 330 ? -0.902 16.121 -3.386 1.00 92.75 330 GLU A CA 1
ATOM 2651 C C . GLU A 1 330 ? 0.497 16.627 -3.010 1.00 92.75 330 GLU A C 1
ATOM 2653 O O . GLU A 1 330 ? 1.478 16.268 -3.655 1.00 92.75 330 GLU A O 1
ATOM 2658 N N . SER A 1 331 ? 0.618 17.363 -1.899 1.00 92.75 331 SER A N 1
ATOM 2659 C CA . SER A 1 331 ? 1.916 17.836 -1.409 1.00 92.75 331 SER A CA 1
ATOM 2660 C C . SER A 1 331 ? 2.839 16.675 -1.024 1.00 92.75 331 SER A C 1
ATOM 2662 O O . SER A 1 331 ? 4.023 16.692 -1.359 1.00 92.75 331 SER A O 1
ATOM 2664 N N . ALA A 1 332 ? 2.311 15.638 -0.365 1.00 9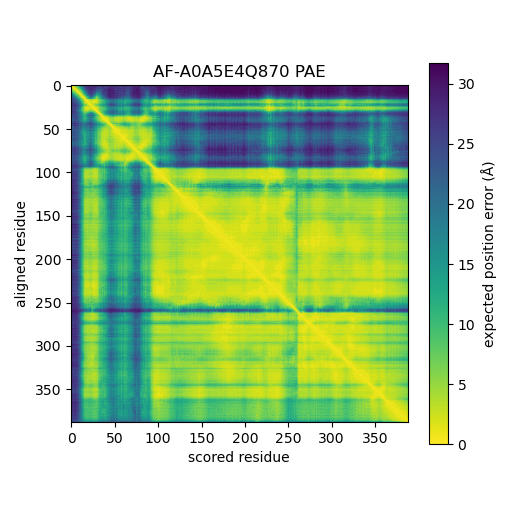2.56 332 ALA A N 1
ATOM 2665 C CA . ALA A 1 332 ? 3.086 14.446 -0.026 1.00 92.56 332 ALA A CA 1
ATOM 2666 C C . ALA A 1 332 ? 3.581 13.711 -1.283 1.00 92.56 332 ALA A C 1
ATOM 2668 O O . ALA A 1 332 ? 4.748 13.324 -1.346 1.00 92.56 332 ALA A O 1
ATOM 2669 N N . LYS A 1 333 ? 2.731 13.584 -2.311 1.00 93.50 333 LYS A N 1
ATOM 2670 C CA . LYS A 1 333 ? 3.088 13.004 -3.612 1.00 93.50 333 LYS A CA 1
ATOM 2671 C C . LYS A 1 333 ? 4.208 13.794 -4.287 1.00 93.50 333 LYS A C 1
ATOM 2673 O O . LYS A 1 333 ? 5.199 13.198 -4.697 1.00 93.50 333 LYS A O 1
ATOM 2678 N N . GLU A 1 334 ? 4.090 15.117 -4.374 1.00 94.69 334 GLU A N 1
ATOM 2679 C CA . GLU A 1 334 ? 5.124 15.977 -4.965 1.00 94.69 334 GLU A CA 1
ATOM 2680 C C . GLU A 1 334 ? 6.470 15.855 -4.240 1.00 94.69 334 GLU A C 1
ATOM 2682 O O . GLU A 1 334 ? 7.513 15.744 -4.886 1.00 94.69 334 GLU A O 1
ATOM 2687 N N . LYS A 1 335 ? 6.457 15.839 -2.900 1.00 94.94 335 LYS A N 1
ATOM 2688 C CA . LYS A 1 335 ? 7.672 15.646 -2.096 1.00 94.94 335 LYS A CA 1
ATOM 2689 C C . LYS A 1 335 ? 8.302 14.281 -2.340 1.00 94.94 335 LYS A C 1
ATOM 2691 O O . LYS A 1 335 ? 9.510 14.199 -2.521 1.00 94.94 335 LYS A O 1
ATOM 2696 N N . MET A 1 336 ? 7.497 13.222 -2.413 1.00 93.31 336 MET A N 1
ATOM 2697 C CA . MET A 1 336 ? 7.998 11.883 -2.726 1.00 93.31 336 MET A CA 1
ATOM 2698 C C . MET A 1 336 ? 8.558 11.773 -4.148 1.00 93.31 336 MET A C 1
ATOM 2700 O O . MET A 1 336 ? 9.559 11.087 -4.339 1.00 93.31 336 MET A O 1
ATOM 2704 N N . ILE A 1 337 ? 7.964 12.458 -5.135 1.00 92.25 337 ILE A N 1
ATOM 2705 C CA . ILE A 1 337 ? 8.505 12.523 -6.502 1.00 92.25 337 ILE A CA 1
ATOM 2706 C C . ILE A 1 337 ? 9.897 13.160 -6.474 1.00 92.25 337 ILE A C 1
ATOM 2708 O O . ILE A 1 337 ? 10.845 12.526 -6.933 1.00 92.25 337 ILE A O 1
ATOM 2712 N N . LYS A 1 338 ? 10.040 14.338 -5.854 1.00 94.31 338 LYS A N 1
ATOM 2713 C CA . LYS A 1 338 ? 11.335 15.026 -5.697 1.00 94.31 338 LYS A CA 1
ATOM 2714 C C . LYS A 1 338 ? 12.358 14.166 -4.957 1.00 94.31 338 LYS A C 1
ATOM 2716 O O . LYS A 1 338 ? 13.482 14.011 -5.415 1.00 94.31 338 LYS A O 1
ATOM 2721 N N . PHE A 1 339 ? 11.956 13.533 -3.856 1.00 92.06 339 PHE A N 1
ATOM 2722 C CA . PHE A 1 339 ? 12.826 12.620 -3.119 1.00 92.06 339 PHE A CA 1
ATOM 2723 C C . PHE A 1 339 ? 13.286 11.448 -3.996 1.00 92.06 339 PHE A C 1
ATOM 2725 O O . PHE A 1 339 ? 14.455 11.067 -3.976 1.00 92.06 339 PHE A O 1
ATOM 2732 N N . SER A 1 340 ? 12.398 10.908 -4.835 1.00 90.56 340 SER A N 1
ATOM 2733 C CA . SER A 1 340 ? 12.735 9.804 -5.734 1.00 90.56 340 SER A CA 1
ATOM 2734 C C . SER A 1 340 ? 13.764 10.171 -6.812 1.00 90.56 340 SER A C 1
ATOM 2736 O O . SER A 1 340 ? 14.476 9.282 -7.285 1.00 90.56 340 SER A O 1
ATOM 2738 N N . GLU A 1 341 ? 13.876 11.451 -7.181 1.00 89.75 341 GLU A N 1
ATOM 2739 C CA . GLU A 1 341 ? 14.901 11.960 -8.107 1.00 89.75 341 GLU A CA 1
ATOM 2740 C C . GLU A 1 341 ? 16.303 11.936 -7.478 1.00 89.75 341 GLU A C 1
ATOM 2742 O O . GLU A 1 341 ? 17.297 11.884 -8.196 1.00 89.75 341 GLU A O 1
ATOM 2747 N N . THR A 1 342 ? 16.395 11.909 -6.142 1.00 90.75 342 THR A N 1
ATOM 2748 C CA . THR A 1 342 ? 17.675 11.788 -5.418 1.00 90.75 342 THR A CA 1
ATOM 2749 C C . THR A 1 342 ? 18.188 10.346 -5.340 1.00 90.75 342 THR A C 1
ATOM 2751 O O . THR A 1 342 ? 19.353 10.119 -5.015 1.00 90.75 342 THR A O 1
ATOM 2754 N N . ILE A 1 343 ? 17.336 9.358 -5.647 1.00 88.44 343 ILE A N 1
ATOM 2755 C CA . ILE A 1 343 ? 17.692 7.936 -5.606 1.00 88.44 343 ILE A CA 1
ATOM 2756 C C . ILE A 1 343 ? 18.567 7.612 -6.826 1.00 88.44 343 ILE A C 1
ATOM 2758 O O . ILE A 1 343 ? 18.073 7.726 -7.953 1.00 88.44 343 ILE A O 1
ATOM 2762 N N . PRO A 1 344 ? 19.820 7.151 -6.636 1.00 85.12 344 PRO A N 1
ATOM 2763 C CA . PRO A 1 344 ? 20.750 6.896 -7.733 1.00 85.12 344 PRO A CA 1
ATOM 2764 C C . PRO A 1 344 ? 20.227 5.776 -8.640 1.00 85.12 344 PRO A C 1
ATOM 2766 O O . PRO A 1 344 ? 20.201 4.604 -8.259 1.00 85.12 344 PRO A O 1
ATOM 2769 N N . ARG A 1 345 ? 19.774 6.158 -9.838 1.00 81.50 345 ARG A N 1
ATOM 2770 C CA . ARG A 1 345 ? 19.263 5.275 -10.894 1.00 81.50 345 ARG A CA 1
ATOM 2771 C C . ARG A 1 345 ? 19.636 5.855 -12.255 1.00 81.50 345 ARG A C 1
ATOM 2773 O O . ARG A 1 345 ? 19.307 7.002 -12.541 1.00 81.50 345 ARG A O 1
ATOM 2780 N N . ASP A 1 346 ? 20.230 5.037 -13.117 1.00 80.56 346 ASP A N 1
ATOM 2781 C CA . ASP A 1 346 ? 20.684 5.462 -14.453 1.00 80.56 346 ASP A CA 1
ATOM 2782 C C . ASP A 1 346 ? 19.566 5.452 -15.518 1.00 80.56 346 ASP A C 1
ATOM 2784 O O . ASP A 1 346 ? 19.822 5.556 -16.717 1.00 80.56 346 ASP A O 1
ATOM 2788 N N . PHE A 1 347 ? 18.311 5.293 -15.096 1.00 82.00 347 PHE A N 1
ATOM 2789 C CA . PHE A 1 347 ? 17.137 5.220 -15.963 1.00 82.00 347 PHE A CA 1
ATOM 2790 C C . PHE A 1 347 ? 15.895 5.753 -15.241 1.00 82.00 347 PHE A C 1
ATOM 2792 O O . PHE A 1 347 ? 15.763 5.655 -14.018 1.00 82.00 347 PHE A O 1
ATOM 2799 N N . GLY A 1 348 ? 14.948 6.280 -16.016 1.00 82.75 348 GLY A N 1
ATOM 2800 C CA . GLY A 1 348 ? 13.616 6.619 -15.525 1.00 82.75 348 GLY A CA 1
ATOM 2801 C C . GLY A 1 348 ? 12.692 5.401 -15.509 1.00 82.75 348 GLY A C 1
ATOM 2802 O O . GLY A 1 348 ? 12.867 4.458 -16.282 1.00 82.75 348 GLY A O 1
ATOM 2803 N N . VAL A 1 349 ? 11.666 5.435 -14.662 1.00 87.81 349 VAL A N 1
ATOM 2804 C CA . VAL A 1 349 ? 10.585 4.439 -14.659 1.00 87.81 349 VAL A CA 1
ATOM 2805 C C . VAL A 1 349 ? 9.236 5.128 -14.782 1.00 87.81 349 VAL A C 1
ATOM 2807 O O . VAL A 1 349 ? 9.010 6.179 -14.183 1.00 87.81 349 VAL A O 1
ATOM 2810 N N . ARG A 1 350 ? 8.327 4.531 -15.550 1.00 88.12 350 ARG A N 1
ATOM 2811 C CA . ARG A 1 350 ? 6.954 5.021 -15.710 1.00 88.12 350 ARG A CA 1
ATOM 2812 C C . ARG A 1 350 ? 5.979 3.855 -15.692 1.00 88.12 350 ARG A C 1
ATOM 2814 O O . ARG A 1 350 ? 6.172 2.882 -16.412 1.00 88.12 350 ARG A O 1
ATOM 2821 N N . TYR A 1 351 ? 4.911 3.971 -14.909 1.00 92.62 351 TYR A N 1
ATOM 2822 C CA . TYR A 1 351 ? 3.804 3.021 -14.977 1.00 92.62 351 TYR A CA 1
ATOM 2823 C C . TYR A 1 351 ? 2.915 3.319 -16.187 1.00 92.62 351 TYR A C 1
ATOM 2825 O O . TYR A 1 351 ? 2.463 4.451 -16.374 1.00 92.62 351 TYR A O 1
ATOM 2833 N N . ASN A 1 352 ? 2.659 2.297 -17.000 1.00 87.12 352 ASN A N 1
ATOM 2834 C CA . ASN A 1 352 ? 1.720 2.336 -18.108 1.00 87.12 352 ASN A CA 1
ATOM 2835 C C . ASN A 1 352 ? 0.426 1.609 -17.700 1.00 87.12 352 ASN A C 1
ATOM 2837 O O . ASN A 1 352 ? 0.426 0.376 -17.612 1.00 87.12 352 ASN A O 1
ATOM 2841 N N . PRO A 1 353 ? -0.679 2.338 -17.457 1.00 90.56 353 PRO A N 1
ATOM 2842 C CA . PRO A 1 353 ? -1.917 1.735 -16.969 1.00 90.56 353 PRO A CA 1
ATOM 2843 C C . PRO A 1 353 ? -2.623 0.865 -18.018 1.00 90.56 353 PRO A C 1
ATOM 2845 O O . PRO A 1 353 ? -3.348 -0.049 -17.640 1.00 90.56 353 PRO A O 1
ATOM 2848 N N . TYR A 1 354 ? -2.397 1.099 -19.318 1.00 86.62 354 TYR A N 1
ATOM 2849 C CA . TYR A 1 354 ? -3.039 0.331 -20.393 1.00 86.62 354 TYR A CA 1
ATOM 2850 C C . TYR A 1 354 ? -2.455 -1.075 -20.523 1.00 86.62 354 TYR A C 1
ATOM 2852 O O . TYR A 1 354 ? -3.181 -2.043 -20.734 1.00 86.62 354 TYR A O 1
ATOM 2860 N N . THR A 1 355 ? -1.133 -1.194 -20.402 1.00 86.19 355 THR A N 1
ATOM 2861 C CA . THR A 1 355 ? -0.415 -2.473 -20.496 1.00 86.19 355 THR A CA 1
ATOM 2862 C C . THR A 1 355 ? -0.113 -3.088 -19.132 1.00 86.19 355 THR A C 1
ATOM 2864 O O . THR A 1 355 ? 0.416 -4.199 -19.077 1.00 86.19 355 THR A O 1
ATOM 2867 N N . GLN A 1 356 ? -0.425 -2.372 -18.044 1.00 89.88 356 GLN A N 1
ATOM 2868 C CA . GLN A 1 356 ? -0.128 -2.745 -16.658 1.00 89.88 356 GLN A CA 1
ATOM 2869 C C . GLN A 1 356 ? 1.350 -3.133 -16.478 1.00 89.88 356 GLN A C 1
ATOM 2871 O O . GLN A 1 356 ? 1.694 -4.189 -15.930 1.00 89.88 356 GLN A O 1
ATOM 2876 N N . SER A 1 357 ? 2.237 -2.285 -17.006 1.00 85.81 357 SER A N 1
ATOM 2877 C CA . SER A 1 357 ? 3.684 -2.511 -17.044 1.00 85.81 357 SER A CA 1
ATOM 2878 C C . SER A 1 357 ? 4.487 -1.300 -16.584 1.00 85.81 357 SER A C 1
ATOM 2880 O O . SER A 1 357 ? 4.025 -0.165 -16.663 1.00 85.81 357 SER A O 1
ATOM 2882 N N . ILE A 1 358 ? 5.717 -1.554 -16.141 1.00 84.62 358 ILE A N 1
ATOM 2883 C CA . ILE A 1 358 ? 6.722 -0.525 -15.884 1.00 84.62 358 ILE A CA 1
ATOM 2884 C C . ILE A 1 358 ? 7.600 -0.380 -17.127 1.00 84.62 358 ILE A C 1
ATOM 2886 O O . ILE A 1 358 ? 8.344 -1.294 -17.514 1.00 84.62 358 ILE A O 1
ATOM 2890 N N . ASP A 1 359 ? 7.506 0.791 -17.742 1.00 81.69 359 ASP A N 1
ATOM 2891 C CA . ASP A 1 359 ? 8.353 1.209 -18.844 1.00 81.69 359 ASP A CA 1
ATOM 2892 C C . ASP A 1 359 ? 9.669 1.749 -18.278 1.00 81.69 359 ASP A C 1
ATOM 2894 O O . ASP A 1 359 ? 9.679 2.601 -17.387 1.00 81.69 359 ASP A O 1
ATOM 2898 N N . ILE A 1 360 ? 10.781 1.231 -18.801 1.00 82.12 360 ILE A N 1
ATOM 2899 C CA . ILE A 1 360 ? 12.129 1.718 -18.500 1.00 82.12 360 ILE A CA 1
ATOM 2900 C C . ILE A 1 360 ? 12.457 2.782 -19.538 1.00 82.12 360 ILE A C 1
ATOM 2902 O O . ILE A 1 360 ? 12.357 2.520 -20.738 1.00 82.12 360 ILE A O 1
ATOM 2906 N N . LEU A 1 361 ? 12.817 3.971 -19.069 1.00 80.69 361 LEU A N 1
ATOM 2907 C CA . LEU A 1 361 ? 13.176 5.121 -19.884 1.00 80.69 361 LEU A CA 1
ATOM 2908 C C . LEU A 1 361 ? 14.693 5.313 -19.805 1.00 80.69 361 LEU A C 1
ATOM 2910 O O . LEU A 1 361 ? 15.189 6.031 -18.938 1.00 80.69 361 LEU A O 1
ATOM 2914 N N . ASP A 1 362 ? 15.421 4.636 -20.693 1.00 77.94 362 ASP A N 1
ATOM 2915 C CA . ASP A 1 362 ? 16.892 4.613 -20.726 1.00 77.94 362 ASP A CA 1
ATOM 2916 C C . ASP A 1 362 ? 17.477 5.059 -22.080 1.00 77.94 362 ASP A C 1
ATOM 2918 O O . ASP A 1 362 ? 18.693 5.177 -22.235 1.00 77.94 362 ASP A O 1
ATOM 2922 N N . SER A 1 363 ? 16.623 5.345 -23.073 1.00 78.50 363 SER A N 1
ATOM 2923 C CA . SER A 1 363 ? 17.062 5.697 -24.425 1.00 78.50 363 SER A CA 1
ATOM 2924 C C . SER A 1 363 ? 16.408 6.971 -24.981 1.00 78.50 363 SER A C 1
ATOM 2926 O O . SER A 1 363 ? 15.204 7.201 -24.804 1.00 78.50 363 SER A O 1
ATOM 2928 N N . PRO A 1 364 ? 17.142 7.776 -25.783 1.00 79.81 364 PRO A N 1
ATOM 2929 C CA . PRO A 1 364 ? 16.582 8.953 -26.451 1.00 79.81 364 PRO A CA 1
ATOM 2930 C C . PRO A 1 364 ? 15.386 8.640 -27.356 1.00 79.81 364 PRO A C 1
ATOM 2932 O O . PRO A 1 364 ? 14.536 9.500 -27.579 1.00 79.81 364 PRO A O 1
ATOM 2935 N N . LYS A 1 365 ? 15.316 7.419 -27.904 1.00 79.75 365 LYS A N 1
ATOM 2936 C CA . LYS A 1 365 ? 14.197 6.989 -28.746 1.00 79.75 365 LYS A CA 1
ATOM 2937 C C . LYS A 1 365 ? 12.909 6.877 -27.930 1.00 79.75 365 LYS A C 1
ATOM 2939 O O . LYS A 1 365 ? 11.921 7.493 -28.312 1.00 79.75 365 LYS A O 1
ATOM 2944 N N . GLN A 1 366 ? 12.936 6.159 -26.804 1.00 76.69 366 GLN A N 1
ATOM 2945 C CA . GLN A 1 366 ? 11.764 6.025 -25.930 1.00 76.69 366 GLN A CA 1
ATOM 2946 C C . GLN A 1 366 ? 11.288 7.385 -25.421 1.00 76.69 366 GLN A C 1
ATOM 2948 O O . GLN A 1 366 ? 10.092 7.659 -25.435 1.00 76.69 366 GLN A O 1
ATOM 2953 N N . MET A 1 367 ? 12.225 8.265 -25.055 1.00 82.75 367 MET A N 1
ATOM 2954 C CA . MET A 1 367 ? 11.894 9.627 -24.633 1.00 82.75 367 MET A CA 1
ATOM 2955 C C . MET A 1 367 ? 11.193 10.417 -25.744 1.00 82.75 367 MET A C 1
ATOM 2957 O O . MET A 1 367 ? 10.176 11.057 -25.494 1.00 82.75 367 MET A O 1
ATOM 2961 N N . LYS A 1 368 ? 11.681 10.342 -26.989 1.00 86.75 368 LYS A N 1
ATOM 2962 C CA . LYS A 1 368 ? 11.030 10.989 -28.142 1.00 86.75 368 LYS A CA 1
ATOM 2963 C C . LYS A 1 368 ? 9.635 10.432 -28.414 1.00 86.75 368 LYS A C 1
ATOM 2965 O O . LYS A 1 368 ? 8.731 11.206 -28.717 1.00 86.75 368 LYS A O 1
ATOM 2970 N N . ASP A 1 369 ? 9.461 9.118 -28.324 1.00 83.31 369 ASP A N 1
ATOM 2971 C CA . ASP A 1 369 ? 8.164 8.479 -28.551 1.00 83.31 369 ASP A CA 1
ATOM 2972 C C . ASP A 1 369 ? 7.150 8.888 -27.468 1.00 83.31 369 ASP A C 1
ATOM 2974 O O . ASP A 1 369 ? 6.017 9.238 -27.797 1.00 83.31 369 ASP A O 1
ATOM 2978 N N . LEU A 1 370 ? 7.579 8.974 -26.204 1.00 85.81 370 LEU A N 1
ATOM 2979 C CA . LEU A 1 370 ? 6.755 9.478 -25.104 1.00 85.81 370 LEU A CA 1
ATOM 2980 C C . LEU A 1 370 ? 6.389 10.961 -25.275 1.00 85.81 370 LEU A C 1
ATOM 2982 O O . LEU A 1 370 ? 5.228 11.331 -25.116 1.00 85.81 370 LEU A O 1
ATOM 2986 N N . LEU A 1 371 ? 7.351 11.809 -25.650 1.00 90.31 371 LEU A N 1
ATOM 2987 C CA . LEU A 1 371 ? 7.097 13.234 -25.896 1.00 90.31 371 LEU A CA 1
ATOM 2988 C C . LEU A 1 371 ? 6.064 13.451 -27.009 1.00 90.31 371 LEU A C 1
ATOM 2990 O O . LEU A 1 371 ? 5.209 14.324 -26.888 1.00 90.31 371 LEU A O 1
ATOM 2994 N N . ARG A 1 372 ? 6.097 12.636 -28.072 1.00 91.81 372 ARG A N 1
ATOM 2995 C CA . ARG A 1 372 ? 5.083 12.687 -29.140 1.00 91.81 372 ARG A CA 1
ATOM 2996 C C . ARG A 1 372 ? 3.691 12.312 -28.639 1.00 91.81 372 ARG A C 1
ATOM 2998 O O . ARG A 1 372 ? 2.720 12.939 -29.057 1.00 91.81 372 ARG A O 1
ATOM 3005 N N . GLN A 1 373 ? 3.587 11.309 -27.765 1.00 87.62 373 GLN A N 1
ATOM 3006 C CA . GLN A 1 373 ? 2.307 10.922 -27.163 1.00 87.62 373 GLN A CA 1
ATOM 3007 C C . GLN A 1 373 ? 1.728 12.068 -26.330 1.00 87.62 373 GLN A C 1
ATOM 3009 O O . GLN A 1 373 ? 0.599 12.479 -26.579 1.00 87.62 373 GLN A O 1
ATOM 3014 N N . VAL A 1 374 ? 2.529 12.653 -25.432 1.00 91.62 374 VAL A N 1
ATOM 3015 C CA . VAL A 1 374 ? 2.110 13.799 -24.604 1.00 91.62 374 VAL A CA 1
ATOM 3016 C C . VAL A 1 374 ? 1.707 14.994 -25.468 1.00 91.62 374 VAL A C 1
ATOM 3018 O O . VAL A 1 374 ? 0.688 15.627 -25.210 1.00 91.62 374 VAL A O 1
ATOM 3021 N N . HIS A 1 375 ? 2.464 15.286 -26.528 1.00 94.25 375 HIS A N 1
ATOM 3022 C CA . HIS A 1 375 ? 2.121 16.360 -27.458 1.00 94.25 375 HIS A CA 1
ATOM 3023 C C . HIS A 1 375 ? 0.771 16.118 -28.148 1.00 94.25 375 HIS A C 1
ATOM 3025 O O . HIS A 1 375 ? -0.045 17.028 -28.227 1.00 94.25 375 HIS A O 1
ATOM 3031 N N . THR A 1 376 ? 0.498 14.880 -28.569 1.00 94.31 376 THR A N 1
ATOM 3032 C CA . THR A 1 376 ? -0.785 14.508 -29.190 1.00 94.31 376 THR A CA 1
ATOM 3033 C C . THR A 1 376 ? -1.957 14.676 -28.218 1.00 94.31 376 THR A C 1
ATOM 3035 O O . THR A 1 376 ? -3.014 15.171 -28.610 1.00 94.31 376 THR A O 1
ATOM 3038 N N . GLU A 1 377 ? -1.780 14.292 -26.951 1.00 93.69 377 GLU A N 1
ATOM 3039 C CA . GLU A 1 377 ? -2.790 14.495 -25.904 1.00 93.69 377 GLU A CA 1
ATOM 3040 C C . GLU A 1 377 ? -3.022 15.986 -25.629 1.00 93.69 377 GLU A C 1
ATOM 3042 O O . GLU A 1 377 ? -4.167 16.432 -25.575 1.00 93.69 377 GLU A O 1
ATOM 3047 N N . MET A 1 378 ? -1.952 16.779 -25.530 1.00 95.81 378 MET A N 1
ATOM 3048 C CA . MET A 1 378 ? -2.043 18.226 -25.331 1.00 95.81 378 MET A CA 1
ATOM 3049 C C . MET A 1 378 ? -2.763 18.916 -26.496 1.00 95.81 378 MET A C 1
ATOM 3051 O O . MET A 1 378 ? -3.659 19.725 -26.268 1.00 95.81 378 MET A O 1
ATOM 3055 N N . ASP A 1 379 ? -2.443 18.551 -27.737 1.00 96.31 379 ASP A N 1
ATOM 3056 C CA . ASP A 1 379 ? -3.129 19.059 -28.927 1.00 96.31 379 ASP A CA 1
ATOM 3057 C C . ASP A 1 379 ? -4.620 18.699 -28.925 1.00 96.31 379 ASP A C 1
ATOM 3059 O O . ASP A 1 379 ? -5.462 19.505 -29.326 1.00 96.31 379 ASP A O 1
ATOM 3063 N N . HIS A 1 380 ? -4.971 17.488 -28.481 1.00 95.56 380 HIS A N 1
ATOM 3064 C CA . HIS A 1 380 ? -6.367 17.079 -28.344 1.00 95.56 380 HIS A CA 1
ATOM 3065 C C . HIS A 1 380 ? -7.107 17.917 -27.292 1.00 95.56 380 HIS A C 1
ATOM 3067 O O . HIS A 1 380 ? -8.241 18.338 -27.537 1.00 95.56 380 HIS A O 1
ATOM 3073 N N . LEU A 1 381 ? -6.466 18.198 -26.154 1.00 95.69 381 LEU A N 1
ATOM 3074 C CA . LEU A 1 381 ? -7.024 19.049 -25.102 1.00 95.69 381 LEU A CA 1
ATOM 3075 C C . LEU A 1 381 ? -7.223 20.485 -25.587 1.00 95.69 381 LEU A C 1
ATOM 3077 O O . LEU A 1 381 ? -8.303 21.034 -25.396 1.00 95.69 381 LEU A O 1
ATOM 3081 N N . LEU A 1 382 ? -6.239 21.064 -26.280 1.00 96.56 382 LEU A N 1
ATOM 3082 C CA . LEU A 1 382 ? -6.348 22.405 -26.861 1.00 96.56 382 LEU A CA 1
ATOM 3083 C C . LEU A 1 382 ? -7.503 22.490 -27.870 1.00 96.56 382 LEU A C 1
ATOM 3085 O O . LEU A 1 382 ? -8.351 23.369 -27.761 1.00 96.56 382 LEU A O 1
ATOM 3089 N N . LYS A 1 383 ? -7.617 21.517 -28.783 1.00 96.31 383 LYS A N 1
ATOM 3090 C CA . LYS A 1 383 ? -8.740 21.442 -29.740 1.00 96.31 383 LYS A CA 1
ATOM 3091 C C . LYS A 1 383 ? -10.096 21.219 -29.078 1.00 96.31 383 LYS A C 1
ATOM 3093 O O . LYS A 1 383 ? -11.125 21.511 -29.678 1.00 96.31 383 LYS A O 1
ATOM 3098 N N . THR A 1 384 ? -10.122 20.610 -27.897 1.00 96.94 384 THR A N 1
ATOM 3099 C CA . THR A 1 384 ? -11.357 20.422 -27.128 1.00 96.94 384 THR A CA 1
ATOM 3100 C C . THR A 1 384 ? -11.725 21.701 -26.391 1.00 96.94 384 THR A C 1
ATOM 3102 O O . THR A 1 384 ? -12.896 22.060 -26.378 1.00 96.94 384 THR A O 1
ATOM 3105 N N . LEU A 1 385 ? -10.735 22.422 -25.859 1.00 95.31 385 LEU A N 1
ATOM 3106 C CA . LEU A 1 385 ? -10.924 23.731 -25.243 1.00 95.31 385 LEU A CA 1
ATOM 3107 C C . LEU A 1 385 ? -11.484 24.750 -26.240 1.00 95.31 385 LEU A C 1
ATOM 3109 O O . LEU A 1 385 ? -12.342 25.526 -25.872 1.00 95.31 385 LEU A O 1
ATOM 3113 N N . GLU A 1 386 ? -11.080 24.705 -27.511 1.00 96.38 386 GLU A N 1
ATOM 3114 C CA . GLU A 1 386 ? -11.667 25.553 -28.563 1.00 96.38 386 GLU A CA 1
ATOM 3115 C C . GLU A 1 386 ? -13.163 25.278 -28.834 1.00 96.38 386 GLU A C 1
ATOM 3117 O O . GLU A 1 386 ? -13.819 26.075 -29.505 1.00 96.38 386 GLU A O 1
ATOM 3122 N N . LYS A 1 387 ? -13.710 24.148 -28.362 1.00 94.50 387 LYS A N 1
ATOM 3123 C CA . LYS A 1 387 ? -15.121 23.766 -28.556 1.00 94.50 387 LYS A CA 1
ATOM 3124 C C . LYS A 1 387 ? -16.026 24.113 -27.372 1.00 94.50 387 LYS A C 1
ATOM 3126 O O . LYS A 1 387 ? -17.242 24.005 -27.530 1.00 94.50 387 LYS A O 1
ATOM 3131 N N . ILE A 1 388 ? -15.452 24.430 -26.212 1.00 89.94 388 ILE A N 1
ATOM 3132 C CA . ILE A 1 388 ? -16.161 24.788 -24.973 1.00 89.94 388 ILE A CA 1
ATOM 3133 C C . ILE A 1 388 ? -16.035 26.295 -24.798 1.00 89.94 388 ILE A C 1
ATOM 3135 O O . ILE A 1 388 ? -17.065 26.926 -24.475 1.00 89.94 388 ILE A O 1
#

Secondary structure (DSSP, 8-state):
---PPPPP----PPP---EEPTTSS-EEPPP-TT-PEEEEE--SSPP-TTHHHHHHHHHHHTT--EEEEEEEE-SSSSSEEEEEEEPTT-----------SBGGGGGGTTT---SSSSS--TTSTTSS-HHHHHHHHHHHHHHHH--TTSPPPP----HHHHHHHHHHHHHHHHHHHHHB-HHHHHHHHHHHHHH--BTTBPPPHHHHHHHHHHHHS-EEEE-SSPPPHHHHHHHHTTTEEEE------TT-TT----PPSSIIIIIT-EEEETTEEEE--HHHHT-HHHHHHTTSS-SEEEE--HHHHTT----SSS--SEEEEES-HHHHHHHHHHHHHTS--SSEEEEETTTTEEEEE-SHHHHHHHHHHHHHHHHHHHHHHTT-

Mean predicted aligned error: 9.91 Å

Nearest PDB structures (foldseek):
  6hpo-assembly1_A  TM=9.795E-01  e=1.604E-39  Homo sapiens
  5fgj-assembly1_B  TM=8.212E-01  e=8.511E-43  Rattus norvegicus
  2toh-assembly1_A  TM=9.664E-01  e=4.861E-38  Rattus norvegicus
  5egq-assembly1_D  TM=8.234E-01  e=1.853E-42  Rattus norvegicus
  1toh-assembly1_A  TM=9.421E-01  e=6.176E-38  Rattus norvegicus

Organism: NCBI:txid189913

Radius of gyration: 25.28 Å; Cα contacts (8 Å, |Δi|>4): 552; chains: 1; bounding box: 67×69×63 Å

pLDDT: mean 84.57, std 15.01, range [26.22, 98.38]

InterPro domains:
  IPR001273 Aromatic amino acid hydroxylase [PTHR11473] (44-261)
  IPR002912 ACT domain [PF01842] (46-87)
  IPR002912 ACT domain [PS51671] (40-117)
  IPR019774 Aromatic amino acid hydroxylase, C-terminal [PF00351] (97-261)
  IPR019774 Aromatic amino acid hydroxylase, C-terminal [PR00372] (125-144)
  IPR019774 Aromatic amino acid hydroxylase, C-terminal [PR00372] (216-238)
  IPR019774 Aromatic amino acid hydroxylase, C-terminal [PS51410] (84-262)
  IPR019774 Aromatic amino acid hydroxylase, C-terminal [PS51410] (263-388)
  IPR036329 Aromatic amino acid monoxygenase, C-terminal domain superfamily [SSF56534] (96-387)
  IPR036951 Aromatic amino acid hydroxylase superfamily [G3DSA:1.10.800.10] (23-261)
  IPR036951 Aromatic amino acid hydroxylase superfamily [G3DSA:1.10.800.10] (262-388)
  IPR045865 ACT-like domain [SSF55021] (32-101)